Protein AF-A0A6I2SPC8-F1 (afdb_monomer_lite)

pLDDT: mean 88.49, std 12.13, range [42.03, 98.38]

Radius of gyration: 26.13 Å; chains: 1; bounding box: 76×54×76 Å

Sequence (383 aa):
MDTTYVNIMLVVFLVVAALAIDVGYMYVSDEDLKNASETAALAGAKAIKQRIQNQAATDPGKLPATLNDTVQSSARTAAIDMAMGSHAAVALVDVLSNNKNSLSEYNDVTVGFWNISTHTYIPGGTPVNAIQVRTKRTAESASVGLGPLGINLAKMTGAQTANYTPDTIAAMPPRASANIVICAEACDAACTYPSVCAIPERKMYSAALGATSDLPAANRYAYTSLLYPVASTSMLSDLVCGEMPAQEVCGKQIHSTGNAPQDLLRDIEAMMYNPNADKSNKEYDKASGNLIGWWVIAPVSSCTPARNGTIFEVSTVTKYAMVRISRVCASGPTGCSQNYTSFDAPPEVCADGDGLYIDRISCVNCGSRGMLQFPGLHPVIVK

Foldseek 3Di:
DDVVVVVVVVVVVVVVVLVVVLVVVVVVLQVLQVVLQFQLFQQLLLLLLLQLVVCLVPPLVCSQVSQLPFQSVRSLVRSQCSSCVVCVVPQFKGAAPPSAQDDDLRHFKFWEAQDPVVRDTDGSHGRTFKMKGKMFTLQVRPVNVVHAPQSVVCVVVVVGHDGDIDMWMKGFAAFFQAQKAAEPLLADPVFAPPHKDFDDKAFAAQLAPPPDPPDDSSRYMWGWLFPDDDPDLVVSLVCLLVGPPTHDQAQHKTWTASDHDLLVLLSNQQLQQPCVRLVSQWDADPPPRDTQWGWGKHFYFHDDRGPHDPGIDITHGFKIKTWIFRHAAGDDDHHRDDPNDGRHDDPVVQPVHGGTITGIMHMYGRPDPSSSVDGHSRIDISD

Structure (mmCIF, N/CA/C/O backbone):
data_AF-A0A6I2SPC8-F1
#
_entry.id   AF-A0A6I2SPC8-F1
#
loop_
_atom_site.group_PDB
_atom_site.id
_atom_site.type_symbol
_atom_site.label_atom_id
_atom_site.label_alt_id
_atom_site.label_comp_id
_atom_site.label_asym_id
_atom_site.label_entity_id
_atom_site.label_seq_id
_atom_site.pdbx_PDB_ins_code
_atom_site.Cartn_x
_atom_site.Cartn_y
_atom_site.Cartn_z
_atom_site.occupancy
_atom_site.B_iso_or_equiv
_atom_site.auth_seq_id
_atom_site.auth_comp_id
_atom_site.auth_asym_id
_atom_site.auth_atom_id
_atom_site.pdbx_PDB_model_num
ATOM 1 N N . MET A 1 1 ? 46.036 35.654 -41.220 1.00 62.56 1 MET A N 1
ATOM 2 C CA . MET A 1 1 ? 45.489 34.554 -40.400 1.00 62.56 1 MET A CA 1
ATOM 3 C C . MET A 1 1 ? 45.463 33.326 -41.281 1.00 62.56 1 MET A C 1
ATOM 5 O O . MET A 1 1 ? 44.924 33.406 -42.376 1.00 62.56 1 MET A O 1
ATOM 9 N N . ASP A 1 2 ? 46.133 32.262 -40.862 1.00 82.50 2 ASP A N 1
ATOM 10 C CA . ASP A 1 2 ? 46.263 31.038 -41.648 1.00 82.50 2 ASP A CA 1
ATOM 11 C C . ASP A 1 2 ? 44.919 30.289 -41.654 1.00 82.50 2 ASP A C 1
ATOM 13 O O . ASP A 1 2 ? 44.363 29.999 -40.591 1.00 82.50 2 ASP A O 1
ATOM 17 N N . THR A 1 3 ? 44.361 30.020 -42.836 1.00 90.75 3 THR A N 1
ATOM 18 C CA . THR A 1 3 ? 43.050 29.350 -42.990 1.00 90.75 3 THR A CA 1
ATOM 19 C C . THR A 1 3 ? 43.045 27.950 -42.371 1.00 90.75 3 THR A C 1
ATOM 21 O O . THR A 1 3 ? 42.009 27.466 -41.915 1.00 90.75 3 THR A O 1
ATOM 24 N N . THR A 1 4 ? 44.228 27.348 -42.240 1.00 90.88 4 THR A N 1
ATOM 25 C CA . THR A 1 4 ? 44.479 26.083 -41.548 1.00 90.88 4 THR A CA 1
ATOM 26 C C . THR A 1 4 ? 43.976 26.100 -40.099 1.00 90.88 4 THR A C 1
ATOM 28 O O . THR A 1 4 ? 43.327 25.154 -39.656 1.00 90.88 4 THR A O 1
ATOM 31 N N . TYR A 1 5 ? 44.211 27.190 -39.359 1.00 91.19 5 TYR A N 1
ATOM 32 C CA . TYR A 1 5 ? 43.809 27.289 -37.951 1.00 91.19 5 TYR A CA 1
ATOM 33 C C . TYR A 1 5 ? 42.286 27.360 -37.793 1.00 91.19 5 TYR A C 1
ATOM 35 O O . TYR A 1 5 ? 41.716 26.710 -36.916 1.00 91.19 5 TYR A O 1
ATOM 43 N N . VAL A 1 6 ? 41.620 28.107 -38.680 1.00 92.00 6 VAL A N 1
ATOM 44 C CA . VAL A 1 6 ? 40.155 28.237 -38.692 1.00 92.00 6 VAL A CA 1
ATOM 45 C C . VAL A 1 6 ? 39.501 26.880 -38.956 1.00 92.00 6 VAL A C 1
ATOM 47 O O . VAL A 1 6 ? 38.570 26.504 -38.247 1.00 92.00 6 VAL A O 1
ATOM 50 N N . ASN A 1 7 ? 40.030 26.113 -39.912 1.00 93.06 7 ASN A N 1
ATOM 51 C CA . ASN A 1 7 ? 39.502 24.791 -40.248 1.00 93.06 7 ASN A CA 1
ATOM 52 C C . ASN A 1 7 ? 39.636 23.796 -39.086 1.00 93.06 7 ASN A C 1
ATOM 54 O O . ASN A 1 7 ? 38.685 23.075 -38.788 1.00 93.06 7 ASN A O 1
ATOM 58 N N . ILE A 1 8 ? 40.779 23.780 -38.392 1.00 93.31 8 ILE A N 1
ATOM 59 C CA . ILE A 1 8 ? 40.990 22.902 -37.230 1.00 93.31 8 ILE A CA 1
ATOM 60 C C . ILE A 1 8 ? 40.029 23.274 -36.093 1.00 93.31 8 ILE A C 1
ATOM 62 O O . ILE A 1 8 ? 39.377 22.395 -35.531 1.00 93.31 8 ILE A O 1
ATOM 66 N N . MET A 1 9 ? 39.891 24.567 -35.780 1.00 94.56 9 MET A N 1
ATOM 67 C CA . MET A 1 9 ? 38.979 25.028 -34.7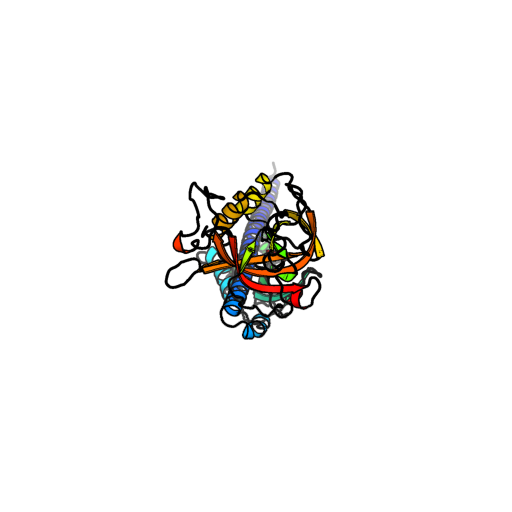27 1.00 94.56 9 MET A CA 1
ATOM 68 C C . MET A 1 9 ? 37.520 24.696 -35.041 1.00 94.56 9 MET A C 1
ATOM 70 O O . MET A 1 9 ? 36.795 24.253 -34.154 1.00 94.56 9 MET A O 1
ATOM 74 N N . LEU A 1 10 ? 37.094 24.842 -36.299 1.00 94.69 10 LEU A N 1
ATOM 75 C CA . LEU A 1 10 ? 35.741 24.480 -36.717 1.00 94.69 10 LEU A CA 1
ATOM 76 C C . LEU A 1 10 ? 35.449 22.991 -36.480 1.00 94.69 10 LEU A C 1
ATOM 78 O O . LEU A 1 10 ? 34.401 22.658 -35.932 1.00 94.69 10 LEU A O 1
ATOM 82 N N . VAL A 1 11 ? 36.379 22.099 -36.840 1.00 92.31 11 VAL A N 1
ATOM 83 C CA . VAL A 1 11 ? 36.226 20.653 -36.603 1.00 92.31 11 VAL A CA 1
ATOM 84 C C . VAL A 1 11 ? 36.115 20.354 -35.108 1.00 92.31 11 VAL A C 1
ATOM 86 O O . VAL A 1 11 ? 35.226 19.607 -34.704 1.00 92.31 11 VAL A O 1
ATOM 89 N N . VAL A 1 12 ? 36.957 20.974 -34.275 1.00 92.19 12 VAL A N 1
ATOM 90 C CA . VAL A 1 12 ? 36.890 20.809 -32.814 1.00 92.19 12 VAL A CA 1
ATOM 91 C C . VAL A 1 12 ? 35.536 21.271 -32.268 1.00 92.19 12 VAL A C 1
ATOM 93 O O . VAL A 1 12 ? 34.915 20.543 -31.496 1.00 92.19 12 VAL A O 1
ATOM 96 N N . PHE A 1 13 ? 35.031 22.431 -32.700 1.00 93.69 13 PHE A N 1
ATOM 97 C CA . PHE A 1 13 ? 33.717 22.916 -32.271 1.00 93.69 13 PHE A CA 1
ATOM 98 C C . PHE A 1 13 ? 32.575 21.996 -32.702 1.00 93.69 13 PHE A C 1
ATOM 100 O O . PHE A 1 13 ? 31.664 21.770 -31.911 1.00 93.69 13 PHE A O 1
ATOM 107 N N . LEU A 1 14 ? 32.627 21.428 -33.910 1.00 89.75 14 LEU A N 1
ATOM 108 C CA . LEU A 1 14 ? 31.623 20.465 -34.367 1.00 89.75 14 LEU A CA 1
ATOM 109 C C . LEU A 1 14 ? 31.648 19.172 -33.541 1.00 89.75 14 LEU A C 1
ATOM 111 O O . LEU A 1 14 ? 30.586 18.668 -33.188 1.00 89.75 14 LEU A O 1
ATOM 115 N N . VAL A 1 15 ? 32.832 18.664 -33.180 1.00 87.00 15 VAL A N 1
ATOM 116 C CA . VAL A 1 15 ? 32.966 17.481 -32.310 1.00 87.00 15 VAL A CA 1
ATOM 117 C C . VAL A 1 15 ? 32.410 17.761 -30.913 1.00 87.00 15 VAL A C 1
ATOM 119 O O . VAL A 1 15 ? 31.660 16.948 -30.377 1.00 87.00 15 VAL A O 1
ATOM 122 N N . VAL A 1 16 ? 32.724 18.922 -30.330 1.00 89.12 16 VAL A N 1
ATOM 123 C CA . VAL A 1 16 ? 32.202 19.319 -29.012 1.00 89.12 16 VAL A CA 1
ATOM 124 C C . VAL A 1 16 ? 30.688 19.540 -29.057 1.00 89.12 16 VAL A C 1
ATOM 126 O O . VAL A 1 16 ? 29.989 19.115 -28.141 1.00 89.12 16 VAL A O 1
ATOM 129 N N . ALA A 1 17 ? 30.160 20.151 -30.121 1.00 88.62 17 ALA A N 1
ATOM 130 C CA . ALA A 1 17 ? 28.722 20.339 -30.298 1.00 88.62 17 ALA A CA 1
ATOM 131 C C . ALA A 1 17 ? 27.984 19.000 -30.454 1.00 88.62 17 ALA A C 1
ATOM 133 O O . ALA A 1 17 ? 26.955 18.797 -29.815 1.00 88.62 17 ALA A O 1
ATOM 134 N N . ALA A 1 18 ? 28.527 18.066 -31.242 1.00 83.94 18 ALA A N 1
ATOM 135 C CA . ALA A 1 18 ? 27.982 16.715 -31.362 1.00 83.94 18 ALA A CA 1
ATOM 136 C C . ALA A 1 18 ? 27.983 15.986 -30.009 1.00 83.94 18 ALA A C 1
ATOM 138 O O . ALA A 1 18 ? 26.974 15.396 -29.636 1.00 83.94 18 ALA A O 1
ATOM 139 N N . LEU A 1 19 ? 29.068 16.106 -29.235 1.00 83.50 19 LEU A N 1
ATOM 140 C CA . LEU A 1 19 ? 29.154 15.532 -27.891 1.00 83.50 19 LEU A CA 1
ATOM 141 C C . LEU A 1 19 ? 28.121 16.146 -26.947 1.00 83.50 19 LEU A C 1
ATOM 143 O O . LEU A 1 19 ? 27.479 15.422 -26.195 1.00 83.50 19 LEU A O 1
ATOM 147 N N . ALA A 1 20 ? 27.932 17.464 -26.999 1.00 86.25 20 ALA A N 1
ATOM 148 C CA . ALA A 1 20 ? 26.937 18.148 -26.184 1.00 86.25 20 ALA A CA 1
ATOM 149 C C . ALA A 1 20 ? 25.506 17.691 -26.518 1.00 86.25 20 ALA A C 1
ATOM 151 O O . ALA A 1 20 ? 24.710 17.487 -25.603 1.00 86.25 20 ALA A O 1
ATOM 152 N N . ILE A 1 21 ? 25.190 17.484 -27.802 1.00 85.25 21 ILE A N 1
ATOM 153 C CA . ILE A 1 21 ? 23.891 16.949 -28.240 1.00 85.25 21 ILE A CA 1
ATOM 154 C C . ILE A 1 21 ? 23.710 15.507 -27.756 1.00 85.25 21 ILE A C 1
ATOM 156 O O . ILE A 1 21 ? 22.662 15.190 -27.197 1.00 85.25 21 ILE A O 1
ATOM 160 N N . ASP A 1 22 ? 24.722 14.653 -27.927 1.00 79.69 22 ASP A N 1
ATOM 161 C CA . ASP A 1 22 ? 24.668 13.250 -27.506 1.00 79.69 22 ASP A CA 1
ATOM 162 C C . ASP A 1 22 ? 24.469 13.140 -25.980 1.00 79.69 22 ASP A C 1
ATOM 164 O O . ASP A 1 22 ? 23.587 12.418 -25.517 1.00 79.69 22 ASP A O 1
ATOM 168 N N . VAL A 1 23 ? 25.226 13.916 -25.194 1.00 81.50 23 VAL A N 1
ATOM 169 C CA . VAL A 1 23 ? 25.098 13.973 -23.729 1.00 81.50 23 VAL A CA 1
ATOM 170 C C . VAL A 1 23 ? 23.724 14.506 -23.316 1.00 81.50 23 VAL A C 1
ATOM 172 O O . VAL A 1 23 ? 23.068 13.908 -22.466 1.00 81.50 23 VAL A O 1
ATOM 175 N N . GLY A 1 24 ? 23.257 15.595 -23.934 1.00 78.94 24 GLY A N 1
ATOM 176 C CA . GLY A 1 24 ? 21.935 16.159 -23.652 1.00 78.94 24 GLY A CA 1
ATOM 177 C C . GLY A 1 24 ? 20.809 15.167 -23.941 1.00 78.94 24 GLY A C 1
ATOM 178 O O . GLY A 1 24 ? 19.896 15.009 -23.133 1.00 78.94 24 GLY A O 1
ATOM 179 N N . TYR A 1 25 ? 20.908 14.438 -25.053 1.00 80.75 25 TYR A N 1
ATOM 180 C CA . TYR A 1 25 ? 19.954 13.391 -25.391 1.00 80.75 25 TYR A CA 1
ATOM 181 C C . TYR A 1 25 ? 19.995 12.240 -24.382 1.00 80.75 25 TYR A C 1
ATOM 183 O O . TYR A 1 25 ? 18.935 11.799 -23.945 1.00 80.75 25 TYR A O 1
ATOM 191 N N . MET A 1 26 ? 21.177 11.781 -23.954 1.00 79.44 26 MET A N 1
ATOM 192 C CA . MET A 1 26 ? 21.304 10.731 -22.934 1.00 79.44 26 MET A CA 1
ATOM 193 C C . MET A 1 26 ? 20.620 11.108 -21.613 1.00 79.44 26 MET A C 1
ATOM 195 O O . MET A 1 26 ? 19.933 10.264 -21.047 1.00 79.44 26 MET A O 1
ATOM 199 N N . TYR A 1 27 ? 20.736 12.360 -21.156 1.00 80.81 27 TYR A N 1
ATOM 200 C CA . TYR A 1 27 ? 20.088 12.805 -19.915 1.00 80.81 27 TYR A CA 1
ATOM 201 C C . TYR A 1 27 ? 18.558 12.787 -19.991 1.00 80.81 27 TYR A C 1
ATOM 203 O O . TYR A 1 27 ? 17.917 12.234 -19.103 1.00 80.81 27 TYR A O 1
ATOM 211 N N . VAL A 1 28 ? 17.971 13.325 -21.067 1.00 83.50 28 VAL A N 1
ATOM 212 C CA . VAL A 1 28 ? 16.506 13.281 -21.263 1.00 83.50 28 VAL A CA 1
ATOM 213 C C . VAL A 1 28 ? 16.020 11.831 -21.355 1.00 83.50 28 VAL A C 1
ATOM 215 O O . VAL A 1 28 ? 14.985 11.460 -20.816 1.00 83.50 28 VAL A O 1
ATOM 218 N N . SER A 1 29 ? 16.814 10.986 -22.009 1.00 83.69 29 SER A N 1
ATOM 219 C CA . SER A 1 29 ? 16.513 9.568 -22.191 1.00 83.69 29 SER A CA 1
ATOM 220 C C . SER A 1 29 ? 16.521 8.772 -20.890 1.00 83.69 29 SER A C 1
ATOM 222 O O . SER A 1 29 ? 15.693 7.881 -20.722 1.00 83.69 29 SER A O 1
ATOM 224 N N . ASP A 1 30 ? 17.470 9.069 -20.004 1.00 86.25 30 ASP A N 1
ATOM 225 C CA . ASP A 1 30 ? 17.582 8.447 -18.687 1.00 86.25 30 ASP A CA 1
ATOM 226 C C . ASP A 1 30 ? 16.359 8.775 -17.826 1.00 86.25 30 ASP A C 1
ATOM 228 O O . ASP A 1 30 ? 15.714 7.867 -17.303 1.00 86.25 30 ASP A O 1
ATOM 232 N N . GLU A 1 31 ? 15.980 10.053 -17.760 1.00 89.50 31 GLU A N 1
ATOM 233 C CA . GLU A 1 31 ? 14.818 10.495 -16.988 1.00 89.50 31 GLU A CA 1
ATOM 234 C C . GLU A 1 31 ? 13.516 9.846 -17.483 1.00 89.50 31 GLU A C 1
ATOM 236 O O . GLU A 1 31 ? 12.753 9.312 -16.674 1.00 89.50 31 GLU A O 1
ATOM 241 N N . ASP A 1 32 ? 13.304 9.792 -18.803 1.00 89.00 32 ASP A N 1
ATOM 242 C CA . ASP A 1 32 ? 12.134 9.141 -19.403 1.00 89.00 32 ASP A CA 1
ATOM 243 C C . ASP A 1 32 ? 12.076 7.639 -19.081 1.00 89.00 32 ASP A C 1
ATOM 245 O O . ASP A 1 32 ? 11.036 7.130 -18.656 1.00 89.00 32 ASP A O 1
ATOM 249 N N . LEU A 1 33 ? 13.188 6.914 -19.263 1.00 90.88 33 LEU A N 1
ATOM 250 C CA . LEU A 1 33 ? 13.248 5.476 -18.987 1.00 90.88 33 LEU A CA 1
ATOM 251 C C . LEU A 1 33 ? 13.049 5.193 -17.496 1.00 90.88 33 LEU A C 1
ATOM 253 O O . LEU A 1 33 ? 12.286 4.302 -17.129 1.00 90.88 33 LEU A O 1
ATOM 257 N N . LYS A 1 34 ? 13.690 5.973 -16.624 1.00 93.25 34 LYS A N 1
ATOM 258 C CA . LYS A 1 34 ? 13.557 5.818 -15.178 1.00 93.25 34 LYS A CA 1
ATOM 259 C C . LYS A 1 34 ? 12.125 6.083 -14.713 1.00 93.25 34 LYS A C 1
ATOM 261 O O . LYS A 1 34 ? 11.566 5.255 -13.997 1.00 93.25 34 LYS A O 1
ATOM 266 N N . ASN A 1 35 ? 11.502 7.170 -15.168 1.00 92.94 35 ASN A N 1
ATOM 267 C CA . ASN A 1 35 ? 10.109 7.480 -14.849 1.00 92.94 35 ASN A CA 1
ATOM 268 C C . ASN A 1 35 ? 9.146 6.399 -15.384 1.00 92.94 35 ASN A C 1
ATOM 270 O O . ASN A 1 35 ? 8.217 5.977 -14.687 1.00 92.94 35 ASN A O 1
ATOM 274 N N . ALA A 1 36 ? 9.386 5.879 -16.593 1.00 93.56 36 ALA A N 1
ATOM 275 C CA . ALA A 1 36 ? 8.615 4.764 -17.145 1.00 93.56 36 ALA A CA 1
ATOM 276 C C . ALA A 1 36 ? 8.772 3.484 -16.302 1.00 93.56 36 ALA A C 1
ATOM 278 O O . ALA A 1 36 ? 7.786 2.806 -16.014 1.00 93.56 36 ALA A O 1
ATOM 279 N N . SER A 1 37 ? 9.989 3.173 -15.853 1.00 95.38 37 SER A N 1
ATOM 280 C CA . SER A 1 37 ? 10.281 2.020 -14.997 1.00 95.38 37 SER A CA 1
ATOM 281 C C . SER A 1 37 ? 9.618 2.142 -13.618 1.00 95.38 37 SER A C 1
ATOM 283 O O . SER A 1 37 ? 8.990 1.193 -13.145 1.00 95.38 37 SER A O 1
ATOM 285 N N . GLU A 1 38 ? 9.669 3.325 -12.999 1.00 96.25 38 GLU A N 1
ATOM 286 C CA . GLU A 1 38 ? 9.021 3.622 -11.715 1.00 96.25 38 GLU A CA 1
ATOM 287 C C . GLU A 1 38 ? 7.499 3.506 -11.783 1.00 96.25 38 GLU A C 1
ATOM 289 O O . GLU A 1 38 ? 6.884 2.784 -10.989 1.00 96.25 38 GLU A O 1
ATOM 294 N N . THR A 1 39 ? 6.877 4.163 -12.758 1.00 95.44 39 THR A N 1
ATOM 295 C CA . THR A 1 39 ? 5.420 4.112 -12.936 1.00 95.44 39 THR A CA 1
ATOM 296 C C . THR A 1 39 ? 4.937 2.699 -13.271 1.00 95.44 39 THR A C 1
ATOM 298 O O . THR A 1 39 ? 3.940 2.243 -12.701 1.00 95.44 39 THR A O 1
ATOM 301 N N . ALA A 1 40 ? 5.669 1.960 -14.111 1.00 96.31 40 ALA A N 1
ATOM 302 C CA . ALA A 1 40 ? 5.380 0.566 -14.431 1.00 96.31 40 ALA A CA 1
ATOM 303 C C . ALA A 1 40 ? 5.516 -0.361 -13.217 1.00 96.31 40 ALA A C 1
ATOM 305 O O . ALA A 1 40 ? 4.631 -1.186 -12.964 1.00 96.31 40 ALA A O 1
ATOM 306 N N . ALA A 1 41 ? 6.580 -0.211 -12.424 1.00 97.75 41 ALA A N 1
ATOM 307 C CA . ALA A 1 41 ? 6.769 -0.993 -11.209 1.00 97.75 41 ALA A CA 1
ATOM 308 C C . ALA A 1 41 ? 5.642 -0.720 -10.196 1.00 97.75 41 ALA A C 1
ATOM 310 O O . ALA A 1 41 ? 5.054 -1.661 -9.657 1.00 97.75 41 ALA A O 1
ATOM 311 N N . LEU A 1 42 ? 5.258 0.546 -9.985 1.00 97.00 42 LEU A N 1
ATOM 312 C CA . LEU A 1 42 ? 4.132 0.903 -9.112 1.00 97.00 42 LEU A CA 1
ATOM 313 C C . LEU A 1 42 ? 2.802 0.330 -9.610 1.00 97.00 42 LEU A C 1
ATOM 315 O O . LEU A 1 42 ? 2.024 -0.189 -8.805 1.00 97.00 42 LEU A O 1
ATOM 319 N N . ALA A 1 43 ? 2.539 0.385 -10.919 1.00 96.69 43 ALA A N 1
ATOM 320 C CA . ALA A 1 43 ? 1.338 -0.192 -11.519 1.00 96.69 43 ALA A CA 1
ATOM 321 C C . ALA A 1 43 ? 1.276 -1.712 -11.308 1.00 96.69 43 ALA A C 1
ATOM 323 O O . ALA A 1 43 ? 0.250 -2.238 -10.864 1.00 96.69 43 ALA A O 1
ATOM 324 N N . GLY A 1 44 ? 2.391 -2.410 -11.535 1.00 97.38 44 GLY A N 1
ATO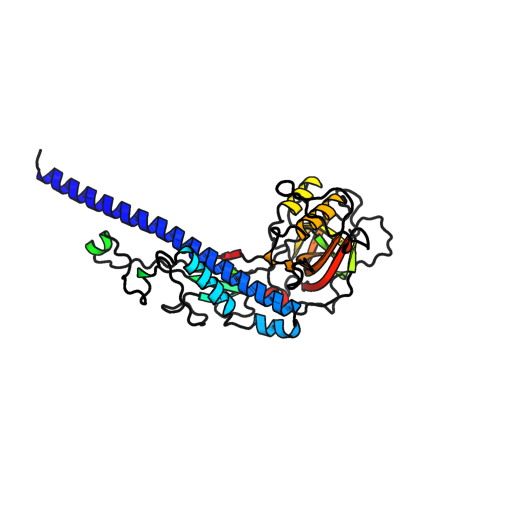M 325 C CA . GLY A 1 44 ? 2.500 -3.841 -11.279 1.00 97.38 44 GLY A CA 1
ATOM 326 C C . GLY A 1 44 ? 2.294 -4.190 -9.805 1.00 97.38 44 GLY A C 1
ATOM 327 O O . GLY A 1 44 ? 1.474 -5.049 -9.483 1.00 97.38 44 GLY A O 1
ATOM 328 N N . ALA A 1 45 ? 2.952 -3.481 -8.885 1.00 97.25 45 ALA A N 1
ATOM 329 C CA . ALA A 1 45 ? 2.785 -3.701 -7.449 1.00 97.25 45 ALA A CA 1
ATOM 330 C C . ALA A 1 45 ? 1.341 -3.429 -6.990 1.00 97.25 45 ALA A C 1
ATOM 332 O O . ALA A 1 45 ? 0.780 -4.198 -6.208 1.00 97.25 45 ALA A O 1
ATOM 333 N N . LYS A 1 46 ? 0.689 -2.394 -7.534 1.00 96.12 46 LYS A N 1
ATOM 334 C CA . LYS A 1 46 ? -0.731 -2.107 -7.288 1.00 96.12 46 LYS A CA 1
ATOM 335 C C . LYS A 1 46 ? -1.639 -3.244 -7.761 1.00 96.12 46 LYS A C 1
ATOM 337 O O . LYS A 1 46 ? -2.593 -3.576 -7.061 1.00 96.12 46 LYS A O 1
ATOM 342 N N . ALA A 1 47 ? -1.344 -3.867 -8.898 1.00 96.69 47 ALA A N 1
ATOM 343 C CA . ALA A 1 47 ? -2.094 -5.022 -9.384 1.00 96.69 47 ALA A CA 1
ATOM 344 C C . ALA A 1 47 ? -1.890 -6.272 -8.502 1.00 96.69 47 ALA A C 1
ATOM 346 O O . ALA A 1 47 ? -2.859 -6.992 -8.249 1.00 96.69 47 ALA A O 1
ATOM 347 N N . ILE A 1 48 ? -0.680 -6.502 -7.963 1.00 96.31 48 ILE A N 1
ATOM 348 C CA . ILE A 1 48 ? -0.446 -7.557 -6.952 1.00 96.31 48 ILE A CA 1
ATOM 349 C C . ILE A 1 48 ? -1.316 -7.283 -5.717 1.00 96.31 48 ILE A C 1
ATOM 351 O O . ILE A 1 48 ? -2.040 -8.174 -5.265 1.00 96.31 48 ILE A O 1
ATOM 355 N N . LYS A 1 49 ? -1.318 -6.039 -5.215 1.00 94.44 49 LYS A N 1
ATOM 356 C CA . LYS A 1 49 ? -2.154 -5.623 -4.079 1.00 94.44 49 LYS A CA 1
ATOM 357 C C . LYS A 1 49 ? -3.632 -5.922 -4.310 1.00 94.44 49 LYS A C 1
ATOM 359 O O . LYS A 1 49 ? -4.264 -6.579 -3.490 1.00 94.44 49 LYS A O 1
ATOM 364 N N . GLN A 1 50 ? -4.175 -5.443 -5.428 1.00 93.19 50 GLN A N 1
ATOM 365 C CA . GLN A 1 50 ? -5.591 -5.601 -5.761 1.00 93.19 50 GLN A CA 1
ATOM 366 C C . GLN A 1 50 ? -5.979 -7.074 -5.838 1.00 93.19 50 GLN A C 1
ATOM 368 O O . GLN A 1 50 ? -7.037 -7.462 -5.349 1.00 93.19 50 GLN A O 1
ATOM 373 N N . ARG A 1 51 ? -5.111 -7.919 -6.403 1.00 94.31 51 ARG A N 1
ATOM 374 C CA . ARG A 1 51 ? -5.331 -9.364 -6.433 1.00 94.31 51 ARG A CA 1
ATOM 375 C C . ARG A 1 51 ? -5.390 -9.960 -5.025 1.00 94.31 51 ARG A C 1
ATOM 377 O O . ARG A 1 51 ? -6.300 -10.735 -4.745 1.00 94.31 51 ARG A O 1
ATOM 384 N N . ILE A 1 52 ? -4.461 -9.582 -4.147 1.00 91.69 52 ILE A N 1
ATOM 385 C CA . ILE A 1 52 ? -4.435 -10.028 -2.747 1.00 91.69 52 ILE A CA 1
ATOM 386 C C . ILE A 1 52 ? -5.706 -9.587 -2.008 1.00 91.69 52 ILE A C 1
ATOM 388 O O . ILE A 1 52 ? -6.355 -10.418 -1.378 1.00 91.69 52 ILE A O 1
ATOM 392 N N . GLN A 1 53 ? -6.098 -8.317 -2.126 1.00 88.75 53 GLN A N 1
ATOM 393 C CA . GLN A 1 53 ? -7.301 -7.773 -1.487 1.00 88.75 53 GLN A CA 1
ATOM 394 C C . GLN A 1 53 ? -8.573 -8.458 -1.994 1.00 88.75 53 GLN A C 1
ATOM 396 O O . GLN A 1 53 ? -9.384 -8.917 -1.195 1.00 88.75 53 GLN A O 1
ATOM 401 N N . ASN A 1 54 ? -8.716 -8.618 -3.312 1.00 90.50 54 ASN A N 1
ATOM 402 C CA . ASN A 1 54 ? -9.853 -9.321 -3.905 1.00 90.50 54 ASN A CA 1
ATOM 403 C C . ASN A 1 54 ? -9.933 -10.774 -3.417 1.00 90.50 54 ASN A C 1
ATOM 405 O O . ASN A 1 54 ? -11.022 -11.272 -3.127 1.00 90.50 54 ASN A O 1
ATOM 409 N N . GLN A 1 55 ? -8.790 -11.456 -3.293 1.00 91.25 55 GLN A N 1
ATOM 410 C CA . GLN A 1 55 ? -8.745 -12.818 -2.769 1.00 91.25 55 GLN A CA 1
ATOM 411 C C . GLN A 1 55 ? -9.121 -12.866 -1.284 1.00 91.25 55 GLN A C 1
ATOM 413 O O . GLN A 1 55 ? -9.920 -13.711 -0.891 1.00 91.25 55 GLN A O 1
ATOM 418 N N . ALA A 1 56 ? -8.600 -11.943 -0.473 1.00 86.44 56 ALA A N 1
ATOM 419 C CA . ALA A 1 56 ? -8.933 -11.822 0.944 1.00 86.44 56 ALA A CA 1
ATOM 420 C C . ALA A 1 56 ? -10.418 -11.484 1.174 1.00 86.44 56 ALA A C 1
ATOM 422 O O . ALA A 1 56 ? -11.018 -11.945 2.143 1.00 86.44 56 ALA A O 1
ATOM 423 N N . ALA A 1 57 ? -11.036 -10.712 0.278 1.00 83.56 57 ALA A N 1
ATOM 424 C CA . ALA A 1 57 ? -12.453 -10.382 0.353 1.00 83.56 57 ALA A CA 1
ATOM 425 C C . ALA A 1 57 ? -13.351 -11.583 0.006 1.00 83.56 57 ALA A C 1
ATOM 427 O O . ALA A 1 57 ? -14.339 -11.826 0.707 1.00 83.56 57 ALA A O 1
ATOM 428 N N . THR A 1 58 ? -13.001 -12.327 -1.052 1.00 89.69 58 THR A N 1
ATOM 429 C CA . THR A 1 58 ? -13.849 -13.374 -1.655 1.00 89.69 58 THR A CA 1
ATOM 430 C C . THR A 1 58 ? -13.647 -14.768 -1.064 1.00 89.69 58 THR A C 1
ATOM 432 O O . THR A 1 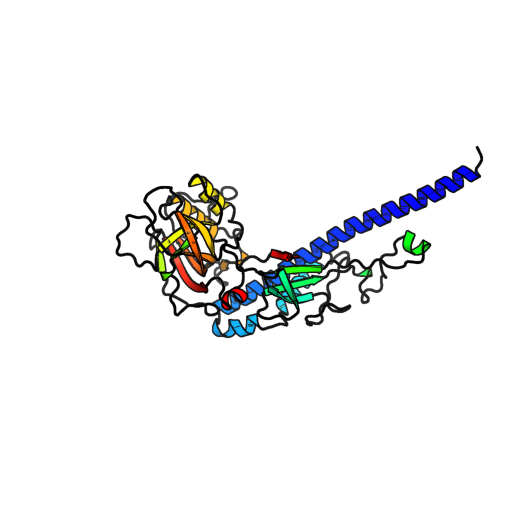58 ? -14.626 -15.461 -0.802 1.00 89.69 58 THR A O 1
ATOM 435 N N . ASP A 1 59 ? -12.401 -15.197 -0.863 1.00 89.25 59 ASP A N 1
ATOM 436 C CA . ASP A 1 59 ? -12.054 -16.522 -0.340 1.00 89.25 59 ASP A CA 1
ATOM 437 C C . ASP A 1 59 ? -10.677 -16.452 0.354 1.00 89.25 59 ASP A C 1
ATOM 439 O O . ASP A 1 59 ? -9.639 -16.706 -0.278 1.00 89.25 59 ASP A O 1
ATOM 443 N N . PRO A 1 60 ? -10.650 -16.091 1.654 1.00 83.88 60 PRO A N 1
ATOM 444 C CA . PRO A 1 60 ? -9.418 -15.985 2.436 1.00 83.88 60 PRO A CA 1
ATOM 445 C C . PRO A 1 60 ? -8.574 -17.267 2.435 1.00 83.88 60 PRO A C 1
ATOM 447 O O . PRO A 1 60 ? -7.350 -17.197 2.530 1.00 83.88 60 PRO A O 1
ATOM 450 N N . GLY A 1 61 ? -9.194 -18.445 2.280 1.00 87.00 61 GLY A N 1
ATOM 451 C CA . GLY A 1 61 ? -8.498 -19.735 2.291 1.00 87.00 61 GLY A CA 1
ATOM 452 C C . GLY A 1 61 ? -7.536 -19.925 1.114 1.00 87.00 61 GLY A C 1
ATOM 453 O O . GLY A 1 61 ? -6.559 -20.665 1.224 1.00 87.00 61 GLY A O 1
ATOM 454 N N . LYS A 1 62 ? -7.758 -19.215 -0.000 1.00 92.50 62 LYS A N 1
ATOM 455 C CA . LYS A 1 62 ? -6.881 -19.224 -1.186 1.00 92.50 62 LYS A CA 1
ATOM 456 C C . LYS A 1 62 ? -5.821 -18.122 -1.181 1.00 92.50 62 LYS A C 1
ATOM 458 O O . LYS A 1 62 ? -5.013 -18.045 -2.113 1.00 92.50 62 LYS A O 1
ATOM 463 N N . LEU A 1 63 ? -5.780 -17.277 -0.151 1.00 89.94 63 LEU A N 1
ATOM 464 C CA . LEU A 1 63 ? -4.780 -16.218 -0.055 1.00 89.94 63 LEU A CA 1
ATOM 465 C C . LEU A 1 63 ? -3.333 -16.757 -0.048 1.00 89.94 63 LEU A C 1
ATOM 467 O O . LEU A 1 63 ? -2.527 -16.232 -0.817 1.00 89.94 63 LEU A O 1
ATOM 471 N N . PRO A 1 64 ? -2.982 -17.841 0.679 1.00 91.19 64 PRO A N 1
ATOM 472 C CA . PRO A 1 64 ? -1.633 -18.410 0.611 1.00 91.19 64 PRO A CA 1
ATOM 473 C C . PRO A 1 64 ? -1.223 -18.840 -0.805 1.00 91.19 64 PRO A C 1
ATOM 475 O O . PRO A 1 64 ? -0.086 -18.617 -1.210 1.00 91.19 64 PRO A O 1
ATOM 478 N N . ALA A 1 65 ? -2.149 -19.402 -1.590 1.00 94.31 65 ALA A N 1
ATOM 479 C CA . ALA A 1 65 ? -1.882 -19.768 -2.982 1.00 94.31 65 ALA A CA 1
ATOM 480 C C . ALA A 1 65 ? -1.639 -18.531 -3.862 1.00 94.31 65 ALA A C 1
ATOM 482 O O . ALA A 1 65 ? -0.763 -18.546 -4.718 1.00 94.31 65 ALA A O 1
ATOM 483 N N . THR A 1 66 ? -2.369 -17.441 -3.611 1.00 94.38 66 THR A N 1
ATOM 484 C CA . THR A 1 66 ? -2.197 -16.167 -4.328 1.00 94.38 66 THR A CA 1
ATOM 485 C C . THR A 1 66 ? -0.873 -15.483 -3.992 1.00 94.38 66 THR A C 1
ATOM 487 O O . THR A 1 66 ? -0.217 -14.961 -4.890 1.00 94.38 66 THR A O 1
ATOM 490 N N . LEU A 1 67 ? -0.455 -15.516 -2.724 1.00 93.31 67 LEU A N 1
ATOM 491 C CA . LEU A 1 67 ? 0.837 -14.982 -2.278 1.00 93.31 67 LEU A CA 1
ATOM 492 C C . LEU A 1 67 ? 2.018 -15.803 -2.808 1.00 93.31 67 LEU A C 1
ATOM 494 O O . LEU A 1 67 ? 3.095 -15.254 -3.013 1.00 93.31 67 LEU A O 1
ATOM 498 N N . ASN A 1 68 ? 1.830 -17.103 -3.036 1.00 95.75 68 ASN A N 1
ATOM 499 C CA . ASN A 1 68 ? 2.874 -17.991 -3.548 1.00 95.75 68 ASN A CA 1
ATOM 500 C C . ASN A 1 68 ? 2.872 -18.120 -5.082 1.00 95.75 68 ASN A C 1
ATOM 502 O O . ASN A 1 68 ? 3.734 -18.802 -5.633 1.00 95.75 68 ASN A O 1
ATOM 506 N N . ASP A 1 69 ? 1.931 -17.480 -5.783 1.00 96.19 69 ASP A N 1
ATOM 507 C CA . ASP A 1 69 ? 1.925 -17.440 -7.244 1.00 96.19 69 ASP A CA 1
ATOM 508 C C . ASP A 1 69 ? 3.037 -16.510 -7.739 1.00 96.19 69 ASP A C 1
ATOM 510 O O . ASP A 1 69 ? 2.946 -15.291 -7.621 1.00 96.19 69 ASP A O 1
ATOM 514 N N . THR A 1 70 ? 4.089 -17.091 -8.310 1.00 95.81 70 THR A N 1
ATOM 515 C CA . THR A 1 70 ? 5.255 -16.369 -8.835 1.00 95.81 70 THR A CA 1
ATOM 516 C C . THR A 1 70 ? 5.103 -15.941 -10.297 1.00 95.81 70 THR A C 1
ATOM 518 O O . THR A 1 70 ? 6.015 -15.322 -10.849 1.00 95.81 70 THR A O 1
ATOM 521 N N . VAL A 1 71 ? 3.972 -16.245 -10.945 1.00 94.31 71 VAL A N 1
ATOM 522 C CA . VAL A 1 71 ? 3.674 -15.789 -12.308 1.00 94.31 71 VAL A CA 1
ATOM 523 C C . VAL A 1 71 ? 3.106 -14.377 -12.268 1.00 94.31 71 VAL A C 1
ATOM 525 O O . VAL A 1 71 ? 3.615 -13.515 -12.977 1.00 94.31 71 VAL A O 1
ATOM 528 N N . GLN A 1 72 ? 2.083 -14.129 -11.437 1.00 94.69 72 GLN A N 1
ATOM 529 C CA . GLN A 1 72 ? 1.396 -12.828 -11.318 1.00 94.69 72 GLN A CA 1
ATOM 530 C C . GLN A 1 72 ? 1.119 -12.157 -12.679 1.00 94.69 72 GLN A C 1
ATOM 532 O O . GLN A 1 72 ? 1.483 -11.000 -12.903 1.00 94.69 72 GLN A O 1
ATOM 537 N N . SER A 1 73 ? 0.485 -12.880 -13.607 1.00 95.25 73 SER A N 1
ATOM 538 C CA . SER A 1 73 ? 0.278 -12.413 -14.988 1.00 95.25 73 SER A CA 1
ATOM 539 C C . SER A 1 73 ? -0.391 -11.037 -15.063 1.00 95.25 73 SER A C 1
ATOM 541 O O . SER A 1 73 ? 0.086 -10.173 -15.791 1.00 95.25 73 SER A O 1
ATOM 543 N N . SER A 1 74 ? -1.416 -10.783 -14.242 1.00 95.44 74 SER A N 1
ATOM 544 C CA . SER A 1 74 ? -2.099 -9.483 -14.185 1.00 95.44 74 SER A CA 1
ATOM 545 C C . SER A 1 74 ? -1.179 -8.330 -13.776 1.00 95.44 74 SER A C 1
ATOM 547 O O . SER A 1 74 ? -1.329 -7.222 -14.280 1.00 95.44 74 SER A O 1
ATOM 549 N N . ALA A 1 75 ? -0.218 -8.577 -12.882 1.00 97.00 75 ALA A N 1
ATOM 550 C CA . ALA A 1 75 ? 0.740 -7.562 -12.453 1.00 97.00 75 ALA A CA 1
ATOM 551 C C . ALA A 1 75 ? 1.766 -7.242 -13.538 1.00 97.00 75 ALA A C 1
ATOM 553 O O . ALA A 1 75 ? 2.111 -6.081 -13.739 1.00 97.00 75 ALA A O 1
ATOM 554 N N . ARG A 1 76 ? 2.216 -8.267 -14.268 1.00 97.38 76 ARG A N 1
ATOM 555 C CA . ARG A 1 76 ? 3.114 -8.099 -15.414 1.00 97.38 76 ARG A CA 1
ATOM 556 C C . ARG A 1 76 ? 2.438 -7.311 -16.525 1.00 97.38 76 ARG A C 1
ATOM 558 O O . ARG A 1 76 ? 3.022 -6.351 -17.006 1.00 97.38 76 ARG A O 1
ATOM 565 N N . THR A 1 77 ? 1.204 -7.670 -16.877 1.00 96.50 77 THR A N 1
ATOM 566 C CA . THR A 1 77 ? 0.411 -6.937 -17.871 1.00 96.50 77 THR A CA 1
ATOM 567 C C . THR A 1 77 ? 0.211 -5.484 -17.453 1.00 96.50 77 THR A C 1
ATOM 569 O O . THR A 1 77 ? 0.515 -4.600 -18.238 1.00 96.50 77 THR A O 1
ATOM 572 N N . ALA A 1 78 ? -0.171 -5.214 -16.199 1.00 96.50 78 ALA A N 1
ATOM 573 C CA . ALA A 1 78 ? -0.333 -3.840 -15.717 1.00 96.50 78 ALA A CA 1
ATOM 574 C C . ALA A 1 78 ? 0.966 -3.013 -15.786 1.00 96.50 78 ALA A C 1
ATOM 576 O O . ALA A 1 78 ? 0.920 -1.828 -16.107 1.00 96.50 78 ALA A O 1
ATOM 577 N N . ALA A 1 79 ? 2.120 -3.625 -15.497 1.00 96.44 79 ALA A N 1
ATOM 578 C CA . ALA A 1 79 ? 3.417 -2.966 -15.635 1.00 96.44 79 ALA A CA 1
ATOM 579 C C . ALA A 1 79 ? 3.759 -2.666 -17.106 1.00 96.44 79 ALA A C 1
ATOM 581 O O . ALA A 1 79 ? 4.176 -1.554 -17.421 1.00 96.44 79 ALA A O 1
ATOM 582 N N . ILE A 1 80 ? 3.545 -3.633 -18.004 1.00 94.88 80 ILE A N 1
ATOM 583 C CA . ILE A 1 80 ? 3.787 -3.482 -19.448 1.00 94.88 80 ILE A CA 1
ATOM 584 C C . ILE A 1 80 ? 2.871 -2.405 -20.039 1.00 94.88 80 ILE A C 1
ATOM 586 O O . ILE A 1 80 ? 3.356 -1.486 -20.693 1.00 94.88 80 ILE A O 1
ATOM 590 N N . ASP A 1 81 ? 1.569 -2.469 -19.756 1.00 93.75 81 ASP A N 1
ATOM 591 C CA . ASP A 1 81 ? 0.578 -1.512 -20.256 1.00 93.75 81 ASP A CA 1
ATOM 592 C C . ASP A 1 81 ? 0.896 -0.083 -19.796 1.00 93.75 81 ASP A C 1
ATOM 594 O O . ASP A 1 81 ? 0.747 0.861 -20.570 1.00 93.75 81 ASP A O 1
ATOM 598 N N . MET A 1 82 ? 1.377 0.089 -18.557 1.00 93.69 82 MET A N 1
ATOM 599 C CA . MET A 1 82 ? 1.793 1.396 -18.038 1.00 93.69 82 MET A CA 1
ATOM 600 C C . MET A 1 82 ? 3.053 1.921 -18.738 1.00 93.69 82 MET A C 1
ATOM 602 O O . MET A 1 82 ? 3.085 3.084 -19.135 1.00 93.69 82 MET A O 1
ATOM 606 N N . ALA A 1 83 ? 4.067 1.072 -18.936 1.00 91.38 83 ALA A N 1
ATOM 607 C CA . ALA A 1 83 ? 5.291 1.460 -19.639 1.00 91.38 83 ALA A CA 1
ATOM 608 C C . ALA A 1 83 ? 5.021 1.824 -21.109 1.00 91.38 83 ALA A C 1
ATOM 610 O O . ALA A 1 83 ? 5.580 2.788 -21.632 1.00 91.38 83 ALA A O 1
ATOM 611 N N . MET A 1 84 ? 4.143 1.071 -21.777 1.00 86.88 84 MET A N 1
ATOM 612 C CA . MET A 1 84 ? 3.792 1.302 -23.177 1.00 86.88 84 MET A CA 1
ATOM 613 C C . MET A 1 84 ? 2.818 2.469 -23.350 1.00 86.88 84 MET A C 1
ATOM 615 O O . MET A 1 84 ? 2.947 3.220 -24.311 1.00 86.88 84 MET A O 1
ATOM 619 N N . GLY A 1 85 ? 1.850 2.651 -22.448 1.00 80.62 85 GLY A N 1
ATOM 620 C CA . GLY A 1 85 ? 0.748 3.604 -22.606 1.00 80.62 85 GLY A CA 1
ATOM 621 C C . GLY A 1 85 ? 1.198 5.051 -22.822 1.00 80.62 85 GLY A C 1
ATOM 622 O O . GLY A 1 85 ? 0.705 5.712 -23.736 1.00 80.62 85 GLY A O 1
ATOM 623 N N . SER A 1 86 ? 2.186 5.523 -22.057 1.00 64.62 86 SER A N 1
ATOM 624 C CA . SER A 1 86 ? 2.733 6.886 -22.189 1.00 64.62 86 SER A CA 1
ATOM 625 C C . SER A 1 86 ? 3.581 7.092 -23.452 1.00 64.62 86 SER A C 1
ATOM 627 O O . SER A 1 86 ? 3.839 8.228 -23.844 1.00 64.62 86 SER A O 1
ATOM 629 N N . HIS A 1 87 ? 3.998 6.008 -24.116 1.00 68.81 87 HIS A N 1
ATOM 630 C CA . HIS A 1 87 ? 4.948 6.045 -25.232 1.00 68.81 87 HIS A CA 1
ATOM 631 C C . HIS A 1 87 ? 4.458 5.325 -26.497 1.00 68.81 87 HIS A C 1
ATOM 633 O O . HIS A 1 87 ? 5.197 5.261 -27.480 1.00 68.81 87 HIS A O 1
ATOM 639 N N . ALA A 1 88 ? 3.215 4.831 -26.525 1.00 60.91 88 ALA A N 1
ATOM 640 C CA . ALA A 1 88 ? 2.674 4.014 -27.613 1.00 60.91 88 ALA A CA 1
ATOM 641 C C . ALA A 1 88 ? 2.682 4.740 -28.968 1.00 60.91 88 ALA A C 1
ATOM 643 O O . ALA A 1 88 ? 2.881 4.111 -30.004 1.00 60.91 88 ALA A O 1
ATOM 644 N N . ALA A 1 89 ? 2.519 6.067 -28.966 1.00 58.38 89 ALA A N 1
ATOM 645 C CA . ALA A 1 89 ? 2.500 6.874 -30.185 1.00 58.38 89 ALA A CA 1
ATOM 646 C C . ALA A 1 89 ? 3.884 7.044 -30.839 1.00 58.38 89 ALA A C 1
ATOM 648 O O . ALA A 1 89 ? 3.960 7.310 -32.035 1.00 58.38 89 ALA A O 1
ATOM 649 N N . VAL A 1 90 ? 4.969 6.902 -30.069 1.00 59.94 90 VAL A N 1
ATOM 650 C CA . VAL A 1 90 ? 6.345 7.150 -30.545 1.00 59.94 90 VAL A CA 1
ATOM 651 C C . VAL A 1 90 ? 7.220 5.896 -30.426 1.00 59.94 90 VAL A C 1
ATOM 653 O O . VAL A 1 90 ? 8.366 5.909 -30.860 1.00 59.94 90 VAL A O 1
ATOM 656 N N . ALA A 1 91 ? 6.673 4.807 -29.866 1.00 62.06 91 ALA A N 1
ATOM 657 C CA . ALA A 1 91 ? 7.354 3.543 -29.623 1.00 62.06 91 ALA A CA 1
ATOM 658 C C . ALA A 1 91 ? 8.764 3.784 -29.070 1.00 62.06 91 ALA A C 1
ATOM 660 O O . ALA A 1 91 ? 9.721 3.340 -29.678 1.00 62.06 91 ALA A O 1
ATOM 661 N N . LEU A 1 92 ? 8.924 4.559 -27.991 1.00 77.62 92 LEU A N 1
ATOM 662 C CA . LEU A 1 92 ? 10.256 4.912 -27.466 1.00 77.62 92 LEU A CA 1
ATOM 663 C C . LEU A 1 92 ? 10.744 3.950 -26.386 1.00 77.62 92 LEU A C 1
ATOM 665 O O . LEU A 1 92 ? 11.951 3.765 -26.247 1.00 77.62 92 LEU A O 1
ATOM 669 N N . VAL A 1 93 ? 9.821 3.337 -25.645 1.00 85.69 93 VAL A N 1
ATOM 670 C CA . VAL A 1 93 ? 10.101 2.478 -24.490 1.00 85.69 93 VAL A CA 1
ATOM 671 C C . VAL A 1 93 ? 9.413 1.130 -24.689 1.00 85.69 93 VAL A C 1
ATOM 673 O O . VAL A 1 93 ? 8.267 1.078 -25.133 1.00 85.69 93 VAL A O 1
ATOM 676 N N . ASP A 1 94 ? 10.128 0.052 -24.384 1.00 86.94 94 ASP A N 1
ATOM 677 C CA . ASP A 1 94 ? 9.658 -1.329 -24.453 1.00 86.94 94 ASP A CA 1
ATOM 678 C C . ASP A 1 94 ? 9.888 -2.033 -23.111 1.00 86.94 94 ASP A C 1
ATOM 680 O O . ASP A 1 94 ? 10.871 -1.772 -22.408 1.00 86.94 94 ASP A O 1
ATOM 684 N N . VAL A 1 95 ? 8.979 -2.946 -22.778 1.00 90.75 95 VAL A N 1
ATOM 685 C CA . VAL A 1 95 ? 9.058 -3.834 -21.618 1.00 90.75 95 VAL A CA 1
ATOM 686 C C . VAL A 1 95 ? 8.539 -5.197 -22.057 1.00 90.75 95 VAL A C 1
ATOM 688 O O . VAL A 1 95 ? 7.344 -5.382 -22.280 1.00 90.75 95 VAL A O 1
ATOM 691 N N . LEU A 1 96 ? 9.432 -6.180 -22.160 1.00 93.06 96 LEU A N 1
ATOM 692 C CA . LEU A 1 96 ? 9.057 -7.541 -22.534 1.00 93.06 96 LEU A CA 1
ATOM 693 C C . LEU A 1 96 ? 8.808 -8.403 -21.296 1.00 93.06 96 LEU A C 1
ATOM 695 O O . LEU A 1 96 ? 9.453 -8.245 -20.260 1.00 93.06 96 LEU A O 1
ATOM 699 N N . SER A 1 97 ? 7.931 -9.401 -21.403 1.00 94.94 97 SER A N 1
ATOM 700 C CA . SER A 1 97 ? 7.875 -10.458 -20.395 1.00 94.94 97 SER A CA 1
ATOM 701 C C . SER A 1 97 ? 7.639 -11.834 -20.996 1.00 94.94 97 SER A C 1
ATOM 703 O O . SER A 1 97 ? 6.747 -12.032 -21.814 1.00 94.94 97 SER A O 1
ATOM 705 N N . ASN A 1 98 ? 8.416 -12.810 -20.524 1.00 94.81 98 ASN A N 1
ATOM 706 C CA . ASN A 1 98 ? 8.235 -14.233 -20.819 1.00 94.81 98 ASN A CA 1
ATOM 707 C C . ASN A 1 98 ? 7.714 -15.016 -19.598 1.00 94.81 98 ASN A C 1
ATOM 709 O O . ASN A 1 98 ? 7.856 -16.238 -19.537 1.00 94.81 98 ASN A O 1
ATOM 713 N N . ASN A 1 99 ? 7.152 -14.307 -18.610 1.00 94.38 99 ASN A N 1
ATOM 714 C CA . ASN A 1 99 ? 6.648 -14.840 -17.341 1.00 94.38 99 ASN A CA 1
ATOM 715 C C . ASN A 1 99 ? 7.689 -15.555 -16.457 1.00 94.38 99 ASN A C 1
ATOM 717 O O . ASN A 1 99 ? 7.315 -16.221 -15.493 1.00 94.38 99 ASN A O 1
ATOM 721 N N . LYS A 1 100 ? 8.993 -15.408 -16.731 1.00 96.50 100 LYS A N 1
ATOM 722 C CA . LYS A 1 100 ? 10.054 -15.889 -15.835 1.00 96.50 100 LYS A CA 1
ATOM 723 C C . LYS A 1 100 ? 10.421 -14.828 -14.795 1.00 96.50 100 LYS A C 1
ATOM 725 O O . LYS A 1 100 ? 10.150 -13.636 -14.942 1.00 96.50 100 LYS A O 1
ATOM 730 N N . ASN A 1 101 ? 11.069 -15.269 -13.721 1.00 96.88 101 ASN A N 1
ATOM 731 C CA . ASN A 1 101 ? 11.578 -14.406 -12.651 1.00 96.88 101 ASN A CA 1
ATOM 732 C C . ASN A 1 101 ? 13.089 -14.185 -12.767 1.00 96.88 101 ASN A C 1
ATOM 734 O O . ASN A 1 101 ? 13.816 -14.206 -11.784 1.00 96.88 101 ASN A O 1
ATOM 738 N N . SER A 1 102 ? 13.562 -13.993 -13.995 1.00 96.75 102 SER A N 1
ATOM 739 C CA . SER A 1 102 ? 14.957 -13.687 -14.307 1.00 96.75 102 SER A CA 1
ATOM 740 C C . SER A 1 102 ? 14.994 -12.604 -15.376 1.00 96.75 102 SER A C 1
ATOM 742 O O . SER A 1 102 ? 14.374 -12.775 -16.430 1.00 96.75 102 SER A O 1
ATOM 744 N N . LEU A 1 103 ? 15.711 -11.509 -15.130 1.00 95.62 103 LEU A N 1
ATOM 745 C CA . LEU A 1 103 ? 15.935 -10.498 -16.160 1.00 95.62 103 LEU A CA 1
ATOM 746 C C . LEU A 1 103 ? 16.770 -11.100 -17.299 1.00 95.62 103 LEU A C 1
ATOM 748 O O . LEU A 1 103 ? 17.773 -11.768 -17.063 1.00 95.62 103 LEU A O 1
ATOM 752 N N . SER A 1 104 ? 16.334 -10.900 -18.539 1.00 94.00 104 SER A N 1
ATOM 753 C CA . SER A 1 104 ? 16.980 -11.425 -19.753 1.00 94.00 104 SER A CA 1
ATOM 754 C C . SER A 1 104 ? 16.623 -10.551 -20.951 1.00 94.00 104 SER A C 1
ATOM 756 O O . SER A 1 104 ? 15.748 -9.706 -20.827 1.00 94.00 104 SER A O 1
ATOM 758 N N . GLU A 1 105 ? 17.226 -10.754 -22.116 1.00 88.56 105 GLU A N 1
ATOM 759 C CA . GLU A 1 105 ? 16.891 -9.988 -23.332 1.00 88.56 105 GLU A CA 1
ATOM 760 C C . GLU A 1 105 ? 15.383 -9.992 -23.671 1.00 88.56 105 GLU A C 1
ATOM 762 O O . GLU A 1 105 ? 14.836 -8.992 -24.137 1.00 88.56 105 GLU A O 1
ATOM 767 N N . TYR A 1 106 ? 14.694 -11.091 -23.342 1.00 92.12 106 TYR A N 1
ATOM 768 C CA . TYR A 1 106 ? 13.264 -11.305 -23.595 1.00 92.12 106 TYR A CA 1
ATOM 769 C C . TYR A 1 106 ? 12.393 -11.205 -22.333 1.00 92.12 106 TYR A C 1
ATOM 771 O O . TYR A 1 106 ? 11.248 -11.661 -22.330 1.00 92.12 106 TYR A O 1
ATOM 779 N N . ASN A 1 107 ? 12.939 -10.700 -21.224 1.00 95.56 107 ASN A N 1
ATOM 780 C CA . ASN A 1 107 ? 12.187 -10.536 -19.986 1.00 95.56 107 ASN A CA 1
ATOM 781 C C . ASN A 1 107 ? 12.735 -9.386 -19.157 1.00 95.56 107 ASN A C 1
ATOM 783 O O . ASN A 1 107 ? 13.800 -9.485 -18.552 1.00 95.56 107 ASN A O 1
ATOM 787 N N . ASP A 1 108 ? 11.944 -8.335 -19.103 1.00 96.44 108 ASP A N 1
ATOM 788 C CA . ASP A 1 108 ? 12.220 -7.082 -18.432 1.00 96.44 108 ASP A CA 1
ATOM 789 C C . ASP A 1 108 ? 11.400 -6.921 -17.145 1.00 96.44 108 ASP A C 1
ATOM 791 O O . ASP A 1 108 ? 11.611 -5.986 -16.384 1.00 96.44 108 ASP A O 1
ATOM 795 N N . VAL A 1 109 ? 10.498 -7.862 -16.855 1.00 97.75 109 VAL A N 1
ATOM 796 C CA . VAL A 1 109 ? 9.686 -7.865 -15.635 1.00 97.75 109 VAL A CA 1
ATOM 797 C C . VAL A 1 109 ? 9.993 -9.107 -14.812 1.00 97.75 109 VAL A C 1
ATOM 799 O O . VAL A 1 109 ? 9.970 -10.232 -15.318 1.00 97.75 109 VAL A O 1
ATOM 802 N N . THR A 1 110 ? 10.223 -8.946 -13.516 1.00 98.25 110 THR A N 1
ATOM 803 C CA . THR A 1 110 ? 10.233 -10.061 -12.562 1.00 98.25 110 THR A CA 1
ATOM 804 C C . THR A 1 110 ? 9.332 -9.729 -11.386 1.00 98.25 110 THR A C 1
ATOM 806 O O . THR A 1 110 ? 9.199 -8.567 -11.023 1.00 98.25 110 THR A O 1
ATOM 809 N N . VAL A 1 111 ? 8.710 -10.740 -10.787 1.00 98.12 111 VAL A N 1
ATOM 810 C CA . VAL A 1 111 ? 7.999 -10.590 -9.513 1.00 98.12 111 VAL A CA 1
ATOM 811 C C . VAL A 1 111 ? 8.722 -11.393 -8.448 1.00 98.12 111 VAL A C 1
ATOM 813 O O . VAL A 1 111 ? 9.414 -12.364 -8.759 1.00 98.12 111 VAL A O 1
ATOM 816 N N . GLY A 1 112 ? 8.585 -11.007 -7.188 1.00 97.38 112 GLY A N 1
ATOM 817 C CA . GLY A 1 112 ? 9.292 -11.691 -6.121 1.00 97.38 112 GLY A CA 1
ATOM 818 C C . GLY A 1 112 ? 9.040 -11.102 -4.749 1.00 97.38 112 GLY A C 1
ATOM 819 O O . GLY A 1 112 ? 8.026 -10.441 -4.502 1.00 97.38 112 GLY A O 1
ATOM 820 N N . PHE A 1 113 ? 9.995 -11.353 -3.862 1.00 96.62 113 PHE A N 1
ATOM 821 C CA . PHE A 1 113 ? 9.930 -10.938 -2.472 1.00 96.62 113 PHE A CA 1
ATOM 822 C C . PHE A 1 113 ? 10.951 -9.836 -2.187 1.00 96.62 113 PHE A C 1
ATOM 824 O O . PHE A 1 113 ? 12.153 -10.027 -2.358 1.00 96.62 113 PHE A O 1
ATOM 831 N N . TRP A 1 114 ? 10.471 -8.689 -1.726 1.00 96.25 114 TRP A N 1
ATOM 832 C CA . TRP A 1 114 ? 11.259 -7.646 -1.094 1.00 96.25 114 TRP A CA 1
ATOM 833 C C . TRP A 1 114 ? 11.327 -7.883 0.410 1.00 96.25 114 TRP A C 1
ATOM 835 O O . TRP A 1 114 ? 10.315 -7.814 1.118 1.00 96.25 114 TRP A O 1
ATOM 845 N N . ASN A 1 115 ? 12.539 -8.117 0.902 1.00 92.94 115 ASN A N 1
ATOM 846 C CA . ASN A 1 115 ? 12.819 -8.200 2.322 1.00 92.94 115 ASN A CA 1
ATOM 847 C C . ASN A 1 115 ? 13.148 -6.803 2.859 1.00 92.94 115 ASN A C 1
ATOM 849 O O . ASN A 1 115 ? 14.209 -6.251 2.572 1.00 92.94 115 ASN A O 1
ATOM 853 N N . ILE A 1 116 ? 12.242 -6.251 3.667 1.00 88.00 116 ILE A N 1
ATOM 854 C CA . ILE A 1 116 ? 12.400 -4.918 4.258 1.00 88.00 116 ILE A CA 1
ATOM 855 C C . ILE A 1 116 ? 13.595 -4.827 5.213 1.00 88.00 116 ILE A C 1
ATOM 857 O O . ILE A 1 116 ? 14.254 -3.799 5.250 1.00 88.00 116 ILE A O 1
ATOM 861 N N . SER A 1 117 ? 13.917 -5.899 5.942 1.00 87.31 117 SER A N 1
ATOM 862 C CA . SER A 1 117 ? 14.997 -5.886 6.935 1.00 87.31 117 SER A CA 1
ATOM 863 C C . SER A 1 117 ? 16.381 -5.895 6.292 1.00 87.31 117 SER A C 1
ATOM 865 O O . SER A 1 117 ? 17.308 -5.297 6.828 1.00 87.31 117 SER A O 1
ATOM 867 N N . THR A 1 118 ? 16.537 -6.582 5.158 1.00 91.69 118 THR A N 1
ATOM 868 C CA . THR A 1 118 ? 17.812 -6.646 4.426 1.00 91.69 118 THR A CA 1
ATOM 869 C C . THR A 1 118 ? 17.883 -5.659 3.267 1.00 91.69 118 THR A C 1
ATOM 871 O O . THR A 1 118 ? 18.946 -5.524 2.671 1.00 91.69 118 THR A O 1
ATOM 874 N N . HIS A 1 119 ? 16.776 -4.986 2.935 1.00 93.19 119 HIS A N 1
ATOM 875 C CA . HIS A 1 119 ? 16.630 -4.160 1.735 1.00 93.19 119 HIS A CA 1
ATOM 876 C C . HIS A 1 119 ? 17.061 -4.900 0.458 1.00 93.19 119 HIS A C 1
ATOM 878 O O . HIS A 1 119 ? 17.755 -4.353 -0.399 1.00 93.19 119 HIS A O 1
ATOM 884 N N . THR A 1 120 ? 16.675 -6.175 0.341 1.00 96.31 120 THR A N 1
ATOM 885 C CA . THR A 1 120 ? 17.012 -7.007 -0.819 1.00 96.31 120 THR A CA 1
ATOM 886 C C . THR A 1 120 ? 15.771 -7.533 -1.519 1.00 96.31 120 THR A C 1
ATOM 888 O O . THR A 1 120 ? 14.806 -7.976 -0.894 1.00 96.31 120 THR A O 1
ATOM 891 N N . TYR A 1 121 ? 15.826 -7.519 -2.848 1.00 97.56 121 TYR A N 1
ATOM 892 C CA . TYR A 1 121 ? 14.838 -8.141 -3.713 1.00 97.56 121 TYR A CA 1
ATOM 893 C C . TYR A 1 121 ? 15.291 -9.544 -4.111 1.00 97.56 121 TYR A C 1
ATOM 895 O O . TYR A 1 121 ? 16.432 -9.741 -4.527 1.00 97.56 121 TYR A O 1
ATOM 903 N N . ILE A 1 122 ? 14.386 -10.512 -3.998 1.00 97.81 122 ILE A N 1
ATOM 904 C CA . ILE A 1 122 ? 14.598 -11.908 -4.371 1.00 97.81 122 ILE A CA 1
ATOM 905 C C . ILE A 1 122 ? 13.627 -12.232 -5.515 1.00 97.81 122 ILE A C 1
ATOM 907 O O . ILE A 1 122 ? 12.441 -12.466 -5.250 1.00 97.81 122 ILE A O 1
ATOM 911 N N . PRO A 1 123 ? 14.092 -12.251 -6.780 1.00 98.06 123 PRO A N 1
ATOM 912 C CA . PRO A 1 123 ? 13.263 -12.625 -7.922 1.00 98.06 123 PRO A CA 1
ATOM 913 C C . PRO A 1 123 ? 12.668 -14.026 -7.738 1.00 98.06 123 PRO A C 1
ATOM 915 O O . PRO A 1 123 ? 13.372 -14.974 -7.396 1.00 98.06 123 PRO A O 1
ATOM 918 N N . GLY A 1 124 ? 11.357 -14.162 -7.937 1.00 97.56 124 GLY A N 1
ATOM 919 C CA . GLY A 1 124 ? 10.618 -15.410 -7.725 1.00 97.56 124 GLY A CA 1
ATOM 920 C C . GLY A 1 124 ? 10.471 -15.813 -6.256 1.00 97.56 124 GLY A C 1
ATOM 921 O O . GLY A 1 124 ? 9.958 -16.895 -5.978 1.00 97.56 124 GLY A O 1
ATOM 922 N N . GLY A 1 125 ? 10.912 -14.968 -5.320 1.00 96.75 125 GLY A N 1
ATOM 923 C CA . GLY A 1 125 ? 10.722 -15.180 -3.893 1.00 96.75 125 GLY A CA 1
ATOM 924 C C . GLY A 1 125 ? 9.245 -15.149 -3.503 1.00 96.75 125 GLY A C 1
ATOM 925 O O . GLY A 1 125 ? 8.453 -14.395 -4.069 1.00 96.75 125 GLY A O 1
ATOM 926 N N . THR A 1 126 ? 8.894 -15.963 -2.510 1.00 94.94 126 THR A N 1
ATOM 927 C CA . THR A 1 126 ? 7.552 -16.029 -1.922 1.00 94.94 126 THR A CA 1
ATOM 928 C C . THR A 1 126 ? 7.598 -15.615 -0.452 1.00 94.94 126 THR A C 1
ATOM 930 O O . THR A 1 126 ? 8.546 -15.999 0.242 1.00 94.94 126 THR A O 1
ATOM 933 N N . PRO A 1 127 ? 6.579 -14.918 0.070 1.00 95.00 127 PRO A N 1
ATOM 934 C CA . PRO A 1 127 ? 5.382 -14.423 -0.621 1.00 95.00 127 PRO A CA 1
ATOM 935 C C . PRO A 1 127 ? 5.731 -13.330 -1.641 1.00 95.00 127 PRO A C 1
ATOM 937 O O . PRO A 1 127 ? 6.679 -12.577 -1.448 1.00 95.00 127 PRO A O 1
ATOM 940 N N . VAL A 1 128 ? 4.971 -13.223 -2.725 1.00 96.25 128 VAL A N 1
ATOM 941 C CA . VAL A 1 128 ? 5.178 -12.168 -3.714 1.00 96.25 128 VAL A CA 1
ATOM 942 C C . VAL A 1 128 ? 4.622 -10.854 -3.168 1.00 96.25 128 VAL A C 1
ATOM 944 O O . VAL A 1 128 ? 3.414 -10.709 -2.984 1.00 96.25 128 VAL A O 1
ATOM 947 N N . ASN A 1 129 ? 5.506 -9.893 -2.907 1.00 96.12 129 ASN A N 1
ATOM 948 C CA . ASN A 1 129 ? 5.157 -8.554 -2.413 1.00 96.12 129 ASN A CA 1
ATOM 949 C C . ASN A 1 129 ? 5.849 -7.422 -3.195 1.00 96.12 129 ASN A C 1
ATOM 951 O O . ASN A 1 129 ? 5.722 -6.255 -2.818 1.00 96.12 129 ASN A O 1
ATOM 955 N N . ALA A 1 130 ? 6.598 -7.761 -4.245 1.00 97.56 130 ALA A N 1
ATOM 956 C CA . ALA A 1 130 ? 7.360 -6.813 -5.035 1.00 97.56 130 ALA A CA 1
ATOM 957 C C . ALA A 1 130 ? 7.429 -7.212 -6.509 1.00 97.56 130 ALA A C 1
ATOM 959 O O . ALA A 1 130 ? 7.296 -8.383 -6.877 1.00 97.56 130 ALA A O 1
ATOM 960 N N . ILE A 1 131 ? 7.664 -6.208 -7.344 1.00 98.25 131 ILE A N 1
ATOM 961 C CA . ILE A 1 131 ? 7.901 -6.340 -8.775 1.00 98.25 131 ILE A CA 1
ATOM 962 C C . ILE A 1 131 ? 9.108 -5.483 -9.145 1.00 98.25 131 ILE A C 1
ATOM 964 O O . ILE A 1 131 ? 9.251 -4.355 -8.674 1.00 98.25 131 ILE A O 1
ATOM 968 N N . GLN A 1 132 ? 9.976 -6.036 -9.981 1.00 98.38 132 GLN A N 1
ATOM 969 C CA . GLN A 1 132 ? 11.059 -5.311 -10.622 1.00 98.38 132 GLN A CA 1
ATOM 970 C C . GLN A 1 132 ? 10.722 -5.165 -12.098 1.00 98.38 132 GLN A C 1
ATOM 972 O O . GLN A 1 132 ? 10.420 -6.155 -12.771 1.00 98.38 132 GLN A O 1
ATOM 977 N N . VAL A 1 133 ? 10.800 -3.937 -12.588 1.00 97.69 133 VAL A N 1
ATOM 978 C CA . VAL A 1 133 ? 10.645 -3.611 -14.001 1.00 97.69 133 VAL A CA 1
ATOM 979 C C . VAL A 1 133 ? 11.956 -3.017 -14.475 1.00 97.69 133 VAL A C 1
ATOM 981 O O . VAL A 1 133 ? 12.576 -2.227 -13.774 1.00 97.69 133 VAL A O 1
ATOM 984 N N . ARG A 1 134 ? 12.401 -3.442 -15.647 1.00 95.94 134 ARG A N 1
ATOM 985 C CA . ARG A 1 134 ? 13.486 -2.828 -16.390 1.00 95.94 134 ARG A CA 1
ATOM 986 C C . ARG A 1 134 ? 12.881 -2.223 -17.640 1.00 95.94 134 ARG A C 1
ATOM 988 O O . ARG A 1 134 ? 12.125 -2.883 -18.338 1.00 95.94 134 ARG A O 1
ATOM 995 N N . THR A 1 135 ? 13.203 -0.986 -17.947 1.00 93.19 135 THR A N 1
ATOM 996 C CA . THR A 1 135 ? 12.801 -0.393 -19.225 1.00 93.19 135 THR A CA 1
ATOM 997 C C . THR A 1 135 ? 13.985 -0.353 -20.163 1.00 93.19 135 THR A C 1
ATOM 999 O O . THR A 1 135 ? 15.128 -0.184 -19.737 1.00 93.19 135 THR A O 1
ATOM 1002 N N . LYS A 1 136 ? 13.707 -0.479 -21.453 1.00 88.06 136 LYS A N 1
ATOM 1003 C CA . LYS A 1 136 ? 14.689 -0.298 -22.519 1.00 88.06 136 LYS A CA 1
ATOM 1004 C C . LYS A 1 136 ? 14.068 0.515 -23.634 1.00 88.06 136 LYS A C 1
ATOM 1006 O O . LYS A 1 136 ? 12.843 0.585 -23.748 1.00 88.06 136 LYS A O 1
ATOM 1011 N N . ARG A 1 137 ? 14.898 1.095 -24.492 1.00 80.12 137 ARG A N 1
ATOM 1012 C CA . ARG A 1 137 ? 14.378 1.701 -25.714 1.00 80.12 137 ARG A CA 1
ATOM 1013 C C . ARG A 1 137 ? 14.000 0.632 -26.719 1.00 80.12 137 ARG A C 1
ATOM 1015 O O . ARG A 1 137 ? 14.699 -0.364 -26.860 1.00 80.12 137 ARG A O 1
ATOM 1022 N N . THR A 1 138 ? 12.928 0.855 -27.466 1.00 71.06 138 THR A N 1
ATOM 1023 C CA . THR A 1 138 ? 12.541 -0.008 -28.601 1.00 71.06 138 THR A CA 1
ATOM 1024 C C . THR A 1 138 ? 13.664 -0.155 -29.623 1.00 71.06 138 THR A C 1
ATOM 1026 O O . THR A 1 138 ? 13.852 -1.238 -30.163 1.00 71.06 138 THR A O 1
ATOM 1029 N N . ALA A 1 139 ? 14.453 0.901 -29.849 1.00 59.97 139 ALA A N 1
ATOM 1030 C CA . ALA A 1 139 ? 15.603 0.855 -30.745 1.00 59.97 139 ALA A CA 1
ATOM 1031 C C . ALA A 1 139 ? 16.698 -0.108 -30.257 1.00 59.97 139 ALA A C 1
ATOM 1033 O O . ALA A 1 139 ? 17.364 -0.766 -31.053 1.00 59.97 139 ALA A O 1
ATOM 1034 N N . GLU A 1 140 ? 16.804 -0.274 -28.942 1.00 55.19 140 GLU A N 1
ATOM 1035 C CA . GLU A 1 140 ? 17.694 -1.229 -28.278 1.00 55.19 140 GLU A CA 1
ATOM 1036 C C . GLU A 1 140 ? 17.032 -2.598 -28.055 1.00 55.19 140 GLU A C 1
ATOM 1038 O O . GLU A 1 140 ? 17.688 -3.551 -27.635 1.00 55.19 140 GLU A O 1
ATOM 1043 N N . SER A 1 141 ? 15.735 -2.726 -28.343 1.00 53.38 141 SER A N 1
ATOM 1044 C CA . SER A 1 141 ? 15.027 -3.997 -28.293 1.00 53.38 141 SER A CA 1
ATOM 1045 C C . SER A 1 141 ? 15.272 -4.743 -29.605 1.00 53.38 141 SER A C 1
ATOM 1047 O O . SER A 1 141 ? 14.928 -4.273 -30.693 1.00 53.38 141 SER A O 1
ATOM 1049 N N . ALA A 1 142 ? 15.873 -5.933 -29.514 1.00 54.28 142 ALA A N 1
ATOM 1050 C CA . ALA A 1 142 ? 16.206 -6.770 -30.671 1.00 54.28 142 ALA A CA 1
ATOM 1051 C C . ALA A 1 142 ? 14.991 -7.102 -31.564 1.00 54.28 142 ALA A C 1
ATOM 1053 O O . ALA A 1 142 ? 15.157 -7.479 -32.722 1.00 54.28 142 ALA A O 1
ATOM 1054 N N . SER A 1 143 ? 13.769 -6.939 -31.045 1.00 50.91 143 SER A N 1
ATOM 1055 C CA . SER A 1 143 ? 12.512 -7.161 -31.760 1.00 50.91 143 SER A CA 1
ATOM 1056 C C . SER A 1 143 ? 12.139 -6.051 -32.752 1.00 50.91 143 SER A C 1
ATOM 1058 O O . SER A 1 143 ? 11.396 -6.335 -33.689 1.00 50.91 143 SER A O 1
ATOM 1060 N N . VAL A 1 144 ? 12.627 -4.813 -32.582 1.00 50.41 144 VAL A N 1
ATOM 1061 C CA . VAL A 1 144 ? 12.149 -3.640 -33.351 1.00 50.41 144 VAL A CA 1
ATOM 1062 C C . VAL A 1 144 ? 13.157 -3.152 -34.398 1.00 50.41 144 VAL A C 1
ATOM 1064 O O . VAL A 1 144 ? 12.825 -2.310 -35.226 1.00 50.41 144 VAL A O 1
ATOM 1067 N N . GLY A 1 145 ? 14.375 -3.706 -34.424 1.00 42.03 145 GLY A N 1
ATOM 1068 C CA . GLY A 1 145 ? 15.309 -3.592 -35.556 1.00 42.03 145 GLY A CA 1
ATOM 1069 C C . GLY A 1 145 ? 15.850 -2.189 -35.870 1.00 42.03 145 GLY A C 1
ATOM 1070 O O . GLY A 1 145 ? 16.522 -2.026 -36.886 1.00 42.03 145 GLY A O 1
ATOM 1071 N N . LEU A 1 146 ? 15.589 -1.181 -35.030 1.00 45.97 146 LEU A N 1
ATOM 1072 C CA . LEU A 1 146 ? 16.062 0.195 -35.254 1.00 45.97 146 LEU A CA 1
ATOM 1073 C C . LEU A 1 146 ? 17.525 0.414 -34.822 1.00 45.97 146 LEU A C 1
ATOM 1075 O O . LEU A 1 146 ? 18.127 1.415 -35.205 1.00 45.97 146 LEU A O 1
ATOM 1079 N N . GLY A 1 147 ? 18.117 -0.551 -34.114 1.00 49.22 147 GLY A N 1
ATOM 1080 C CA . GLY A 1 147 ? 19.518 -0.541 -33.707 1.00 49.22 147 GLY A CA 1
ATOM 1081 C C . GLY A 1 147 ? 19.787 0.341 -32.478 1.00 49.22 147 GLY A C 1
ATOM 1082 O O . GLY A 1 147 ? 19.058 1.298 -32.219 1.00 49.22 147 GLY A O 1
ATOM 1083 N N . PRO A 1 148 ? 20.838 0.025 -31.702 1.00 54.72 148 PRO A N 1
ATOM 1084 C CA . PRO A 1 148 ? 21.211 0.786 -30.512 1.00 54.72 148 PRO A CA 1
ATOM 1085 C C . PRO A 1 148 ? 21.450 2.255 -30.862 1.00 54.72 148 PRO A C 1
ATOM 1087 O O . PRO A 1 148 ? 21.856 2.567 -31.986 1.00 54.72 148 PRO A O 1
ATOM 1090 N N . LEU A 1 149 ? 21.206 3.156 -29.904 1.00 54.12 149 LEU A N 1
ATOM 1091 C CA . LEU A 1 149 ? 21.437 4.586 -30.092 1.00 54.12 149 LEU A CA 1
ATOM 1092 C C . LEU A 1 149 ? 22.843 4.810 -30.643 1.00 54.12 149 LEU A C 1
ATOM 1094 O O . LEU A 1 149 ? 23.850 4.616 -29.961 1.00 54.12 149 LEU A O 1
ATOM 1098 N N . GLY A 1 150 ? 22.901 5.219 -31.907 1.00 51.72 150 GLY A N 1
ATOM 1099 C CA . GLY A 1 150 ? 24.139 5.631 -32.528 1.00 51.72 150 GLY A CA 1
ATOM 1100 C C . GLY A 1 150 ? 24.543 6.958 -31.917 1.00 51.72 150 GLY A C 1
ATOM 1101 O O . GLY A 1 150 ? 24.178 7.995 -32.457 1.00 51.72 150 GLY A O 1
ATOM 1102 N N . ILE A 1 151 ? 25.285 6.921 -30.810 1.00 56.38 151 ILE A N 1
ATOM 1103 C CA . ILE A 1 151 ? 26.014 8.082 -30.295 1.00 56.38 151 ILE A CA 1
ATOM 1104 C C . ILE A 1 151 ? 26.801 8.616 -31.506 1.00 56.38 151 ILE A C 1
ATOM 1106 O O . ILE A 1 151 ? 27.521 7.859 -32.169 1.00 56.38 151 ILE A O 1
ATOM 1110 N N . ASN A 1 152 ? 26.602 9.868 -31.909 1.00 61.88 152 ASN A N 1
ATOM 1111 C CA . ASN A 1 152 ? 27.230 10.368 -33.134 1.00 61.88 152 ASN A CA 1
ATOM 1112 C C . ASN A 1 152 ? 28.760 10.291 -33.017 1.00 61.88 152 ASN A C 1
ATOM 1114 O O . ASN A 1 152 ? 29.441 9.961 -33.991 1.00 61.88 152 ASN A O 1
ATOM 1118 N N . LEU A 1 153 ? 29.289 10.448 -31.795 1.00 58.03 153 LEU A N 1
ATOM 1119 C CA . LEU A 1 153 ? 30.686 10.138 -31.482 1.00 58.03 153 LEU A CA 1
ATOM 1120 C C . LEU A 1 153 ? 31.021 8.640 -31.429 1.00 58.03 153 LEU A C 1
ATOM 1122 O O . LEU A 1 153 ? 32.127 8.279 -31.824 1.00 58.03 153 LEU A O 1
ATOM 1126 N N . ALA A 1 154 ? 30.110 7.758 -31.005 1.00 59.34 154 ALA A N 1
ATOM 1127 C CA . ALA A 1 154 ? 30.317 6.300 -31.030 1.00 59.34 154 ALA A CA 1
ATOM 1128 C C . ALA A 1 154 ? 30.630 5.785 -32.435 1.00 59.34 154 ALA A C 1
ATOM 1130 O O . ALA A 1 154 ? 31.491 4.922 -32.616 1.00 59.34 154 ALA A O 1
ATOM 1131 N N . LYS A 1 155 ? 29.956 6.346 -33.447 1.00 63.16 155 LYS A N 1
ATOM 1132 C CA . LYS A 1 155 ? 30.232 6.029 -34.853 1.00 63.16 155 LYS A CA 1
ATOM 1133 C C . LYS A 1 155 ? 31.645 6.445 -35.270 1.00 63.16 155 LYS A C 1
ATOM 1135 O O . LYS A 1 155 ? 32.240 5.769 -36.103 1.00 63.16 155 LYS A O 1
ATOM 1140 N N . MET A 1 156 ? 32.191 7.515 -34.686 1.00 60.31 156 MET A N 1
ATOM 1141 C CA . MET A 1 156 ? 33.552 7.987 -34.966 1.00 60.31 156 MET A CA 1
ATOM 1142 C C . MET A 1 156 ? 34.631 7.229 -34.177 1.00 60.31 156 MET A C 1
ATOM 1144 O O . MET A 1 156 ? 35.738 7.065 -34.680 1.00 60.31 156 MET A O 1
ATOM 1148 N N . THR A 1 157 ? 34.333 6.749 -32.966 1.00 63.25 157 THR A N 1
ATOM 1149 C CA . THR A 1 157 ? 35.294 6.039 -32.096 1.00 63.25 157 THR A CA 1
ATOM 1150 C C . THR A 1 157 ? 35.214 4.513 -32.193 1.00 63.25 157 THR A C 1
ATOM 1152 O O . THR A 1 157 ? 36.018 3.817 -31.577 1.00 63.25 157 THR A O 1
ATOM 1155 N N . GLY A 1 158 ? 34.256 3.973 -32.953 1.00 60.72 158 GLY A N 1
ATOM 1156 C CA . GLY A 1 158 ? 34.029 2.531 -33.094 1.00 60.72 158 GLY A CA 1
ATOM 1157 C C . GLY A 1 158 ? 33.351 1.873 -31.884 1.00 60.72 158 GLY A C 1
ATOM 1158 O O . GLY A 1 158 ? 33.116 0.666 -31.905 1.00 60.72 158 GLY A O 1
ATOM 1159 N N . ALA A 1 159 ? 33.007 2.637 -30.844 1.00 58.00 159 ALA A N 1
ATOM 1160 C CA . ALA A 1 159 ? 32.325 2.143 -29.650 1.00 58.00 159 ALA A CA 1
ATOM 1161 C C . ALA A 1 159 ? 30.805 2.177 -29.856 1.00 58.00 159 ALA A C 1
ATOM 1163 O O . ALA A 1 159 ? 30.169 3.160 -29.522 1.00 58.00 159 ALA A O 1
ATOM 1164 N N . GLN A 1 160 ? 30.212 1.133 -30.436 1.00 55.25 160 GLN A N 1
ATOM 1165 C CA . GLN A 1 160 ? 28.885 1.242 -31.064 1.00 55.25 160 GLN A CA 1
ATOM 1166 C C . GLN A 1 160 ? 27.669 1.357 -30.125 1.00 55.25 160 GLN A C 1
ATOM 1168 O O . GLN A 1 160 ? 26.591 1.666 -30.625 1.00 55.25 160 GLN A O 1
ATOM 1173 N N . THR A 1 161 ? 27.782 1.122 -28.811 1.00 58.50 161 THR A N 1
ATOM 1174 C CA . THR A 1 161 ? 26.591 0.992 -27.946 1.00 58.50 161 THR A CA 1
ATOM 1175 C C . THR A 1 161 ? 26.829 1.420 -26.501 1.00 58.50 161 THR A C 1
ATOM 1177 O O . THR A 1 161 ? 27.746 0.913 -25.852 1.00 58.50 161 THR A O 1
ATOM 1180 N N . ALA A 1 162 ? 25.942 2.253 -25.960 1.00 62.12 162 ALA A N 1
ATOM 1181 C CA . ALA A 1 162 ? 25.751 2.411 -24.521 1.00 62.12 162 ALA A CA 1
ATOM 1182 C C . ALA A 1 162 ? 24.349 1.889 -24.176 1.00 62.12 162 ALA A C 1
ATOM 1184 O O . ALA A 1 162 ? 23.375 2.617 -24.308 1.00 62.12 162 ALA A O 1
ATOM 1185 N N . ASN A 1 163 ? 24.246 0.613 -23.788 1.00 69.50 163 ASN A N 1
ATOM 1186 C CA . ASN A 1 163 ? 22.968 0.019 -23.393 1.00 69.50 163 ASN A CA 1
ATOM 1187 C C . ASN A 1 163 ? 22.628 0.491 -21.980 1.00 69.50 163 ASN A C 1
ATOM 1189 O O . ASN A 1 163 ? 23.186 -0.021 -21.005 1.00 69.50 163 ASN A O 1
ATOM 1193 N N . TYR A 1 164 ? 21.740 1.475 -21.873 1.00 80.75 164 TYR A N 1
ATOM 1194 C CA . TYR A 1 164 ? 21.251 1.955 -20.590 1.00 80.75 164 TYR A CA 1
ATOM 1195 C C . TYR A 1 164 ? 19.829 1.454 -20.351 1.00 80.75 164 TYR A C 1
ATOM 1197 O O . TYR A 1 164 ? 18.889 1.832 -21.045 1.00 80.75 164 TYR A O 1
ATOM 1205 N N . THR A 1 165 ? 19.675 0.588 -19.353 1.00 88.50 165 THR A N 1
ATOM 1206 C CA . THR A 1 165 ? 18.393 -0.036 -19.016 1.00 88.50 165 THR A CA 1
ATOM 1207 C C . THR A 1 165 ? 18.145 0.108 -17.516 1.00 88.50 165 THR A C 1
ATOM 1209 O O . THR A 1 165 ? 18.595 -0.763 -16.758 1.00 88.50 165 THR A O 1
ATOM 1212 N N . PRO A 1 166 ? 17.506 1.199 -17.057 1.00 92.81 166 PRO A N 1
ATOM 1213 C CA . PRO A 1 166 ? 17.252 1.373 -15.637 1.00 92.81 166 PRO A CA 1
ATOM 1214 C C . PRO A 1 166 ? 16.308 0.271 -15.155 1.00 92.81 166 PRO A C 1
ATOM 1216 O O . PRO A 1 166 ? 15.361 -0.108 -15.852 1.00 92.81 166 PRO A O 1
ATOM 1219 N N . ASP A 1 167 ? 16.608 -0.271 -13.977 1.00 95.50 167 ASP A N 1
ATOM 1220 C CA . ASP A 1 167 ? 15.752 -1.205 -13.261 1.00 95.50 167 ASP A CA 1
ATOM 1221 C C . ASP A 1 167 ? 15.181 -0.526 -12.019 1.00 95.50 167 ASP A C 1
ATOM 1223 O O . ASP A 1 167 ? 15.913 0.082 -11.244 1.00 95.50 167 ASP A O 1
ATOM 1227 N N . THR A 1 168 ? 13.877 -0.663 -11.813 1.00 97.75 168 THR A N 1
ATOM 1228 C CA . THR A 1 168 ? 13.187 -0.131 -10.641 1.00 97.75 168 THR A CA 1
ATOM 1229 C C . THR A 1 168 ? 12.444 -1.237 -9.927 1.00 97.75 168 THR A C 1
ATOM 1231 O O . THR A 1 168 ? 11.854 -2.121 -10.553 1.00 97.75 168 THR A O 1
ATOM 1234 N N . ILE A 1 169 ? 12.446 -1.175 -8.598 1.00 98.25 169 ILE A N 1
ATOM 1235 C CA . ILE A 1 169 ? 11.730 -2.123 -7.752 1.00 98.25 169 ILE A CA 1
ATOM 1236 C C . ILE A 1 169 ? 10.637 -1.383 -6.997 1.00 98.25 169 ILE A C 1
ATOM 1238 O O . ILE A 1 169 ? 10.909 -0.453 -6.237 1.00 98.25 169 ILE A O 1
ATOM 1242 N N . ALA A 1 170 ? 9.400 -1.844 -7.158 1.00 98.00 170 ALA A N 1
ATOM 1243 C CA . ALA A 1 170 ? 8.283 -1.436 -6.323 1.00 98.00 170 ALA A CA 1
ATOM 1244 C C . ALA A 1 170 ? 7.901 -2.580 -5.385 1.00 98.00 170 ALA A C 1
ATOM 1246 O O . ALA A 1 170 ? 7.777 -3.733 -5.804 1.00 98.00 170 ALA A O 1
ATOM 1247 N N . ALA A 1 171 ? 7.686 -2.258 -4.115 1.00 97.06 171 ALA A N 1
ATOM 1248 C CA . ALA A 1 171 ? 7.301 -3.218 -3.090 1.00 97.06 171 ALA A CA 1
ATOM 1249 C C . ALA A 1 171 ? 6.112 -2.710 -2.273 1.00 97.06 171 ALA A C 1
ATOM 1251 O O . ALA A 1 171 ? 5.812 -1.517 -2.255 1.00 97.06 171 ALA A O 1
ATOM 1252 N N . MET A 1 172 ? 5.456 -3.621 -1.558 1.00 95.81 172 MET A N 1
ATOM 1253 C CA . MET A 1 172 ? 4.359 -3.320 -0.635 1.00 95.81 172 MET A CA 1
ATOM 1254 C C . MET A 1 172 ? 4.782 -3.624 0.807 1.00 95.81 172 MET A C 1
ATOM 1256 O O . MET A 1 172 ? 4.322 -4.612 1.388 1.00 95.81 172 MET A O 1
ATOM 1260 N N . PRO A 1 173 ? 5.695 -2.830 1.394 1.00 94.00 173 PRO A N 1
ATOM 1261 C CA . PRO A 1 173 ? 6.127 -3.049 2.763 1.00 94.00 173 PRO A CA 1
ATOM 1262 C C . PRO A 1 173 ? 4.955 -2.852 3.736 1.00 94.00 173 PRO A C 1
ATOM 1264 O O . PRO A 1 173 ? 4.152 -1.933 3.551 1.00 94.00 173 PRO A O 1
ATOM 1267 N N . PRO A 1 174 ? 4.868 -3.656 4.805 1.00 93.25 174 PRO A N 1
ATOM 1268 C CA . PRO A 1 174 ? 3.842 -3.495 5.823 1.00 93.25 174 PRO A CA 1
ATOM 1269 C C . PRO A 1 174 ? 4.058 -2.176 6.580 1.00 93.25 174 PRO A C 1
ATOM 1271 O O . PRO A 1 174 ? 4.979 -2.039 7.388 1.00 93.25 174 PRO A O 1
ATOM 1274 N N . ARG A 1 175 ? 3.217 -1.179 6.301 1.00 94.75 175 ARG A N 1
ATOM 1275 C CA . ARG A 1 175 ? 3.278 0.158 6.901 1.00 94.75 175 ARG A CA 1
ATOM 1276 C C . ARG A 1 175 ? 1.895 0.573 7.379 1.00 94.75 175 ARG A C 1
ATOM 1278 O O . ARG A 1 175 ? 0.908 0.316 6.694 1.00 94.75 175 ARG A O 1
ATOM 1285 N N . ALA A 1 176 ? 1.846 1.209 8.541 1.00 95.25 176 ALA A N 1
ATOM 1286 C CA . ALA A 1 176 ? 0.628 1.811 9.053 1.00 95.25 176 ALA A CA 1
ATOM 1287 C C . ALA A 1 176 ? 0.419 3.185 8.414 1.00 95.25 176 ALA A C 1
ATOM 1289 O O . ALA A 1 176 ? 1.350 3.987 8.364 1.00 95.25 176 ALA A O 1
ATOM 1290 N N . SER A 1 177 ? -0.798 3.447 7.954 1.00 93.88 177 SER A N 1
ATOM 1291 C CA . SER A 1 177 ? -1.240 4.757 7.453 1.00 93.88 177 SER A CA 1
ATOM 1292 C C . SER A 1 177 ? -2.514 5.243 8.143 1.00 93.88 177 SER A C 1
ATOM 1294 O O . SER A 1 177 ? -2.933 6.371 7.923 1.00 93.88 177 SER A O 1
ATOM 1296 N N . ALA A 1 178 ? -3.137 4.420 8.992 1.00 94.94 178 ALA A N 1
ATOM 1297 C CA . ALA A 1 178 ? -4.344 4.823 9.693 1.00 94.94 178 ALA A CA 1
ATOM 1298 C C . ALA A 1 178 ? -4.021 5.801 10.834 1.00 94.94 178 ALA A C 1
ATOM 1300 O O . ALA A 1 178 ? -3.167 5.517 11.676 1.00 94.94 178 ALA A O 1
ATOM 1301 N N . ASN A 1 179 ? -4.789 6.887 10.938 1.00 95.25 179 ASN A N 1
ATOM 1302 C CA . ASN A 1 179 ? -4.754 7.830 12.065 1.00 95.25 179 ASN A CA 1
ATOM 1303 C C . ASN A 1 179 ? -5.408 7.271 13.346 1.00 95.25 179 ASN A C 1
ATOM 1305 O O . ASN A 1 179 ? -5.729 8.025 14.265 1.00 95.25 179 ASN A O 1
ATOM 1309 N N . ILE A 1 180 ? -5.624 5.955 13.417 1.00 96.12 180 ILE A N 1
ATOM 1310 C CA . ILE A 1 180 ? -6.184 5.249 14.569 1.00 96.12 180 ILE A CA 1
ATOM 1311 C C . ILE A 1 180 ? -5.244 4.125 14.996 1.00 96.12 180 ILE A C 1
ATOM 1313 O O . ILE A 1 180 ? -4.682 3.424 14.162 1.00 96.12 180 ILE A O 1
ATOM 1317 N N . VAL A 1 181 ? -5.102 3.927 16.299 1.00 96.12 181 VAL A N 1
ATOM 1318 C CA . VAL A 1 181 ? -4.494 2.748 16.913 1.00 96.12 181 VAL A CA 1
ATOM 1319 C C . VAL A 1 181 ? -5.604 1.925 17.552 1.00 96.12 181 VAL A C 1
ATOM 1321 O O . VAL A 1 181 ? -6.472 2.472 18.233 1.00 96.12 181 VAL A O 1
ATOM 1324 N N . ILE A 1 182 ? -5.600 0.614 17.329 1.00 96.00 182 ILE A N 1
ATOM 1325 C CA . ILE A 1 182 ? -6.579 -0.289 17.942 1.00 96.00 182 ILE A CA 1
ATOM 1326 C C . ILE A 1 182 ? -5.962 -1.029 19.127 1.00 96.00 182 ILE A C 1
ATOM 1328 O O . ILE A 1 182 ? -4.754 -1.277 19.172 1.00 96.00 182 ILE A O 1
ATOM 1332 N N . CYS A 1 183 ? -6.802 -1.414 20.081 1.00 95.31 183 CYS A N 1
ATOM 1333 C CA . CYS A 1 183 ? -6.349 -2.177 21.235 1.00 95.31 183 CYS A CA 1
ATOM 1334 C C . CYS A 1 183 ? -5.925 -3.593 20.854 1.00 95.31 183 CYS A C 1
ATOM 1336 O O . CYS A 1 183 ? -6.527 -4.228 19.986 1.00 95.31 183 CYS A O 1
ATOM 1338 N N . ALA A 1 184 ? -4.921 -4.124 21.549 1.00 95.62 184 ALA A N 1
ATOM 1339 C CA . ALA A 1 184 ? -4.457 -5.497 21.376 1.00 95.62 184 ALA A CA 1
ATOM 1340 C C . ALA A 1 184 ? -5.575 -6.540 21.534 1.00 95.62 184 ALA A C 1
ATOM 1342 O O . ALA A 1 184 ? -5.532 -7.572 20.869 1.00 95.62 184 ALA A O 1
ATOM 1343 N N . GLU A 1 185 ? -6.583 -6.253 22.356 1.00 94.62 185 GLU A N 1
ATOM 1344 C CA . GLU A 1 185 ? -7.763 -7.083 22.596 1.00 94.62 185 GLU A CA 1
ATOM 1345 C C . GLU A 1 185 ? -8.737 -7.100 21.410 1.00 94.62 185 GLU A C 1
ATOM 1347 O O . GLU A 1 185 ? -9.555 -8.011 21.308 1.00 94.62 185 GLU A O 1
ATOM 1352 N N . ALA A 1 186 ? -8.661 -6.125 20.495 1.00 94.94 186 ALA A N 1
ATOM 1353 C CA . ALA A 1 186 ? -9.432 -6.164 19.253 1.00 94.94 186 ALA A CA 1
ATOM 1354 C C . ALA A 1 186 ? -8.936 -7.296 18.336 1.00 94.94 186 ALA A C 1
ATOM 1356 O O . ALA A 1 186 ? -9.726 -7.888 17.599 1.00 94.94 186 ALA A O 1
ATOM 1357 N N . CYS A 1 187 ? -7.645 -7.628 18.434 1.00 95.25 187 CYS A N 1
ATOM 1358 C CA . CYS A 1 187 ? -7.025 -8.766 17.775 1.00 95.25 187 CYS A CA 1
ATOM 1359 C C . CYS A 1 187 ? -7.293 -10.057 18.556 1.00 95.25 187 CYS A C 1
ATOM 1361 O O . CYS A 1 187 ? -6.464 -10.475 19.370 1.00 95.25 187 CYS A O 1
ATOM 1363 N N . ASP A 1 188 ? -8.429 -10.697 18.280 1.00 81.50 188 ASP A N 1
ATOM 1364 C CA . ASP A 1 188 ? -8.712 -12.050 18.765 1.00 81.50 188 ASP A CA 1
ATOM 1365 C C . ASP A 1 188 ? -7.548 -12.996 18.405 1.00 81.50 188 ASP A C 1
ATOM 1367 O O . ASP A 1 188 ? -7.012 -12.950 17.294 1.00 81.50 188 ASP A O 1
ATOM 1371 N N . ALA A 1 189 ? -7.148 -13.860 19.340 1.00 79.44 189 ALA A N 1
ATOM 1372 C CA . ALA A 1 189 ? -6.076 -14.831 19.139 1.00 79.44 189 ALA A CA 1
ATOM 1373 C C . ALA A 1 189 ? -6.362 -15.782 17.964 1.00 79.44 189 ALA A C 1
ATOM 1375 O O . ALA A 1 189 ? -5.425 -16.273 17.334 1.00 79.44 189 ALA A O 1
ATOM 1376 N N . ALA A 1 190 ? -7.640 -16.009 17.643 1.00 84.38 190 ALA A N 1
ATOM 1377 C CA . ALA A 1 190 ? -8.044 -16.815 16.497 1.00 84.38 190 ALA A CA 1
ATOM 1378 C C . ALA A 1 190 ? -7.785 -16.124 15.144 1.00 84.38 190 ALA A C 1
ATOM 1380 O O . ALA A 1 190 ? -7.655 -16.807 14.127 1.00 84.38 190 ALA A O 1
ATOM 1381 N N . CYS A 1 191 ? -7.681 -14.790 15.115 1.00 90.56 191 CYS A N 1
ATOM 1382 C CA . CYS A 1 191 ? -7.598 -14.031 13.875 1.00 90.56 191 CYS A CA 1
ATOM 1383 C C . CYS A 1 191 ? -6.192 -13.508 13.572 1.00 90.56 191 CYS A C 1
ATOM 1385 O O . CYS A 1 191 ? -5.847 -12.347 13.820 1.00 90.56 191 CYS A O 1
ATOM 1387 N N . THR A 1 192 ? -5.373 -14.392 13.008 1.00 93.12 192 THR A N 1
ATOM 1388 C CA . THR A 1 192 ? -3.997 -14.079 12.620 1.00 93.12 192 THR A CA 1
ATOM 1389 C C . THR A 1 192 ? -3.817 -14.133 11.110 1.00 93.12 192 THR A C 1
ATOM 1391 O O . THR A 1 192 ? -4.301 -15.047 10.442 1.00 93.12 192 THR A O 1
ATOM 1394 N N . TYR A 1 193 ? -3.088 -13.155 10.573 1.00 91.19 193 TYR A N 1
ATOM 1395 C CA . TYR A 1 193 ? -2.717 -13.134 9.162 1.00 91.19 193 TYR A CA 1
ATOM 1396 C C . TYR A 1 193 ? -1.950 -14.425 8.801 1.00 91.19 193 TYR A C 1
ATOM 1398 O O . TYR A 1 193 ? -1.047 -14.808 9.556 1.00 91.19 193 TYR A O 1
ATOM 1406 N N . PRO A 1 194 ? -2.258 -15.106 7.677 1.00 89.69 194 PRO A N 1
ATOM 1407 C CA . PRO A 1 194 ? -2.993 -14.625 6.497 1.00 89.69 194 PRO A CA 1
ATOM 1408 C C . PRO A 1 194 ? -4.525 -14.693 6.566 1.00 89.69 194 PRO A C 1
ATOM 1410 O O . PRO A 1 194 ? -5.190 -14.264 5.629 1.00 89.69 194 PRO A O 1
ATOM 1413 N N . SER A 1 195 ? -5.119 -15.215 7.635 1.00 89.81 195 SER A N 1
ATOM 1414 C CA . SER A 1 195 ? -6.575 -15.331 7.717 1.00 89.81 195 SER A CA 1
ATOM 1415 C C . SER A 1 195 ? -7.223 -13.988 8.047 1.00 89.81 195 SER A C 1
ATOM 1417 O O . SER A 1 195 ? -6.936 -13.388 9.080 1.00 89.81 195 SER A O 1
ATOM 1419 N N . VAL A 1 196 ? -8.145 -13.544 7.190 1.00 90.69 196 VAL A N 1
ATOM 1420 C CA . VAL A 1 196 ? -8.993 -12.372 7.437 1.00 90.69 196 VAL A CA 1
ATOM 1421 C C . VAL A 1 196 ? -10.345 -12.832 7.951 1.00 90.69 196 VAL A C 1
ATOM 1423 O O . VAL A 1 196 ? -11.096 -13.487 7.228 1.00 90.69 196 VAL A O 1
ATOM 1426 N N . CYS A 1 197 ? -10.657 -12.502 9.202 1.00 92.75 197 CYS A N 1
ATOM 1427 C CA . CYS A 1 197 ? -11.885 -12.958 9.839 1.00 92.75 197 CYS A CA 1
ATOM 1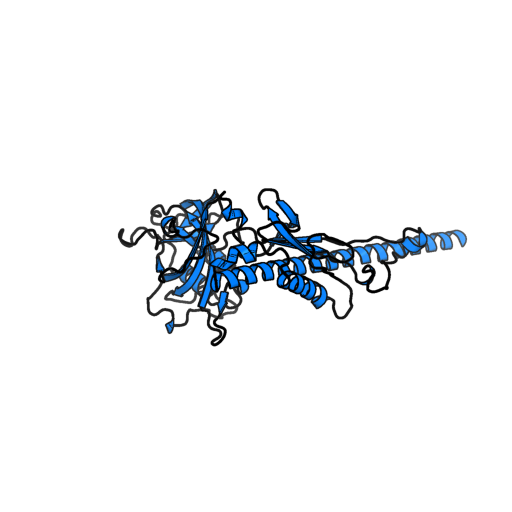428 C C . CYS A 1 197 ? -12.994 -11.939 9.632 1.00 92.75 197 CYS A C 1
ATOM 1430 O O . CYS A 1 197 ? -12.806 -10.747 9.881 1.00 92.75 197 CYS A O 1
ATOM 1432 N N . ALA A 1 198 ? -14.161 -12.431 9.224 1.00 93.50 198 ALA A N 1
ATOM 1433 C CA . ALA A 1 198 ? -15.400 -11.688 9.363 1.00 93.50 198 ALA A CA 1
ATOM 1434 C C . ALA A 1 198 ? -15.800 -11.693 10.841 1.00 93.50 198 ALA A C 1
ATOM 1436 O O . ALA A 1 198 ? -15.866 -12.753 11.467 1.00 93.50 198 ALA A O 1
ATOM 1437 N N . ILE A 1 199 ? -16.049 -10.513 11.391 1.00 94.56 199 ILE A N 1
ATOM 1438 C CA . ILE A 1 199 ? -16.585 -10.339 12.738 1.00 94.56 199 ILE A CA 1
ATOM 1439 C C . ILE A 1 199 ? -17.979 -9.716 12.625 1.00 94.56 199 ILE A C 1
ATOM 1441 O O . ILE A 1 199 ? -18.244 -9.009 11.650 1.00 94.56 199 ILE A O 1
ATOM 1445 N N . PRO A 1 200 ? -18.887 -9.951 13.591 1.00 94.94 200 PRO A N 1
ATOM 1446 C CA . PRO A 1 200 ? -20.086 -9.130 13.699 1.00 94.94 200 PRO A CA 1
ATOM 1447 C C . PRO A 1 200 ? -19.671 -7.662 13.710 1.00 94.94 200 PRO A C 1
ATOM 1449 O O . PRO A 1 200 ? -18.705 -7.323 14.404 1.00 94.94 200 PRO A O 1
ATOM 1452 N N . GLU A 1 201 ? -20.365 -6.827 12.932 1.00 95.94 201 GLU A N 1
ATOM 1453 C CA . GLU A 1 201 ? -20.000 -5.419 12.820 1.00 95.94 201 GLU A CA 1
ATOM 1454 C C . GLU A 1 201 ? -19.890 -4.805 14.215 1.00 95.94 201 GLU A C 1
ATOM 1456 O O . GLU A 1 201 ? -20.805 -4.868 15.040 1.00 95.94 201 GLU A O 1
ATOM 1461 N N . ARG A 1 202 ? -18.712 -4.257 14.488 1.00 95.25 202 ARG A N 1
ATOM 1462 C CA . ARG A 1 202 ? -18.319 -3.799 15.805 1.00 95.25 202 ARG A CA 1
ATOM 1463 C C . ARG A 1 202 ? -18.155 -2.296 15.771 1.00 95.25 202 ARG A C 1
ATOM 1465 O O . ARG A 1 202 ? -17.263 -1.779 15.101 1.00 95.25 202 ARG A O 1
ATOM 1472 N N . LYS A 1 203 ? -18.975 -1.616 16.568 1.00 95.75 203 LYS A N 1
ATOM 1473 C CA . LYS A 1 203 ? -18.792 -0.203 16.884 1.00 95.75 203 LYS A CA 1
ATOM 1474 C C . LYS A 1 203 ? -17.554 -0.033 17.763 1.00 95.75 203 LYS A C 1
ATOM 1476 O O . LYS A 1 203 ? -17.481 -0.577 18.866 1.00 95.75 203 LYS A O 1
ATOM 1481 N N . MET A 1 204 ? -16.587 0.710 17.251 1.00 94.88 204 MET A N 1
ATOM 1482 C CA . MET A 1 204 ? -15.359 1.093 17.927 1.00 94.88 204 MET A CA 1
ATOM 1483 C C . MET A 1 204 ? -15.565 2.454 18.596 1.00 94.88 204 MET A C 1
ATOM 1485 O O . MET A 1 204 ? -16.085 3.394 17.990 1.00 94.88 204 MET A O 1
ATOM 1489 N N . TYR A 1 205 ? -15.136 2.562 19.849 1.00 89.88 205 TYR A N 1
ATOM 1490 C CA . TYR A 1 205 ? -15.237 3.757 20.680 1.00 89.88 205 TYR A CA 1
ATOM 1491 C C . TYR A 1 205 ? -13.851 4.343 20.925 1.00 89.88 205 TYR A C 1
ATOM 1493 O O . TYR A 1 205 ? -12.890 3.599 21.146 1.00 89.88 205 TYR A O 1
ATOM 1501 N N . SER A 1 206 ? -13.738 5.671 20.914 1.00 88.06 206 SER A N 1
ATOM 1502 C CA . SER A 1 206 ? -12.495 6.316 21.324 1.00 88.06 206 SER A CA 1
ATOM 1503 C C . SER A 1 206 ? -12.237 6.021 22.806 1.00 88.06 206 SER A C 1
ATOM 1505 O O . SER A 1 206 ? -13.153 6.029 23.629 1.00 88.06 206 SER A O 1
ATOM 1507 N N . ALA A 1 207 ? -10.992 5.717 23.163 1.00 71.12 207 ALA A N 1
ATOM 1508 C CA . ALA A 1 207 ? -10.598 5.286 24.503 1.00 71.12 207 ALA A CA 1
ATOM 1509 C C . ALA A 1 207 ? -10.583 6.424 25.555 1.00 71.12 207 ALA A C 1
ATOM 1511 O O . ALA A 1 207 ? -9.760 6.399 26.471 1.00 71.12 207 ALA A O 1
ATOM 1512 N N . ALA A 1 208 ? -11.458 7.429 25.436 1.00 65.56 208 ALA A N 1
ATOM 1513 C CA . ALA A 1 208 ? -11.536 8.553 26.365 1.00 65.56 208 ALA A CA 1
ATOM 1514 C C . ALA A 1 208 ? -11.915 8.075 27.781 1.00 65.56 208 ALA A C 1
ATOM 1516 O O . ALA A 1 208 ? -12.903 7.361 27.981 1.00 65.56 208 ALA A O 1
ATOM 1517 N N . LEU A 1 209 ? -11.116 8.475 28.775 1.00 48.25 209 LEU A N 1
ATOM 1518 C CA . LEU A 1 209 ? -11.234 8.082 30.183 1.00 48.25 209 LEU A CA 1
ATOM 1519 C C . LEU A 1 209 ? -12.471 8.737 30.831 1.00 48.25 209 LEU A C 1
ATOM 1521 O O . LEU A 1 209 ? -12.405 9.786 31.467 1.00 48.25 209 LEU A O 1
ATOM 1525 N N . GLY A 1 210 ? -13.636 8.113 30.675 1.00 54.31 210 GLY A N 1
ATOM 1526 C CA . GLY A 1 210 ? -14.869 8.587 31.316 1.00 54.31 210 GLY A CA 1
ATOM 1527 C C . GLY A 1 210 ? -16.150 7.940 30.805 1.00 54.31 210 GLY A C 1
ATOM 1528 O O . GLY A 1 210 ? -17.131 7.874 31.542 1.00 54.31 210 GLY A O 1
ATOM 1529 N N . ALA A 1 211 ? -16.138 7.395 29.587 1.00 53.31 211 ALA A N 1
ATOM 1530 C CA . ALA A 1 211 ? -17.187 6.491 29.141 1.00 53.31 211 ALA A CA 1
ATOM 1531 C C . ALA A 1 211 ? -16.982 5.151 29.860 1.00 53.31 211 ALA A C 1
ATOM 1533 O O . ALA A 1 211 ? -16.005 4.461 29.589 1.00 53.31 211 ALA A O 1
ATOM 1534 N N . THR A 1 212 ? -17.841 4.876 30.847 1.00 54.53 212 THR A N 1
ATOM 1535 C CA . THR A 1 212 ? -18.085 3.598 31.545 1.00 54.53 212 THR A CA 1
ATOM 1536 C C . THR A 1 212 ? -17.031 2.505 31.320 1.00 54.53 212 THR A C 1
ATOM 1538 O O . THR A 1 212 ? -16.896 1.980 30.212 1.00 54.53 212 THR A O 1
ATOM 1541 N N . SER A 1 213 ? -16.368 2.079 32.403 1.00 61.09 213 SER A N 1
ATOM 1542 C CA . SER A 1 213 ? -15.458 0.917 32.496 1.00 61.09 213 SER A CA 1
ATOM 1543 C C . SER A 1 213 ? -15.928 -0.360 31.789 1.00 61.09 213 SER A C 1
ATOM 1545 O O . SER A 1 213 ? -15.126 -1.263 31.563 1.00 61.09 213 SER A O 1
ATOM 1547 N N . ASP A 1 214 ? -17.205 -0.420 31.434 1.00 80.81 214 ASP A N 1
ATOM 1548 C CA . ASP A 1 214 ? -17.936 -1.595 30.998 1.00 80.81 214 ASP A CA 1
ATOM 1549 C C . ASP A 1 214 ? -17.799 -1.872 29.493 1.00 80.81 214 ASP A C 1
ATOM 1551 O O . ASP A 1 214 ? -18.119 -2.973 29.045 1.00 80.81 214 ASP A O 1
ATOM 1555 N N . LEU A 1 215 ? -17.291 -0.923 28.690 1.00 85.88 215 LEU A N 1
ATOM 1556 C CA . LEU A 1 215 ? -17.043 -1.189 27.269 1.00 85.88 215 LEU A CA 1
ATOM 1557 C C . LEU A 1 215 ? -15.854 -2.151 27.100 1.00 85.88 215 LEU A C 1
ATOM 1559 O O . LEU A 1 215 ? -14.762 -1.840 27.591 1.00 85.88 215 LEU A O 1
ATOM 1563 N N . PRO A 1 216 ? -15.997 -3.269 26.363 1.00 90.88 216 PRO A N 1
ATOM 1564 C CA . PRO A 1 216 ? -14.902 -4.205 26.127 1.00 90.88 216 PRO A CA 1
ATOM 1565 C C . PRO A 1 216 ? -13.685 -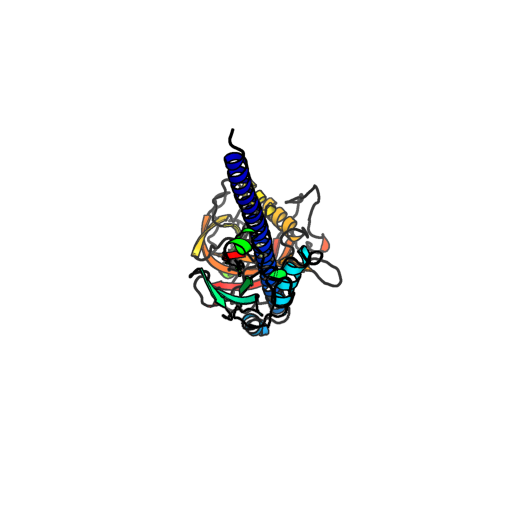3.517 25.499 1.00 90.88 216 PRO A C 1
ATOM 1567 O O . PRO A 1 216 ? -13.829 -2.732 24.563 1.00 90.88 216 PRO A O 1
ATOM 1570 N N . ALA A 1 217 ? -12.473 -3.845 25.959 1.00 90.62 217 ALA A N 1
ATOM 1571 C CA . ALA A 1 217 ? -11.230 -3.321 25.375 1.00 90.62 217 ALA A CA 1
ATOM 1572 C C . ALA A 1 217 ? -11.109 -3.628 23.870 1.00 90.62 217 ALA A C 1
ATOM 1574 O O . ALA A 1 217 ? -10.563 -2.837 23.109 1.00 90.62 217 ALA A O 1
ATOM 1575 N N . ALA A 1 218 ? -11.714 -4.731 23.422 1.00 93.38 218 ALA A N 1
ATOM 1576 C CA . ALA A 1 218 ? -11.785 -5.128 22.020 1.00 93.38 218 ALA A CA 1
ATOM 1577 C C . ALA A 1 218 ? -12.572 -4.157 21.113 1.00 93.38 218 ALA A C 1
ATOM 1579 O O . ALA A 1 218 ? -12.470 -4.257 19.888 1.00 93.38 218 ALA A O 1
ATOM 1580 N N . ASN A 1 219 ? -13.342 -3.237 21.702 1.00 93.75 219 ASN A N 1
ATOM 1581 C CA . ASN A 1 219 ? -14.160 -2.240 21.008 1.00 93.75 219 ASN A CA 1
ATOM 1582 C C . ASN A 1 219 ? -13.571 -0.830 21.150 1.00 93.75 219 ASN A C 1
ATOM 1584 O O . ASN A 1 219 ? -14.288 0.153 20.989 1.00 93.75 219 ASN A O 1
ATOM 1588 N N . ARG A 1 220 ? -12.295 -0.702 21.521 1.00 92.62 220 ARG A N 1
ATOM 1589 C CA . ARG A 1 220 ? -11.659 0.593 21.767 1.00 92.62 220 ARG A CA 1
ATOM 1590 C C . ARG A 1 220 ? -10.600 0.897 20.707 1.00 92.62 220 ARG A C 1
ATOM 1592 O O . ARG A 1 220 ? -9.911 0.003 20.212 1.00 92.62 220 ARG A O 1
ATOM 1599 N N . TYR A 1 221 ? -10.475 2.174 20.375 1.00 94.69 221 TYR A N 1
ATOM 1600 C CA . TYR A 1 221 ? -9.392 2.723 19.566 1.00 94.69 221 TYR A CA 1
ATOM 1601 C C . TYR A 1 221 ? -8.935 4.061 20.153 1.00 94.69 221 TYR A C 1
ATOM 1603 O O . TYR A 1 221 ? -9.636 4.680 20.952 1.00 94.69 221 TYR A O 1
ATOM 1611 N N . ALA A 1 222 ? -7.757 4.524 19.769 1.00 93.38 222 ALA A N 1
ATOM 1612 C CA . ALA A 1 222 ? -7.300 5.882 20.034 1.00 93.38 222 ALA A CA 1
ATOM 1613 C C . ALA A 1 222 ? -6.826 6.512 18.727 1.00 93.38 222 ALA A C 1
ATOM 1615 O O . ALA A 1 222 ? -6.508 5.805 17.773 1.00 93.38 222 ALA A O 1
ATOM 1616 N N . TYR A 1 223 ? -6.778 7.835 18.663 1.00 93.94 223 TYR A N 1
ATOM 1617 C CA . TYR A 1 223 ? -6.219 8.521 17.505 1.00 93.94 223 TYR A CA 1
ATOM 1618 C C . TYR A 1 223 ? -4.701 8.541 17.612 1.00 93.94 223 TYR A C 1
ATOM 1620 O O . TYR A 1 223 ? -4.170 8.612 18.719 1.00 93.94 223 TYR A O 1
ATOM 1628 N N . THR A 1 224 ? -3.988 8.484 16.493 1.00 93.75 224 THR A N 1
ATOM 1629 C CA . THR A 1 224 ? -2.523 8.501 16.484 1.00 93.75 224 THR A CA 1
ATOM 1630 C C . THR A 1 224 ? -1.970 9.358 15.356 1.00 93.75 224 THR A C 1
ATOM 1632 O O . THR A 1 224 ? -2.501 9.375 14.251 1.00 93.75 224 THR A O 1
ATOM 1635 N N . SER A 1 225 ? -0.872 10.049 15.651 1.00 93.31 225 SER A N 1
ATOM 1636 C CA . SER A 1 225 ? -0.005 10.735 14.687 1.00 93.31 225 SER A CA 1
ATOM 1637 C C . SER A 1 225 ? 1.216 9.886 14.298 1.00 93.31 225 SER A C 1
ATOM 1639 O O . SER A 1 225 ? 2.187 10.391 13.728 1.00 93.31 225 SER A O 1
ATOM 1641 N N . LEU A 1 226 ? 1.185 8.589 14.631 1.00 94.62 226 LEU A N 1
ATOM 1642 C CA . LEU A 1 226 ? 2.281 7.640 14.471 1.00 94.62 226 LEU A CA 1
ATOM 1643 C C . LEU A 1 226 ? 3.554 8.149 15.163 1.00 94.62 226 LEU A C 1
ATOM 1645 O O . LEU A 1 226 ? 3.586 8.240 16.387 1.00 94.62 226 LEU A O 1
ATOM 1649 N N . LEU A 1 227 ? 4.604 8.465 14.403 1.00 91.31 227 LEU A N 1
ATOM 1650 C CA . LEU A 1 227 ? 5.930 8.800 14.934 1.00 91.31 227 LEU A CA 1
ATOM 1651 C C . LEU A 1 227 ? 6.078 10.258 15.389 1.00 91.31 227 LEU A C 1
ATOM 1653 O O . LEU A 1 227 ? 7.087 10.592 16.005 1.00 91.31 227 LEU A O 1
ATOM 1657 N N . TYR A 1 228 ? 5.117 11.130 15.081 1.00 87.81 228 TYR A N 1
ATOM 1658 C CA . TYR A 1 228 ? 5.257 12.563 15.335 1.00 87.81 228 TYR A CA 1
ATOM 1659 C C . TYR A 1 228 ? 4.472 12.975 16.578 1.00 87.81 228 TYR A C 1
ATOM 1661 O O . TYR A 1 228 ? 3.271 12.719 16.631 1.00 87.81 228 TYR A O 1
ATOM 1669 N N . PRO A 1 229 ? 5.079 13.642 17.571 1.00 85.62 229 PRO A N 1
ATOM 1670 C CA . PRO A 1 229 ? 4.301 14.308 18.601 1.00 85.62 229 PRO A CA 1
ATOM 1671 C C . PRO A 1 229 ? 3.576 15.490 17.954 1.00 85.62 229 PRO A C 1
ATOM 1673 O O . PRO A 1 229 ? 4.213 16.358 17.359 1.00 85.62 229 PRO A O 1
ATOM 1676 N N . VAL A 1 230 ? 2.251 15.538 18.055 1.00 80.81 230 VAL A N 1
ATOM 1677 C CA . VAL A 1 230 ? 1.491 16.715 17.618 1.00 80.81 230 VAL A CA 1
ATOM 1678 C C . VAL A 1 230 ? 1.204 17.601 18.824 1.00 80.81 230 VAL A C 1
ATOM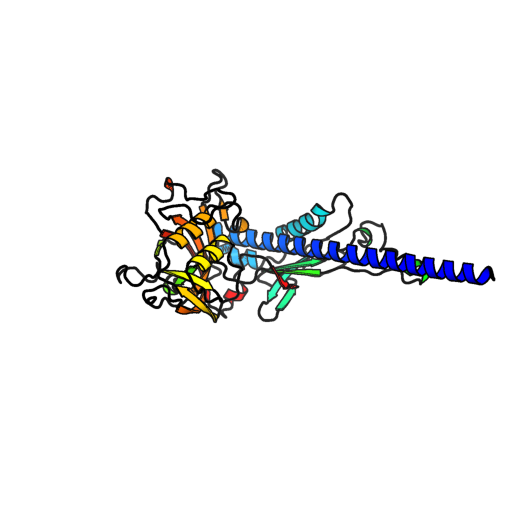 1680 O O . VAL A 1 230 ? 0.825 17.126 19.895 1.00 80.81 230 VAL A O 1
ATOM 1683 N N . ALA A 1 231 ? 1.453 18.900 18.667 1.00 75.12 231 ALA A N 1
ATOM 1684 C CA . ALA A 1 231 ? 1.331 19.871 19.754 1.00 75.12 231 ALA A CA 1
ATOM 1685 C C . ALA A 1 231 ? -0.130 20.270 20.028 1.00 75.12 231 ALA A C 1
ATOM 1687 O O . ALA A 1 231 ? -0.447 20.754 21.113 1.00 75.12 231 ALA A O 1
ATOM 1688 N N . SER A 1 232 ? -1.018 20.076 19.049 1.00 72.75 232 SER A N 1
ATOM 1689 C CA . SER A 1 232 ? -2.438 20.416 19.126 1.00 72.75 232 SER A CA 1
ATOM 1690 C C . SER A 1 232 ? -3.296 19.448 18.307 1.00 72.75 232 SER A C 1
ATOM 1692 O O . SER A 1 232 ? -2.807 18.715 17.448 1.00 72.75 232 SER A O 1
ATOM 1694 N N . THR A 1 233 ? -4.604 19.469 18.556 1.00 64.88 233 THR A N 1
ATOM 1695 C CA . THR A 1 233 ? -5.603 18.668 17.831 1.00 64.88 233 THR A CA 1
ATOM 1696 C C . THR A 1 233 ? -5.807 19.129 16.387 1.00 64.88 233 THR A C 1
ATOM 1698 O O . THR A 1 233 ? -6.080 18.294 15.531 1.00 64.88 233 THR A O 1
ATOM 1701 N N . SER A 1 234 ? -5.615 20.421 16.092 1.00 69.06 234 SER A N 1
ATOM 1702 C CA . SER A 1 234 ? -5.693 20.960 14.725 1.00 69.06 234 SER A CA 1
ATOM 1703 C C . SER A 1 234 ? -4.660 20.318 13.795 1.00 69.06 234 SER A C 1
ATOM 1705 O O . SER A 1 234 ? -4.991 19.945 12.680 1.00 69.06 234 SER A O 1
ATOM 1707 N N . MET A 1 235 ? -3.445 20.062 14.296 1.00 79.62 235 MET A N 1
ATOM 1708 C CA . MET A 1 235 ? -2.408 19.362 13.530 1.00 79.62 235 MET A CA 1
ATOM 1709 C C . MET A 1 235 ? -2.796 17.917 13.198 1.00 79.62 235 MET A C 1
ATOM 1711 O O . MET A 1 235 ? -2.329 17.371 12.206 1.00 79.62 235 MET A O 1
ATOM 1715 N N . LEU A 1 236 ? -3.625 17.274 14.026 1.00 87.94 236 LEU A N 1
ATOM 1716 C CA . LEU A 1 236 ? -4.063 15.907 13.761 1.00 87.94 236 LEU A CA 1
ATOM 1717 C C . LEU A 1 236 ? -5.176 15.863 12.709 1.00 87.94 236 LEU A C 1
ATOM 1719 O O . LEU A 1 236 ? -5.165 14.958 11.885 1.00 87.94 236 LEU A O 1
ATOM 1723 N N . SER A 1 237 ? -6.069 16.857 12.702 1.00 91.38 237 SER A N 1
ATOM 1724 C CA . SER A 1 237 ? -7.059 17.060 11.635 1.00 91.38 237 SER A CA 1
ATOM 1725 C C . SER A 1 237 ? -6.363 17.259 10.285 1.00 91.38 237 SER A C 1
ATOM 1727 O O . SER A 1 237 ? -6.618 16.509 9.345 1.00 91.38 237 SER A O 1
ATOM 1729 N N . ASP A 1 238 ? -5.360 18.144 10.230 1.00 91.62 238 ASP A N 1
ATOM 1730 C CA . ASP A 1 238 ? -4.550 18.368 9.024 1.00 91.62 238 ASP A CA 1
ATOM 1731 C C . ASP A 1 238 ? -3.869 17.076 8.535 1.00 91.62 238 ASP A C 1
ATOM 1733 O O . ASP A 1 238 ? -3.821 16.805 7.336 1.00 91.62 238 ASP A O 1
ATOM 1737 N N . LEU A 1 239 ? -3.379 16.237 9.458 1.00 91.50 239 LEU A N 1
ATOM 1738 C CA . LEU A 1 239 ? -2.784 14.936 9.131 1.00 91.50 239 LEU A CA 1
ATOM 1739 C C . LEU A 1 239 ? -3.803 13.892 8.653 1.00 91.50 239 LEU A C 1
ATOM 1741 O O . LEU A 1 239 ? -3.425 12.989 7.909 1.00 91.50 239 LEU A O 1
ATOM 1745 N N . VAL A 1 240 ? -5.061 13.956 9.099 1.00 93.75 240 VAL A N 1
ATOM 1746 C CA . VAL A 1 240 ? -6.137 13.097 8.580 1.00 93.75 240 VAL A CA 1
ATOM 1747 C C . VAL A 1 240 ? -6.509 13.559 7.171 1.00 93.75 240 VAL A C 1
ATOM 1749 O O . VAL A 1 240 ? -6.502 12.753 6.243 1.00 93.75 240 VAL A O 1
ATOM 1752 N N . CYS A 1 241 ? -6.752 14.859 6.987 1.00 94.44 241 CYS A N 1
ATOM 1753 C CA . CYS A 1 241 ? -7.171 15.431 5.707 1.00 94.44 241 CYS A CA 1
ATOM 1754 C C . CYS A 1 241 ? -6.079 15.406 4.629 1.00 94.44 241 CYS A C 1
ATOM 1756 O O . CYS A 1 241 ? -6.389 15.352 3.439 1.00 94.44 241 CYS A O 1
ATOM 1758 N N . GLY A 1 242 ? -4.808 15.455 5.034 1.00 92.81 242 GLY A N 1
ATOM 1759 C CA . GLY A 1 242 ? -3.645 15.411 4.146 1.00 92.81 242 GLY A CA 1
ATOM 1760 C C . GLY A 1 242 ? -3.168 14.008 3.766 1.00 92.81 242 GLY A C 1
ATOM 1761 O O . GLY A 1 242 ? -2.156 13.915 3.080 1.00 92.81 242 GLY A O 1
ATOM 1762 N N . GLU A 1 243 ? -3.870 12.954 4.200 1.00 90.00 243 GLU A N 1
ATOM 1763 C CA . GLU A 1 243 ? -3.434 11.551 4.160 1.00 90.00 243 GLU A CA 1
ATOM 1764 C C . GLU A 1 243 ? -2.113 11.314 4.910 1.00 90.00 243 GLU A C 1
ATOM 1766 O O . GLU A 1 243 ? -1.024 11.726 4.506 1.00 90.00 243 GLU A O 1
ATOM 1771 N N . MET A 1 244 ? -2.183 10.578 6.018 1.00 89.81 244 MET A N 1
ATOM 1772 C CA . MET A 1 244 ? -0.988 10.263 6.786 1.00 89.81 244 MET A CA 1
ATOM 1773 C C . MET A 1 244 ? -0.020 9.397 5.961 1.00 89.81 244 MET A C 1
ATOM 1775 O O . MET A 1 244 ? -0.398 8.312 5.502 1.00 89.81 244 MET A O 1
ATOM 1779 N N . PRO A 1 245 ? 1.253 9.812 5.796 1.00 90.81 245 PRO A N 1
ATOM 1780 C CA . PRO A 1 245 ? 2.212 9.025 5.039 1.00 90.81 245 PRO A CA 1
ATOM 1781 C C . PRO A 1 245 ? 2.423 7.680 5.729 1.00 90.81 245 PRO A C 1
ATOM 1783 O O . PRO A 1 245 ? 2.612 7.622 6.943 1.00 90.81 245 PRO A O 1
ATOM 1786 N N . ALA A 1 246 ? 2.432 6.597 4.955 1.00 92.88 246 ALA A N 1
ATOM 1787 C CA . ALA A 1 246 ? 2.597 5.258 5.499 1.00 92.88 246 ALA A CA 1
ATOM 1788 C C . ALA A 1 246 ? 3.957 5.112 6.213 1.00 92.88 246 ALA A C 1
ATOM 1790 O O . ALA A 1 246 ? 5.012 5.262 5.590 1.00 92.88 246 ALA A O 1
ATOM 1791 N N . GLN A 1 247 ? 3.941 4.772 7.505 1.00 94.94 247 GLN A N 1
ATOM 1792 C CA . GLN A 1 247 ? 5.130 4.627 8.349 1.00 94.94 247 GLN A CA 1
ATOM 1793 C C . GLN A 1 247 ? 5.352 3.175 8.785 1.00 94.94 247 GLN A C 1
ATOM 1795 O O . GLN A 1 247 ? 4.421 2.427 9.089 1.00 94.94 247 GLN A O 1
ATOM 1800 N N . GLU A 1 248 ? 6.619 2.779 8.887 1.00 94.31 248 GLU A N 1
ATOM 1801 C CA . GLU A 1 248 ? 7.005 1.532 9.546 1.00 94.31 248 GLU A CA 1
ATOM 1802 C C . GLU A 1 248 ? 7.148 1.779 11.053 1.00 94.31 248 GLU A C 1
ATOM 1804 O O . GLU A 1 248 ? 8.196 2.230 11.519 1.00 94.31 248 GLU A O 1
ATOM 1809 N N . VAL A 1 249 ? 6.086 1.505 11.810 1.00 96.06 249 VAL A N 1
ATOM 1810 C CA . VAL A 1 249 ? 6.010 1.729 13.262 1.00 96.06 249 VAL A CA 1
ATOM 1811 C C . VAL A 1 249 ? 6.042 0.449 14.096 1.00 96.06 249 VAL A C 1
ATOM 1813 O O . VAL A 1 249 ? 6.017 0.533 15.317 1.00 96.06 249 VAL A O 1
ATOM 1816 N N . CYS A 1 250 ? 6.116 -0.737 13.484 1.00 96.19 250 CYS A N 1
ATOM 1817 C CA . CYS A 1 250 ? 6.168 -2.004 14.223 1.00 96.19 250 CYS A CA 1
ATOM 1818 C C . CYS A 1 250 ? 7.353 -2.036 15.201 1.00 96.19 250 CYS A C 1
ATOM 1820 O O . CYS A 1 250 ? 8.493 -1.809 14.799 1.00 96.19 250 CYS A O 1
ATOM 1822 N N . GLY A 1 251 ? 7.097 -2.315 16.482 1.00 96.06 251 GLY A N 1
ATOM 1823 C CA . GLY A 1 251 ? 8.116 -2.295 17.536 1.00 96.06 251 GLY A CA 1
ATOM 1824 C C . GLY A 1 251 ? 8.618 -0.896 17.914 1.00 96.06 251 GLY A C 1
ATOM 1825 O O . GLY A 1 251 ? 9.475 -0.782 18.788 1.00 96.06 251 GLY A O 1
ATOM 1826 N N . LYS A 1 252 ? 8.098 0.166 17.287 1.00 96.69 252 LYS A N 1
ATOM 1827 C CA . LYS A 1 252 ? 8.420 1.559 17.606 1.00 96.69 252 LYS A CA 1
ATOM 1828 C C . LYS A 1 252 ? 7.357 2.156 18.522 1.00 96.69 252 LYS A C 1
ATOM 1830 O O . LYS A 1 252 ? 6.246 1.640 18.662 1.00 96.69 252 LYS A O 1
ATOM 1835 N N . GLN A 1 253 ? 7.736 3.255 19.156 1.00 96.56 253 GLN A N 1
ATOM 1836 C CA . GLN A 1 253 ? 6.838 4.090 19.935 1.00 96.56 253 GLN A CA 1
ATOM 1837 C C . GLN A 1 253 ? 6.014 4.983 19.003 1.00 96.56 253 GLN A C 1
ATOM 1839 O O . GLN A 1 253 ? 6.553 5.539 18.048 1.00 96.56 253 GLN A O 1
ATOM 1844 N N . ILE A 1 254 ? 4.722 5.108 19.290 1.00 95.69 254 ILE A N 1
ATOM 1845 C CA . ILE A 1 254 ? 3.801 6.019 18.612 1.00 95.69 254 ILE A CA 1
ATOM 1846 C C . ILE A 1 254 ? 3.126 6.946 19.615 1.00 95.69 254 ILE A C 1
ATOM 1848 O O . ILE A 1 254 ? 2.964 6.599 20.785 1.00 95.69 254 ILE A O 1
ATOM 1852 N N . HIS A 1 255 ? 2.706 8.109 19.134 1.00 93.31 255 HIS A N 1
ATOM 1853 C CA . HIS A 1 255 ? 1.945 9.085 19.899 1.00 93.31 255 HIS A CA 1
ATOM 1854 C C . HIS A 1 255 ? 0.454 8.891 19.636 1.00 93.31 255 HIS A C 1
ATOM 1856 O O . HIS A 1 255 ? 0.004 8.953 18.489 1.00 93.31 255 HIS A O 1
ATOM 1862 N N . SER A 1 256 ? -0.319 8.651 20.691 1.00 92.38 256 SER A N 1
ATOM 1863 C CA . SER A 1 256 ? -1.763 8.443 20.601 1.00 92.38 256 SER A CA 1
ATOM 1864 C C . SER A 1 256 ? -2.540 9.238 21.642 1.00 92.38 256 SER A C 1
ATOM 1866 O O . SER A 1 256 ? -2.046 9.474 22.739 1.00 92.38 256 SER A O 1
ATOM 1868 N N . THR A 1 257 ? -3.774 9.619 21.324 1.00 89.94 257 THR A N 1
ATOM 1869 C CA . THR A 1 257 ? -4.703 10.264 22.257 1.00 89.94 257 THR A CA 1
ATOM 1870 C C . THR A 1 257 ? -6.064 9.573 22.221 1.00 89.94 257 THR A C 1
ATOM 1872 O O . THR A 1 257 ? -6.636 9.330 21.157 1.00 89.94 257 THR A O 1
ATOM 1875 N N . GLY A 1 258 ? -6.580 9.214 23.399 1.00 83.94 258 GLY A N 1
ATOM 1876 C CA . GLY A 1 258 ? -7.909 8.614 23.538 1.00 83.94 258 GLY A CA 1
ATOM 1877 C C . GLY A 1 258 ? -9.041 9.643 23.553 1.00 83.94 258 GLY A C 1
ATOM 1878 O O . GLY A 1 258 ? -10.184 9.283 23.296 1.00 83.94 258 GLY A O 1
ATOM 1879 N N . ASN A 1 259 ? -8.733 10.915 23.825 1.00 79.25 259 ASN A N 1
ATOM 1880 C CA . ASN A 1 259 ? -9.715 11.981 24.022 1.00 79.25 259 ASN A CA 1
ATOM 1881 C C . ASN A 1 259 ? -9.589 13.063 22.945 1.00 79.25 259 ASN A C 1
ATOM 1883 O O . ASN A 1 259 ? -9.267 14.218 23.233 1.00 79.25 259 ASN A O 1
ATOM 1887 N N . ALA A 1 260 ? -9.792 12.674 21.689 1.00 77.06 260 ALA A N 1
ATOM 1888 C CA . ALA A 1 260 ? -9.834 13.652 20.619 1.00 77.06 260 ALA A CA 1
ATOM 1889 C C . ALA A 1 260 ? -11.221 14.304 20.491 1.00 77.06 260 ALA A C 1
ATOM 1891 O O . ALA A 1 260 ? -12.230 13.653 20.783 1.00 77.06 260 ALA A O 1
ATOM 1892 N N . PRO A 1 261 ? -11.282 15.558 20.008 1.00 81.31 261 PRO A N 1
ATOM 1893 C CA . PRO A 1 261 ? -12.533 16.187 19.607 1.00 81.31 261 PRO A CA 1
ATOM 1894 C C . PRO A 1 261 ? -13.282 15.322 18.586 1.00 81.31 261 PRO A C 1
ATOM 1896 O O . PRO A 1 261 ? -12.657 14.626 17.783 1.00 81.31 261 PRO A O 1
ATOM 1899 N N . GLN A 1 262 ? -14.615 15.426 18.568 1.00 84.31 262 GLN A N 1
ATOM 1900 C CA . GLN A 1 262 ? -15.453 14.783 17.544 1.00 84.31 262 GLN A CA 1
ATOM 1901 C C . GLN A 1 262 ? -15.040 15.170 16.115 1.00 84.31 262 GLN A C 1
ATOM 1903 O O . GLN A 1 262 ? -15.284 14.410 15.186 1.00 84.31 262 GLN A O 1
ATOM 1908 N N . ASP A 1 263 ? -14.366 16.310 15.956 1.00 89.94 263 ASP A N 1
ATOM 1909 C CA . ASP A 1 263 ? -13.828 16.815 14.695 1.00 89.94 263 ASP A CA 1
ATOM 1910 C C . ASP A 1 263 ? -12.972 15.769 13.963 1.00 89.94 263 ASP A C 1
ATOM 1912 O O . ASP A 1 263 ? -13.161 15.575 12.769 1.00 89.94 263 ASP A O 1
ATOM 1916 N N . LEU A 1 264 ? -12.136 14.995 14.671 1.00 93.06 264 LEU A N 1
ATOM 1917 C CA . LEU A 1 264 ? -11.319 13.964 14.016 1.00 93.06 264 LEU A CA 1
ATOM 1918 C C . LEU A 1 264 ? -12.145 12.802 13.468 1.00 93.06 264 LEU A C 1
ATOM 1920 O O . LEU A 1 264 ? -11.772 12.214 12.457 1.00 93.06 264 LEU A O 1
ATOM 1924 N N . LEU A 1 265 ? -13.252 12.443 14.123 1.00 95.12 265 LEU A N 1
ATOM 1925 C CA . LEU A 1 265 ? -14.132 11.401 13.598 1.00 95.12 265 LEU A CA 1
ATOM 1926 C C . LEU A 1 265 ? -14.809 11.880 12.310 1.00 95.12 265 LEU A C 1
ATOM 1928 O O . LEU A 1 265 ? -14.899 11.103 11.364 1.00 95.12 265 LEU A O 1
ATOM 1932 N N . ARG A 1 266 ? -15.201 13.162 12.260 1.00 95.88 266 ARG A N 1
ATOM 1933 C CA . ARG A 1 266 ? -15.749 13.818 11.059 1.00 95.88 266 ARG A CA 1
ATOM 1934 C C . ARG A 1 266 ? -14.714 13.916 9.940 1.00 95.88 266 ARG A C 1
ATOM 1936 O O . ARG A 1 266 ? -15.053 13.753 8.774 1.00 95.88 266 ARG A O 1
ATOM 1943 N N . ASP A 1 267 ? -13.445 14.132 10.276 1.00 96.25 267 ASP A N 1
ATOM 1944 C CA . ASP A 1 267 ? -12.353 14.120 9.300 1.00 96.25 267 ASP A CA 1
ATOM 1945 C C . ASP A 1 267 ? -12.125 12.721 8.719 1.00 96.25 267 ASP A C 1
ATOM 1947 O O . ASP A 1 267 ? -11.997 12.565 7.506 1.00 96.25 267 ASP A O 1
ATOM 1951 N N . ILE A 1 268 ? -12.132 11.682 9.560 1.00 96.81 268 ILE A N 1
ATOM 1952 C CA . ILE A 1 268 ? -12.013 10.289 9.102 1.00 96.81 268 ILE A CA 1
ATOM 1953 C C . ILE A 1 268 ? -13.236 9.884 8.266 1.00 96.81 268 ILE A C 1
ATOM 1955 O O . ILE A 1 268 ? -13.074 9.198 7.258 1.00 96.81 268 ILE A O 1
ATOM 1959 N N . GLU A 1 269 ? -14.441 10.313 8.649 1.00 97.56 269 GLU A N 1
ATOM 1960 C CA . GLU A 1 269 ? -15.661 10.138 7.855 1.00 97.56 269 GLU A CA 1
ATOM 1961 C C . GLU A 1 269 ? -15.504 10.765 6.469 1.00 97.56 269 GLU A C 1
ATOM 1963 O O . GLU A 1 269 ? -15.641 10.070 5.460 1.00 97.56 269 GLU A O 1
ATOM 1968 N N . ALA A 1 270 ? -15.107 12.037 6.414 1.00 97.19 270 ALA A N 1
ATOM 1969 C CA . ALA A 1 270 ? -14.875 12.737 5.161 1.00 97.19 270 ALA A CA 1
ATOM 1970 C C . ALA A 1 270 ? -13.839 12.026 4.280 1.00 97.19 270 ALA A C 1
ATOM 1972 O O . ALA A 1 270 ? -14.043 11.847 3.076 1.00 97.19 270 ALA A O 1
ATOM 1973 N N . MET A 1 271 ? -12.749 11.542 4.879 1.00 97.25 271 MET A N 1
ATOM 1974 C CA . MET A 1 271 ? -11.742 10.759 4.166 1.00 97.25 271 MET A CA 1
ATOM 1975 C C . MET A 1 271 ? -12.274 9.409 3.691 1.00 97.25 271 MET A C 1
ATOM 1977 O O . MET A 1 271 ? -11.905 8.982 2.599 1.00 97.25 271 MET A O 1
ATOM 1981 N N . MET A 1 272 ? -13.167 8.752 4.433 1.00 97.31 272 MET A N 1
ATOM 1982 C CA . MET A 1 272 ? -13.802 7.502 4.015 1.00 97.31 272 MET A CA 1
ATOM 1983 C C . MET A 1 272 ? -14.710 7.707 2.796 1.00 97.31 272 MET A C 1
ATOM 1985 O O . MET A 1 272 ? -14.594 6.951 1.829 1.00 97.31 272 MET A O 1
ATOM 1989 N N . TYR A 1 273 ? -15.560 8.733 2.780 1.00 97.56 273 TYR A N 1
ATOM 1990 C CA . TYR A 1 273 ? -16.521 8.931 1.686 1.00 97.56 273 TYR A CA 1
ATOM 1991 C C . TYR A 1 273 ? -15.981 9.759 0.514 1.00 97.56 273 TYR A C 1
ATOM 1993 O O . TYR A 1 273 ? -16.568 9.728 -0.567 1.00 97.56 273 TYR A O 1
ATOM 2001 N N . ASN A 1 274 ? -14.824 10.415 0.649 1.00 96.94 274 ASN A N 1
ATOM 2002 C CA . ASN A 1 274 ? -14.168 11.082 -0.475 1.00 96.94 274 ASN A CA 1
ATOM 2003 C C . ASN A 1 274 ? -13.667 10.059 -1.520 1.00 96.94 274 ASN A C 1
ATOM 2005 O O . ASN A 1 274 ? -12.717 9.325 -1.247 1.00 96.94 274 ASN A O 1
ATOM 2009 N N . PRO A 1 275 ? -14.214 10.008 -2.748 1.00 96.19 275 PRO A N 1
ATOM 2010 C CA . PRO A 1 275 ? -13.855 8.988 -3.740 1.00 96.19 275 PRO A CA 1
ATOM 2011 C C . PRO A 1 275 ? -12.418 9.101 -4.274 1.00 96.19 275 PRO A C 1
ATOM 2013 O O . PRO A 1 275 ? -11.933 8.173 -4.925 1.00 96.19 275 PRO A O 1
ATOM 2016 N N . ASN A 1 276 ? -11.747 10.230 -4.033 1.00 95.31 276 ASN A N 1
ATOM 2017 C CA . ASN A 1 276 ? -10.366 10.463 -4.448 1.00 95.31 276 ASN A CA 1
ATOM 2018 C C . ASN A 1 276 ? -9.367 10.075 -3.357 1.00 95.31 276 ASN A C 1
ATOM 2020 O O . ASN A 1 276 ? -8.274 9.614 -3.685 1.00 95.31 276 ASN A O 1
ATOM 2024 N N . ALA A 1 277 ? -9.760 10.213 -2.088 1.00 94.94 277 ALA A N 1
ATOM 2025 C CA . ALA A 1 277 ? -8.941 9.827 -0.950 1.00 94.94 277 ALA A CA 1
ATOM 2026 C C . ALA A 1 277 ? -8.805 8.306 -0.889 1.00 94.94 277 ALA A C 1
ATOM 2028 O O . ALA A 1 277 ? -9.809 7.590 -0.917 1.00 94.94 277 ALA A O 1
ATOM 2029 N N . ASP A 1 278 ? -7.569 7.819 -0.841 1.00 93.75 278 ASP A N 1
ATOM 2030 C CA . ASP A 1 278 ? -7.218 6.399 -0.761 1.00 93.75 278 ASP A CA 1
ATOM 2031 C C . ASP A 1 278 ? -8.090 5.443 -1.615 1.00 93.75 278 ASP A C 1
ATOM 2033 O O . ASP A 1 278 ? -8.450 4.326 -1.225 1.00 93.75 278 ASP A O 1
ATOM 2037 N N . LYS A 1 279 ? -8.442 5.879 -2.833 1.00 94.56 279 LYS A N 1
ATOM 2038 C CA . LYS A 1 279 ? -9.378 5.178 -3.734 1.00 94.56 279 LYS A CA 1
ATOM 2039 C C . LYS A 1 279 ? -9.044 3.697 -3.928 1.00 94.56 279 LYS A C 1
ATOM 2041 O O . LYS A 1 279 ? -9.918 2.870 -4.161 1.00 94.56 279 LYS A O 1
ATOM 2046 N N . SER A 1 280 ? -7.757 3.356 -3.877 1.00 91.56 280 SER A N 1
ATOM 2047 C CA . SER A 1 280 ? -7.270 2.003 -4.146 1.00 91.56 280 SER A CA 1
ATOM 2048 C C . SER A 1 280 ? -7.490 0.996 -3.015 1.00 91.56 280 SER A C 1
ATOM 2050 O O . SER A 1 280 ? -7.284 -0.190 -3.256 1.00 91.56 280 SER A O 1
ATOM 2052 N N . ASN A 1 281 ? -7.866 1.449 -1.817 1.00 94.81 281 ASN A N 1
ATOM 2053 C CA . ASN A 1 281 ? -8.176 0.593 -0.667 1.00 94.81 281 ASN A CA 1
ATOM 2054 C C . ASN A 1 281 ? -9.667 0.613 -0.304 1.00 94.81 281 ASN A C 1
ATOM 2056 O O . ASN A 1 281 ? -10.070 0.023 0.699 1.00 94.81 281 ASN A O 1
ATOM 2060 N N . LYS A 1 282 ? -10.488 1.287 -1.112 1.00 95.75 282 LYS A N 1
ATOM 2061 C CA . LYS A 1 282 ? -11.937 1.355 -0.946 1.00 95.75 282 LYS A CA 1
ATOM 2062 C C . LYS A 1 282 ? -12.626 0.280 -1.765 1.00 95.75 282 LYS A C 1
ATOM 2064 O O . LYS A 1 282 ? -12.266 0.018 -2.913 1.00 95.75 282 LYS A O 1
ATOM 2069 N N . GLU A 1 283 ? -13.631 -0.331 -1.162 1.00 94.75 283 GLU A N 1
ATOM 2070 C CA . GLU A 1 283 ? -14.493 -1.302 -1.810 1.00 94.75 283 GLU A CA 1
ATOM 2071 C C . GLU A 1 283 ? -15.809 -0.642 -2.182 1.00 94.75 283 GLU A C 1
ATOM 2073 O O . GLU A 1 283 ? -16.495 -0.076 -1.331 1.00 94.75 283 GLU A O 1
ATOM 2078 N N . TYR A 1 284 ? -16.173 -0.763 -3.452 1.00 95.25 284 TYR A N 1
ATOM 2079 C CA . TYR A 1 284 ? -17.442 -0.280 -3.968 1.00 95.25 284 TYR A CA 1
ATOM 2080 C C . TYR A 1 284 ? -18.288 -1.464 -4.414 1.00 95.25 284 TYR A C 1
ATOM 2082 O O . TYR A 1 284 ? -17.783 -2.397 -5.050 1.00 95.25 284 TYR A O 1
ATOM 2090 N N . ASP A 1 285 ? -19.577 -1.418 -4.103 1.00 95.12 285 ASP A N 1
ATOM 2091 C CA . ASP A 1 285 ? -20.533 -2.335 -4.698 1.00 95.12 285 ASP A CA 1
ATOM 2092 C C . ASP A 1 285 ? -20.609 -2.080 -6.210 1.00 95.12 285 ASP A C 1
ATOM 2094 O O . ASP A 1 285 ? -20.790 -0.952 -6.666 1.00 95.12 285 ASP A O 1
ATOM 2098 N N . LYS A 1 286 ? -20.466 -3.142 -7.005 1.00 93.19 286 LYS A N 1
ATOM 2099 C CA . LYS A 1 286 ? -20.421 -3.036 -8.470 1.00 93.19 286 LYS A CA 1
ATOM 2100 C C . LYS A 1 286 ? -21.763 -2.622 -9.069 1.00 93.19 286 LYS A C 1
ATOM 2102 O O . LYS A 1 286 ? -21.769 -2.079 -10.169 1.00 93.19 286 LYS A O 1
ATOM 2107 N N . ALA A 1 287 ? -22.873 -2.924 -8.391 1.00 96.31 287 ALA A N 1
ATOM 2108 C CA . ALA A 1 287 ? -24.212 -2.638 -8.894 1.00 96.31 287 ALA A CA 1
ATOM 2109 C C . ALA A 1 287 ? -24.638 -1.194 -8.599 1.00 96.31 287 ALA A C 1
ATOM 2111 O O . ALA A 1 287 ? -25.096 -0.496 -9.499 1.00 96.31 287 ALA A O 1
ATOM 2112 N N . SER A 1 288 ? -24.475 -0.749 -7.352 1.00 95.38 288 SER A N 1
ATOM 2113 C CA . SER A 1 288 ? -24.882 0.592 -6.915 1.00 95.38 288 SER A CA 1
ATOM 2114 C C . SER A 1 288 ? -23.794 1.656 -7.064 1.00 95.38 288 SER A C 1
ATOM 2116 O O . SER A 1 288 ? -24.110 2.840 -7.122 1.00 95.38 288 SER A O 1
ATOM 2118 N N . GLY A 1 289 ? -22.518 1.262 -7.110 1.00 95.25 289 GLY A N 1
ATOM 2119 C CA . GLY A 1 289 ? -21.392 2.191 -7.000 1.00 95.25 289 GLY A CA 1
ATOM 2120 C C . GLY A 1 289 ? -21.192 2.744 -5.584 1.00 95.25 289 GLY A C 1
ATOM 2121 O O . GLY A 1 289 ? -20.332 3.602 -5.392 1.00 95.25 289 GLY A O 1
ATOM 2122 N N . ASN A 1 290 ? -21.952 2.263 -4.595 1.00 96.00 290 ASN A N 1
ATOM 2123 C CA . ASN A 1 290 ? -21.854 2.718 -3.213 1.00 96.00 290 ASN A CA 1
ATOM 2124 C C . ASN A 1 290 ? -20.595 2.171 -2.541 1.00 96.00 290 ASN A C 1
ATOM 2126 O O . ASN A 1 290 ? -20.192 1.030 -2.776 1.00 96.00 290 ASN A O 1
ATOM 2130 N N . LEU A 1 291 ? -19.993 2.978 -1.669 1.00 96.94 291 LEU A N 1
ATOM 2131 C CA . LEU A 1 291 ? -18.894 2.544 -0.815 1.00 96.94 291 LEU A CA 1
ATOM 2132 C C . LEU A 1 291 ? -19.417 1.533 0.217 1.00 96.94 291 LEU A C 1
ATOM 2134 O O . LEU A 1 291 ? -20.342 1.841 0.961 1.00 96.94 291 LEU A O 1
ATOM 2138 N N . ILE A 1 292 ? -18.812 0.347 0.270 1.00 96.50 292 ILE A N 1
ATOM 2139 C CA . ILE A 1 292 ? -19.183 -0.728 1.209 1.00 96.50 292 ILE A CA 1
ATOM 2140 C C . ILE A 1 292 ? -18.094 -1.031 2.242 1.00 96.50 292 ILE A C 1
ATOM 2142 O O . ILE A 1 292 ? -18.312 -1.843 3.141 1.00 96.50 292 ILE A O 1
ATOM 2146 N N . GLY A 1 293 ? -16.906 -0.444 2.093 1.00 96.38 293 GLY A N 1
ATOM 2147 C CA . GLY A 1 293 ? -15.846 -0.563 3.081 1.00 96.38 293 GLY A CA 1
ATOM 2148 C C . GLY A 1 293 ? -14.543 0.110 2.670 1.00 96.38 293 GLY A C 1
ATOM 2149 O O . GLY A 1 293 ? -14.312 0.412 1.498 1.00 96.38 293 GLY A O 1
ATOM 2150 N N . TRP A 1 294 ? -13.674 0.323 3.650 1.00 97.31 294 TRP A N 1
ATOM 2151 C CA . TRP A 1 294 ? -12.353 0.917 3.478 1.00 97.31 294 TRP A CA 1
ATOM 2152 C C . TRP A 1 294 ? -11.307 0.117 4.255 1.00 97.31 294 TRP A C 1
ATOM 2154 O O . TRP A 1 294 ? -11.425 -0.075 5.466 1.00 97.31 294 TRP A O 1
ATOM 2164 N N . TRP A 1 295 ? -10.293 -0.388 3.553 1.00 96.12 295 TRP A N 1
ATOM 2165 C CA . TRP A 1 295 ? -9.188 -1.121 4.161 1.00 96.12 295 TRP A CA 1
ATOM 2166 C C . TRP A 1 295 ? -8.116 -0.176 4.675 1.00 96.12 295 TRP A C 1
ATOM 2168 O O . TRP A 1 295 ? -7.581 0.625 3.914 1.00 96.12 295 TRP A O 1
ATOM 2178 N N . VAL A 1 296 ? -7.728 -0.345 5.937 1.00 96.81 296 VAL A N 1
ATOM 2179 C CA . VAL A 1 296 ? -6.598 0.377 6.527 1.00 96.81 296 VAL A CA 1
ATOM 2180 C C . VAL A 1 296 ? -5.691 -0.572 7.311 1.00 96.81 296 VAL A C 1
ATOM 2182 O O . VAL A 1 296 ? -6.125 -1.614 7.808 1.00 96.81 296 VAL A O 1
ATOM 2185 N N . ILE A 1 297 ? -4.408 -0.216 7.421 1.00 97.06 297 ILE A N 1
ATOM 2186 C CA . ILE A 1 297 ? -3.474 -0.865 8.348 1.00 97.06 297 ILE A CA 1
ATOM 2187 C C . ILE A 1 297 ? -3.338 0.039 9.566 1.00 97.06 297 ILE A C 1
ATOM 2189 O O . ILE A 1 297 ? -2.710 1.100 9.498 1.00 97.06 297 ILE A O 1
ATOM 2193 N N . ALA A 1 298 ? -3.920 -0.404 10.676 1.00 97.31 298 ALA A N 1
ATOM 2194 C CA . ALA A 1 298 ? -3.816 0.261 11.962 1.00 97.31 298 ALA A CA 1
ATOM 2195 C C . ALA A 1 298 ? -2.679 -0.356 12.797 1.00 97.31 298 ALA A C 1
ATOM 2197 O O . ALA A 1 298 ? -2.530 -1.587 12.832 1.00 97.31 298 ALA A O 1
ATOM 2198 N N . PRO A 1 299 ? -1.866 0.457 13.495 1.00 97.69 299 PRO A N 1
ATOM 2199 C CA . PRO A 1 299 ? -1.035 -0.047 14.571 1.00 97.69 299 PRO A CA 1
ATOM 2200 C C . PRO A 1 299 ? -1.906 -0.628 15.685 1.00 97.69 299 PRO A C 1
ATOM 2202 O O . PRO A 1 299 ? -3.030 -0.186 15.933 1.00 97.69 299 PRO A O 1
ATOM 2205 N N . VAL A 1 300 ? -1.352 -1.616 16.376 1.00 97.31 300 VAL A N 1
ATOM 2206 C CA . VAL A 1 300 ? -1.968 -2.239 17.542 1.00 97.31 300 VAL A CA 1
ATOM 2207 C C . VAL A 1 300 ? -1.055 -2.038 18.738 1.00 97.31 300 VAL A C 1
ATOM 2209 O O . VAL A 1 300 ? 0.114 -2.445 18.713 1.00 97.31 300 VAL A O 1
ATOM 2212 N N . SER A 1 301 ? -1.585 -1.454 19.803 1.00 95.88 301 SER A N 1
ATOM 2213 C CA . SER A 1 301 ? -0.874 -1.276 21.068 1.00 95.88 301 SER A CA 1
ATOM 2214 C C . SER A 1 301 ? -1.723 -1.762 22.243 1.00 95.88 301 SER A C 1
ATOM 2216 O O . SER A 1 301 ? -2.907 -2.079 22.104 1.00 95.88 301 SER A O 1
ATOM 2218 N N . SER A 1 302 ? -1.103 -1.896 23.415 1.00 92.19 302 SER A N 1
ATOM 2219 C CA . SER A 1 302 ? -1.852 -2.110 24.650 1.00 92.19 302 SER A CA 1
ATOM 2220 C C . SER A 1 302 ? -2.639 -0.842 24.961 1.00 92.19 302 SER A C 1
ATOM 2222 O O . SER A 1 302 ? -2.038 0.220 25.130 1.00 92.19 302 SER A O 1
ATOM 2224 N N . CYS A 1 303 ? -3.958 -0.946 25.072 1.00 82.69 303 CYS A N 1
ATOM 2225 C CA . CYS A 1 303 ? -4.780 0.187 25.468 1.00 82.69 303 CYS A CA 1
ATOM 2226 C C . CYS A 1 303 ? -4.674 0.420 26.968 1.00 82.69 303 CYS A C 1
ATOM 2228 O O . CYS A 1 303 ? -5.483 -0.069 27.757 1.00 82.69 303 CYS A O 1
ATOM 2230 N N . THR A 1 304 ? -3.663 1.183 27.372 1.00 76.62 304 THR A N 1
ATOM 2231 C CA . THR A 1 304 ? -3.689 1.825 28.681 1.00 76.62 304 THR A CA 1
ATOM 2232 C C . THR A 1 304 ? -4.817 2.857 28.692 1.00 76.62 304 THR A C 1
ATOM 2234 O O . THR A 1 304 ? -5.047 3.510 27.672 1.00 76.62 304 THR A O 1
ATOM 2237 N N . PRO A 1 305 ? -5.566 3.003 29.799 1.00 69.81 305 PRO A N 1
ATOM 2238 C CA . PRO A 1 305 ? -6.547 4.072 29.922 1.00 69.81 305 PRO A CA 1
ATOM 2239 C C . PRO A 1 305 ? -5.857 5.415 29.656 1.00 69.81 305 PRO A C 1
ATOM 2241 O O . PRO A 1 305 ? -4.970 5.800 30.419 1.00 69.81 305 PRO A O 1
ATOM 2244 N N . ALA A 1 306 ? -6.248 6.098 28.577 1.00 63.56 306 ALA A N 1
ATOM 2245 C CA . ALA A 1 306 ? -5.597 7.329 28.145 1.00 63.56 306 ALA A CA 1
ATOM 2246 C C . ALA A 1 306 ? -5.909 8.466 29.117 1.00 63.56 306 ALA A C 1
ATOM 2248 O O . ALA A 1 306 ? -7.076 8.809 29.279 1.00 63.56 306 ALA A O 1
ATOM 2249 N N . ARG A 1 307 ? -4.906 9.057 29.772 1.00 66.88 307 ARG A N 1
ATOM 2250 C CA . ARG A 1 307 ? -5.094 10.157 30.730 1.00 66.88 307 ARG A CA 1
ATOM 2251 C C . ARG A 1 307 ? -5.968 11.254 30.120 1.00 66.88 307 ARG A C 1
ATOM 2253 O O . ARG A 1 307 ? -5.751 11.680 28.989 1.00 66.88 307 ARG A O 1
ATOM 2260 N N . ASN A 1 308 ? -6.943 11.730 30.893 1.00 65.00 308 ASN A N 1
ATOM 2261 C CA . ASN A 1 308 ? -7.841 12.793 30.452 1.00 65.00 308 ASN A CA 1
ATOM 2262 C C . ASN A 1 308 ? -7.061 14.047 30.041 1.00 65.00 308 ASN A C 1
ATOM 2264 O O . ASN A 1 308 ? -6.319 14.614 30.842 1.00 65.00 308 ASN A O 1
ATOM 2268 N N . GLY A 1 309 ? -7.257 14.477 28.794 1.00 67.06 309 GLY A N 1
ATOM 2269 C CA . GLY A 1 309 ? -6.692 15.705 28.240 1.00 67.06 309 GLY A CA 1
ATOM 2270 C C . GLY A 1 309 ? -6.224 15.544 26.795 1.00 67.06 309 GLY A C 1
ATOM 2271 O O . GLY A 1 309 ? -6.300 14.467 26.213 1.00 67.06 309 GLY A O 1
ATOM 2272 N N . THR A 1 310 ? -5.701 16.627 26.227 1.00 71.00 310 THR A N 1
ATOM 2273 C CA . THR A 1 310 ? -5.053 16.673 24.902 1.00 71.00 310 THR A CA 1
ATOM 2274 C C . THR A 1 310 ? -3.625 16.111 24.921 1.00 71.00 310 THR A C 1
ATOM 2276 O O . THR A 1 310 ? -2.827 16.386 24.027 1.00 71.00 310 THR A O 1
ATOM 2279 N N . ILE A 1 311 ? -3.270 15.351 25.960 1.00 82.75 311 ILE A N 1
ATOM 2280 C CA . ILE A 1 311 ? -1.922 14.826 26.149 1.00 82.75 311 ILE A CA 1
ATOM 2281 C C . ILE A 1 311 ? -1.773 13.579 25.282 1.00 82.75 311 ILE A C 1
ATOM 2283 O O . ILE A 1 311 ? -2.567 12.642 25.377 1.00 82.75 311 ILE A O 1
ATOM 2287 N N . PHE A 1 312 ? -0.741 13.572 24.446 1.00 86.50 312 PHE A N 1
ATOM 2288 C CA . PHE A 1 312 ? -0.358 12.395 23.682 1.00 86.50 312 PHE A CA 1
ATOM 2289 C C . PHE A 1 312 ? 0.386 11.418 24.581 1.00 86.50 312 PHE A C 1
ATOM 2291 O O . PHE A 1 312 ? 1.395 11.757 25.200 1.00 86.50 312 PHE A O 1
ATOM 2298 N N . GLU A 1 313 ? -0.108 10.191 24.625 1.00 89.88 313 GLU A N 1
ATOM 2299 C CA . GLU A 1 313 ? 0.554 9.079 25.279 1.00 89.88 313 GLU A CA 1
ATOM 2300 C C . GLU A 1 313 ? 1.457 8.357 24.296 1.00 89.88 313 GLU A C 1
ATOM 2302 O O . GLU A 1 313 ? 1.141 8.209 23.114 1.00 89.88 313 GLU A O 1
ATOM 2307 N N . VAL A 1 314 ? 2.589 7.895 24.810 1.00 92.75 314 VAL A N 1
ATOM 2308 C CA . VAL A 1 314 ? 3.523 7.089 24.044 1.00 92.75 314 VAL A CA 1
ATOM 2309 C C . VAL A 1 314 ? 3.177 5.625 24.270 1.00 92.75 314 VAL A C 1
ATOM 2311 O O . VAL A 1 314 ? 3.241 5.143 25.400 1.00 92.75 314 VAL A O 1
ATOM 2314 N N . SER A 1 315 ? 2.828 4.912 23.202 1.00 93.81 315 SER A N 1
ATOM 2315 C CA . SER A 1 315 ? 2.577 3.471 23.249 1.00 93.81 315 SER A CA 1
ATOM 2316 C C . SER A 1 315 ? 3.459 2.733 22.247 1.00 93.81 315 SER A C 1
ATOM 2318 O O . SER A 1 315 ? 3.779 3.250 21.179 1.00 93.81 315 SER A O 1
ATOM 2320 N N . THR A 1 316 ? 3.899 1.525 22.596 1.00 96.75 316 THR A N 1
ATOM 2321 C CA . THR A 1 316 ? 4.697 0.692 21.688 1.00 96.75 316 THR A CA 1
ATOM 2322 C C . THR A 1 316 ? 3.775 -0.142 20.812 1.00 96.75 316 THR A C 1
ATOM 2324 O O . THR A 1 316 ? 2.881 -0.831 21.312 1.00 96.75 316 THR A O 1
ATOM 2327 N N . VAL A 1 317 ? 4.015 -0.125 19.503 1.00 97.19 317 VAL A N 1
ATOM 2328 C CA . VAL A 1 317 ? 3.268 -0.951 18.552 1.00 97.19 317 VAL A CA 1
ATOM 2329 C C . VAL A 1 317 ? 3.742 -2.395 18.650 1.00 97.19 317 VAL A C 1
ATOM 2331 O O . VAL A 1 317 ? 4.909 -2.703 18.409 1.00 97.19 317 VAL A O 1
ATOM 2334 N N . THR A 1 318 ? 2.820 -3.291 18.984 1.00 97.25 318 THR A N 1
ATOM 2335 C CA . THR A 1 318 ? 3.093 -4.726 19.169 1.00 97.25 318 THR A CA 1
ATOM 2336 C C . THR A 1 318 ? 2.639 -5.569 17.982 1.00 97.25 318 THR A C 1
ATOM 2338 O O . THR A 1 318 ? 3.201 -6.639 17.731 1.00 97.25 318 THR A O 1
ATOM 2341 N N . LYS A 1 319 ? 1.635 -5.094 17.235 1.00 97.25 319 LYS A N 1
ATOM 2342 C CA . LYS A 1 319 ? 1.083 -5.764 16.053 1.00 97.25 319 LYS A CA 1
ATOM 2343 C C . LYS A 1 319 ? 0.675 -4.730 15.003 1.00 97.25 319 LYS A C 1
ATOM 2345 O O . LYS A 1 319 ? 0.507 -3.550 15.315 1.00 97.25 319 LYS A O 1
ATOM 2350 N N . TYR A 1 320 ? 0.448 -5.193 13.783 1.00 97.62 320 TYR A N 1
ATOM 2351 C CA . TYR A 1 320 ? -0.413 -4.501 12.829 1.00 97.62 320 TYR A CA 1
ATOM 2352 C C . TYR A 1 320 ? -1.744 -5.215 12.708 1.00 97.62 320 TYR A C 1
ATOM 2354 O O . TYR A 1 320 ? -1.814 -6.436 12.857 1.00 97.62 320 TYR A O 1
ATOM 2362 N N . ALA A 1 321 ? -2.782 -4.446 12.408 1.00 97.19 321 ALA A N 1
ATOM 2363 C CA . ALA A 1 321 ? -4.091 -4.958 12.072 1.00 97.19 321 ALA A CA 1
ATOM 2364 C C . ALA A 1 321 ? -4.517 -4.418 10.714 1.00 97.19 321 ALA A C 1
ATOM 2366 O O . ALA A 1 321 ? -4.608 -3.209 10.513 1.00 97.19 321 ALA A O 1
ATOM 2367 N N . MET A 1 322 ? -4.783 -5.332 9.788 1.00 96.25 322 MET A N 1
ATOM 2368 C CA . MET A 1 322 ? -5.503 -5.029 8.561 1.00 96.25 322 MET A CA 1
ATOM 2369 C C . MET A 1 322 ? -6.983 -5.060 8.910 1.00 96.25 322 MET A C 1
ATOM 2371 O O . MET A 1 322 ? -7.514 -6.124 9.232 1.00 96.25 322 MET A O 1
ATOM 2375 N N . VAL A 1 323 ? -7.620 -3.896 8.912 1.00 96.38 323 VAL A N 1
ATOM 2376 C CA . VAL A 1 323 ? -9.029 -3.748 9.276 1.00 96.38 323 VAL A CA 1
ATOM 2377 C C . VAL A 1 323 ? -9.814 -3.225 8.089 1.00 96.38 323 VAL A C 1
ATOM 2379 O O . VAL A 1 323 ? -9.325 -2.387 7.330 1.00 96.38 323 VAL A O 1
ATOM 2382 N N . ARG A 1 324 ? -11.038 -3.726 7.941 1.00 96.56 324 ARG A N 1
ATOM 2383 C CA . ARG A 1 324 ? -12.032 -3.158 7.035 1.00 96.56 324 ARG A CA 1
ATOM 2384 C C . ARG A 1 324 ? -13.000 -2.337 7.864 1.00 96.56 324 ARG A C 1
ATOM 2386 O O . ARG A 1 324 ? -13.716 -2.878 8.706 1.00 96.56 324 ARG A O 1
ATOM 2393 N N . ILE A 1 325 ? -12.978 -1.034 7.633 1.00 97.94 325 ILE A N 1
ATOM 2394 C CA . ILE A 1 325 ? -13.939 -0.090 8.187 1.00 97.94 325 ILE A CA 1
ATOM 2395 C C . ILE A 1 325 ? -15.185 -0.173 7.304 1.00 97.94 325 ILE A C 1
ATOM 2397 O O . ILE A 1 325 ? -15.103 0.148 6.119 1.00 97.94 325 ILE A O 1
ATOM 2401 N N . SER A 1 326 ? -16.306 -0.656 7.843 1.00 97.62 326 SER A N 1
ATOM 2402 C CA . SER A 1 326 ? -17.558 -0.805 7.085 1.00 97.62 326 SER A CA 1
ATOM 2403 C C . SER A 1 326 ? -18.260 0.537 6.898 1.00 97.62 326 SER A C 1
ATOM 2405 O O . SER A 1 326 ? -18.771 0.821 5.817 1.00 97.62 326 SER A O 1
ATOM 2407 N N . ARG A 1 327 ? -18.222 1.387 7.929 1.00 97.56 327 ARG A N 1
ATOM 2408 C CA . ARG A 1 327 ? -18.737 2.761 7.924 1.00 97.56 327 ARG A CA 1
ATOM 2409 C C . ARG A 1 327 ? -18.084 3.595 9.024 1.00 97.56 327 ARG A C 1
ATOM 2411 O O . ARG A 1 327 ? -17.662 3.073 10.059 1.00 97.56 327 ARG A O 1
ATOM 2418 N N . VAL A 1 328 ? -18.035 4.901 8.807 1.00 97.62 328 VAL A N 1
ATOM 2419 C CA . VAL A 1 328 ? -17.743 5.909 9.832 1.00 97.62 328 VAL A CA 1
ATOM 2420 C C . VAL A 1 328 ? -18.914 6.871 9.839 1.00 97.62 328 VAL A C 1
ATOM 2422 O O . VAL A 1 328 ? -19.416 7.227 8.778 1.00 97.62 328 VAL A O 1
ATOM 2425 N N . CYS A 1 329 ? -19.368 7.226 11.031 1.00 97.06 329 CYS A N 1
ATOM 2426 C CA . CYS A 1 329 ? -20.502 8.106 11.240 1.00 97.06 329 CYS A CA 1
ATOM 2427 C C . CYS A 1 329 ? -20.112 9.161 12.258 1.00 97.06 329 CYS A C 1
ATOM 2429 O O . CYS A 1 329 ? -19.661 8.806 13.353 1.00 97.06 329 CYS A O 1
ATOM 2431 N N . ALA A 1 330 ? -20.315 10.430 11.937 1.00 95.94 330 ALA A N 1
ATOM 2432 C CA . ALA A 1 330 ? -20.203 11.495 12.909 1.00 95.94 330 ALA A CA 1
ATOM 2433 C C . ALA A 1 330 ? -21.232 12.597 12.653 1.00 95.94 330 ALA A C 1
ATOM 2435 O O . ALA A 1 330 ? -21.545 12.970 11.528 1.00 95.94 330 ALA A O 1
ATOM 2436 N N . SER A 1 331 ? -21.779 13.127 13.740 1.00 95.06 331 SER A N 1
ATOM 2437 C CA . SER A 1 331 ? -22.712 14.241 13.697 1.00 95.06 331 SER A CA 1
ATOM 2438 C C . SER A 1 331 ? -21.966 15.577 13.709 1.00 95.06 331 SER A C 1
ATOM 2440 O O . SER A 1 331 ? -20.917 15.719 14.340 1.00 95.06 331 SER A O 1
ATOM 2442 N N . GLY A 1 332 ? -22.522 16.587 13.038 1.00 93.62 332 GLY A N 1
ATOM 2443 C CA . GLY A 1 332 ? -21.985 17.949 13.033 1.00 93.62 332 GLY A CA 1
ATOM 2444 C C . GLY A 1 332 ? -21.602 18.448 11.638 1.00 93.62 332 GLY A C 1
ATOM 2445 O O . GLY A 1 332 ? -22.051 17.884 10.643 1.00 93.62 332 GLY A O 1
ATOM 2446 N N . PRO A 1 333 ? -20.832 19.547 11.548 1.00 93.38 333 PRO A N 1
ATOM 2447 C CA . PRO A 1 333 ? -20.347 20.044 10.266 1.00 93.38 333 PRO A CA 1
ATOM 2448 C C . PRO A 1 333 ? -19.340 19.061 9.665 1.00 93.38 333 PRO A C 1
ATOM 2450 O O . PRO A 1 333 ? -18.532 18.494 10.402 1.00 93.38 333 PRO A O 1
ATOM 2453 N N . THR A 1 334 ? -19.346 18.915 8.341 1.00 93.12 334 THR A N 1
ATOM 2454 C CA . THR A 1 334 ? -18.359 18.120 7.597 1.00 93.12 334 THR A CA 1
ATOM 2455 C C . THR A 1 334 ? -16.937 18.399 8.084 1.00 93.12 334 THR A C 1
ATOM 2457 O O . THR A 1 334 ? -16.581 19.556 8.323 1.00 93.12 334 THR A O 1
ATOM 2460 N N . GLY A 1 335 ? -16.134 17.340 8.222 1.00 93.19 335 GLY A N 1
ATOM 2461 C CA . GLY A 1 335 ? -14.698 17.443 8.486 1.00 93.19 335 GLY A CA 1
ATOM 2462 C C . GLY A 1 335 ? -13.923 17.936 7.259 1.00 93.19 335 GLY A C 1
ATOM 2463 O O . GLY A 1 335 ? -14.226 18.985 6.685 1.00 93.19 335 GLY A O 1
ATOM 2464 N N . CYS A 1 336 ? -12.932 17.162 6.820 1.00 94.06 336 CYS A N 1
ATOM 2465 C CA . CYS A 1 336 ? -12.147 17.445 5.618 1.00 94.06 336 CYS A CA 1
ATOM 2466 C C . CYS A 1 336 ? -13.031 17.811 4.410 1.00 94.06 336 CYS A C 1
ATOM 2468 O O . CYS A 1 336 ? -13.814 17.000 3.919 1.00 94.06 336 CYS A O 1
ATOM 2470 N N . SER A 1 337 ? -12.857 19.016 3.869 1.00 91.00 337 SER A N 1
ATOM 2471 C CA . SER A 1 337 ? -13.485 19.423 2.609 1.00 91.00 337 SER A CA 1
ATOM 2472 C C . SER A 1 337 ? -12.417 19.659 1.549 1.00 91.00 337 SER A C 1
ATOM 2474 O O . SER A 1 337 ? -11.352 20.213 1.822 1.00 91.00 337 SER A O 1
ATOM 2476 N N . GLN A 1 338 ? -12.687 19.225 0.319 1.00 88.25 338 GLN A N 1
ATOM 2477 C CA . GLN A 1 338 ? -11.826 19.503 -0.833 1.00 88.25 338 GLN A CA 1
ATOM 2478 C C . GLN A 1 338 ? -12.637 20.305 -1.840 1.00 88.25 338 GLN A C 1
ATOM 2480 O O . GLN A 1 338 ? -13.725 19.889 -2.229 1.00 88.25 338 GLN A O 1
ATOM 2485 N N . ASN A 1 339 ? -12.127 21.467 -2.255 1.00 89.81 339 ASN A N 1
ATOM 2486 C CA . ASN A 1 339 ? -12.812 22.353 -3.203 1.00 89.81 339 ASN A CA 1
ATOM 2487 C C . ASN A 1 339 ? -14.266 22.671 -2.792 1.00 89.81 339 ASN A C 1
ATOM 2489 O O . ASN A 1 339 ? -15.166 22.630 -3.628 1.00 89.81 339 ASN A O 1
ATOM 2493 N N . TYR A 1 340 ? -14.503 22.937 -1.501 1.00 90.56 340 TYR A N 1
ATOM 2494 C CA . TYR A 1 340 ? -15.834 23.213 -0.930 1.00 90.56 340 TYR A CA 1
ATOM 2495 C C . TYR A 1 340 ? -16.860 22.077 -1.086 1.00 90.56 340 TYR A C 1
ATOM 2497 O O . TYR A 1 340 ? -18.052 22.293 -0.883 1.00 90.56 340 TYR A O 1
ATOM 2505 N N . THR A 1 341 ? -16.414 20.871 -1.443 1.00 94.75 341 THR A N 1
ATOM 2506 C CA . THR A 1 341 ? -17.263 19.680 -1.501 1.00 94.75 341 THR A CA 1
ATOM 2507 C C . THR A 1 341 ? -17.203 18.966 -0.157 1.00 94.75 341 THR A C 1
ATOM 2509 O O . THR A 1 341 ? -16.105 18.711 0.349 1.00 94.75 341 THR A O 1
ATOM 2512 N N . SER A 1 342 ? -18.372 18.665 0.415 1.00 94.06 342 SER A N 1
ATOM 2513 C CA . SER A 1 342 ? -18.483 17.810 1.592 1.00 94.06 342 SER A CA 1
ATOM 2514 C C . SER A 1 342 ? -18.576 16.338 1.206 1.00 94.06 342 SER A C 1
ATOM 2516 O O . SER A 1 342 ? -19.095 15.986 0.146 1.00 94.06 342 SER A O 1
ATOM 2518 N N . PHE A 1 343 ? -18.046 15.479 2.073 1.00 96.00 343 PHE A N 1
ATOM 2519 C CA . PHE A 1 343 ? -18.010 14.032 1.878 1.00 96.00 343 PHE A CA 1
ATOM 2520 C C . PHE A 1 343 ? -18.585 13.332 3.111 1.00 96.00 343 PHE A C 1
ATOM 2522 O O . PHE A 1 343 ? -17.900 12.572 3.780 1.00 96.00 343 PHE A O 1
ATOM 2529 N N . ASP A 1 344 ? -19.834 13.636 3.446 1.00 96.69 344 ASP A N 1
ATOM 2530 C CA . ASP A 1 344 ? -20.497 13.066 4.622 1.00 96.69 344 ASP A CA 1
ATOM 2531 C C . ASP A 1 344 ? -21.058 11.667 4.322 1.00 96.69 344 ASP A C 1
ATOM 2533 O O . ASP A 1 344 ? -21.354 11.333 3.166 1.00 96.69 344 ASP A O 1
ATOM 2537 N N . ALA A 1 345 ? -21.233 10.841 5.356 1.00 96.50 345 ALA A N 1
ATOM 2538 C CA . ALA A 1 345 ? -21.891 9.553 5.203 1.00 96.50 345 ALA A CA 1
ATOM 2539 C C . ALA A 1 345 ? -23.347 9.724 4.733 1.00 96.50 345 ALA A C 1
ATOM 2541 O O . ALA A 1 345 ? -24.050 10.636 5.185 1.00 96.50 345 ALA A O 1
ATOM 2542 N N . PRO A 1 346 ? -23.869 8.811 3.894 1.00 96.00 346 PRO A N 1
ATOM 2543 C CA . PRO A 1 346 ? -25.296 8.779 3.609 1.00 96.00 346 PRO A CA 1
ATOM 2544 C C . PRO A 1 346 ? -26.102 8.608 4.913 1.00 96.00 346 PRO A C 1
ATOM 2546 O O . PRO A 1 346 ? -25.764 7.729 5.712 1.00 96.00 346 PRO A O 1
ATOM 2549 N N . PRO A 1 347 ? -27.194 9.369 5.136 1.00 94.38 347 PRO A N 1
ATOM 2550 C CA . PRO A 1 347 ? -27.956 9.315 6.390 1.00 94.38 347 PRO A CA 1
ATOM 2551 C C . PRO A 1 347 ? -28.452 7.911 6.759 1.00 94.38 347 PRO A C 1
ATOM 2553 O O . PRO A 1 347 ? -28.516 7.547 7.931 1.00 94.38 347 PRO A O 1
ATOM 2556 N N . GLU A 1 348 ? -28.761 7.102 5.746 1.00 95.25 348 GLU A N 1
ATOM 2557 C CA . GLU A 1 348 ? -29.212 5.712 5.874 1.00 95.25 348 GLU A CA 1
ATOM 2558 C C . GLU A 1 348 ? -28.155 4.803 6.516 1.00 95.25 348 GLU A C 1
ATOM 2560 O O . GLU A 1 348 ? -28.492 3.854 7.222 1.00 95.25 348 GLU A O 1
ATOM 2565 N N . VAL A 1 349 ? -26.872 5.104 6.294 1.00 95.50 349 VAL A N 1
ATOM 2566 C CA . VAL A 1 349 ? -25.744 4.319 6.802 1.00 95.50 349 VAL A CA 1
ATOM 2567 C C . VAL A 1 349 ? -25.485 4.631 8.278 1.00 95.50 349 VAL A C 1
ATOM 2569 O O . VAL A 1 349 ? -24.941 3.785 8.978 1.00 95.50 349 VAL A O 1
ATOM 2572 N N . CYS A 1 350 ? -25.921 5.783 8.795 1.00 95.94 350 CYS A N 1
ATOM 2573 C CA . CYS A 1 350 ? -25.557 6.268 10.133 1.00 95.94 350 CYS A CA 1
ATOM 2574 C C . CYS A 1 350 ? -26.696 6.293 11.161 1.00 95.94 350 CYS A C 1
ATOM 2576 O O . CYS A 1 350 ? -26.634 7.023 12.150 1.00 95.94 350 CYS A O 1
ATOM 2578 N N . ALA A 1 351 ? -27.706 5.436 10.987 1.00 92.75 351 ALA A N 1
ATOM 2579 C CA . ALA A 1 351 ? -28.832 5.317 11.918 1.00 92.75 351 ALA A CA 1
ATOM 2580 C C . ALA A 1 351 ? -28.428 4.917 13.358 1.00 92.75 351 ALA A C 1
ATOM 2582 O O . ALA A 1 351 ? -29.115 5.284 14.309 1.00 92.75 351 ALA A O 1
ATOM 2583 N N . ASP A 1 352 ? -27.296 4.223 13.533 1.00 89.94 352 ASP A N 1
ATOM 2584 C CA . ASP A 1 352 ? -26.801 3.726 14.833 1.00 89.94 352 ASP A CA 1
ATOM 2585 C C . ASP A 1 352 ? -25.933 4.753 15.602 1.00 89.94 352 ASP A C 1
ATOM 2587 O O . ASP A 1 352 ? -25.271 4.438 16.604 1.00 89.94 352 ASP A O 1
ATOM 2591 N N . GLY A 1 353 ? -25.929 6.002 15.128 1.00 92.62 353 GLY A N 1
ATOM 2592 C CA . GLY A 1 353 ? -25.221 7.135 15.716 1.00 92.62 353 GLY A CA 1
ATOM 2593 C C . GLY A 1 353 ? -23.706 7.114 15.506 1.00 92.62 353 GLY A C 1
ATOM 2594 O O . GLY A 1 353 ? -23.138 6.214 14.881 1.00 92.62 353 GLY A O 1
ATOM 2595 N N . ASP A 1 354 ? -23.043 8.111 16.087 1.00 93.69 354 ASP A N 1
ATOM 2596 C CA . ASP A 1 354 ? -21.626 8.398 15.854 1.00 93.69 354 ASP A CA 1
ATOM 2597 C C . ASP A 1 354 ? -20.713 7.241 16.272 1.00 93.69 354 ASP A C 1
ATOM 2599 O O . ASP A 1 354 ? -20.868 6.668 17.356 1.00 93.69 354 ASP A O 1
ATOM 2603 N N . GLY A 1 355 ? -19.749 6.893 15.424 1.00 94.38 355 GLY A N 1
ATOM 2604 C CA . GLY A 1 355 ? -18.768 5.848 15.683 1.00 94.38 355 GLY A CA 1
ATOM 2605 C C . GLY A 1 355 ? -17.993 5.417 14.443 1.00 94.38 355 GLY A C 1
ATOM 2606 O O . GLY A 1 355 ? -18.343 5.742 13.310 1.00 94.38 355 GLY A O 1
ATOM 2607 N N . LEU A 1 356 ? -16.938 4.642 14.682 1.00 96.62 356 LEU A N 1
ATOM 2608 C CA . LEU A 1 356 ? -16.191 3.934 13.648 1.00 96.62 356 LEU A CA 1
ATOM 2609 C C . LEU A 1 356 ? -16.587 2.461 13.706 1.00 96.62 356 LEU A C 1
ATOM 2611 O O . LEU A 1 356 ? -16.531 1.866 14.778 1.00 96.62 356 LEU A O 1
ATOM 2615 N N . TYR A 1 357 ? -16.980 1.864 12.588 1.00 97.56 357 TYR A N 1
ATOM 2616 C CA . TYR A 1 357 ? -17.490 0.496 12.552 1.00 97.56 357 TYR A CA 1
ATOM 2617 C C . TYR A 1 357 ? -16.549 -0.387 11.739 1.00 97.56 357 TYR A C 1
ATOM 2619 O O . TYR A 1 357 ? -16.148 -0.022 10.634 1.00 97.56 357 TYR A O 1
ATOM 2627 N N . ILE A 1 358 ? -16.173 -1.541 12.291 1.00 97.50 358 ILE A N 1
ATOM 2628 C CA . ILE A 1 358 ? -15.338 -2.535 11.604 1.00 97.50 358 ILE A CA 1
ATOM 2629 C C . ILE A 1 358 ? -16.073 -3.866 11.495 1.00 97.50 358 ILE A C 1
ATOM 2631 O O . ILE A 1 358 ? -16.766 -4.274 12.425 1.00 97.50 358 ILE A O 1
ATOM 2635 N N . ASP A 1 359 ? -15.883 -4.570 10.385 1.00 96.44 359 ASP A N 1
ATOM 2636 C CA . ASP A 1 359 ? -16.513 -5.876 10.151 1.00 96.44 359 ASP A CA 1
ATOM 2637 C C . ASP A 1 359 ? -15.529 -6.969 9.713 1.00 96.44 359 ASP A C 1
ATOM 2639 O O . ASP A 1 359 ? -15.861 -8.158 9.706 1.00 96.44 359 ASP A O 1
ATOM 2643 N N . ARG A 1 360 ? -14.281 -6.595 9.409 1.00 95.06 360 ARG A N 1
ATOM 2644 C CA . ARG A 1 360 ? -13.184 -7.539 9.193 1.00 95.06 360 ARG A CA 1
ATOM 2645 C C . ARG A 1 360 ? -11.913 -7.065 9.864 1.00 95.06 360 ARG A C 1
ATOM 2647 O O . ARG A 1 360 ? -11.599 -5.875 9.874 1.00 95.06 360 ARG A O 1
ATOM 2654 N N . ILE A 1 361 ? -11.157 -8.022 10.378 1.00 95.81 361 ILE A N 1
ATOM 2655 C CA . ILE A 1 361 ? -9.862 -7.782 11.006 1.00 95.81 361 ILE A CA 1
ATOM 2656 C C . ILE A 1 361 ? -8.923 -8.950 10.713 1.00 95.81 361 ILE A C 1
ATOM 2658 O O . ILE A 1 361 ? -9.358 -10.086 10.552 1.00 95.81 361 ILE A O 1
ATOM 2662 N N . SER A 1 362 ? -7.629 -8.664 10.624 1.00 95.25 362 SER A N 1
ATOM 2663 C CA . SER A 1 362 ? -6.552 -9.650 10.606 1.00 95.25 362 SER A CA 1
ATOM 2664 C C . SER A 1 362 ? -5.323 -9.040 11.252 1.00 95.25 362 SER A C 1
ATOM 2666 O O . SER A 1 362 ? -4.827 -8.017 10.776 1.00 95.25 362 SER A O 1
ATOM 2668 N N . CYS A 1 363 ? -4.793 -9.678 12.293 1.00 97.00 363 CYS A N 1
ATOM 2669 C CA . CYS A 1 363 ? -3.654 -9.141 13.025 1.00 97.00 363 CYS A CA 1
ATOM 2670 C C . CYS A 1 363 ? -2.365 -9.924 12.783 1.00 97.00 363 CYS A C 1
ATOM 2672 O O . CYS A 1 363 ? -2.371 -11.135 12.561 1.00 97.00 363 CYS A O 1
ATOM 2674 N N . VAL A 1 364 ? -1.233 -9.229 12.859 1.00 96.00 364 VAL A N 1
ATOM 2675 C CA . VAL A 1 364 ? 0.097 -9.816 12.709 1.00 96.00 364 VAL A CA 1
ATOM 2676 C C . VAL A 1 364 ? 1.057 -9.232 13.735 1.00 96.00 364 VAL A C 1
ATOM 2678 O O . VAL A 1 364 ? 1.204 -8.018 13.850 1.00 96.00 364 VAL A O 1
ATOM 2681 N N . ASN A 1 365 ? 1.712 -10.097 14.507 1.00 96.69 365 ASN A N 1
ATOM 2682 C CA . ASN A 1 365 ? 2.669 -9.655 15.520 1.00 96.69 365 ASN A CA 1
ATOM 2683 C C . ASN A 1 365 ? 3.926 -9.078 14.859 1.00 96.69 365 ASN A C 1
ATOM 2685 O O . ASN A 1 365 ? 4.443 -9.657 13.893 1.00 96.69 365 ASN A O 1
ATOM 2689 N N . CYS A 1 366 ? 4.465 -8.003 15.433 1.00 95.75 366 CYS A N 1
ATOM 2690 C CA . CYS A 1 366 ? 5.775 -7.490 15.046 1.00 95.75 366 CYS A CA 1
ATOM 2691 C C . CYS A 1 366 ? 6.847 -8.578 15.203 1.00 95.75 366 CYS A C 1
ATOM 2693 O O . CYS A 1 366 ? 6.839 -9.339 16.169 1.00 95.75 366 CYS A O 1
ATOM 2695 N N . GLY A 1 367 ? 7.751 -8.685 14.226 1.00 91.50 367 GLY A N 1
ATOM 2696 C CA . GLY A 1 367 ? 8.826 -9.686 14.220 1.00 91.50 367 GLY A CA 1
ATOM 2697 C C . GLY A 1 367 ? 8.385 -11.131 13.943 1.00 91.50 367 GLY A C 1
ATOM 2698 O O . GLY A 1 367 ? 9.229 -12.023 13.878 1.00 91.50 367 GLY A O 1
ATOM 2699 N N . SER A 1 368 ? 7.089 -11.397 13.753 1.00 93.56 368 SER A N 1
ATOM 2700 C CA . SER A 1 368 ? 6.623 -12.731 13.362 1.00 93.56 368 SER A CA 1
ATOM 2701 C C . SER A 1 368 ? 6.921 -13.033 11.890 1.00 93.56 368 SER A C 1
ATOM 2703 O O . SER A 1 368 ? 7.011 -12.129 11.061 1.00 93.56 368 SER A O 1
ATOM 2705 N N . ARG A 1 369 ? 6.991 -14.320 11.519 1.00 88.06 369 ARG A N 1
ATOM 2706 C CA . ARG A 1 369 ? 7.087 -14.723 10.100 1.00 88.06 369 ARG A CA 1
ATOM 2707 C C . ARG A 1 369 ? 5.897 -14.238 9.268 1.00 88.06 369 ARG A C 1
ATOM 2709 O O . ARG A 1 369 ? 6.075 -13.933 8.095 1.00 88.06 369 ARG A O 1
ATOM 2716 N N . GLY A 1 370 ? 4.713 -14.127 9.878 1.00 88.88 370 GLY A N 1
ATOM 2717 C CA . GLY A 1 370 ? 3.519 -13.591 9.220 1.00 88.88 370 GLY A CA 1
ATOM 2718 C C . GLY A 1 370 ? 3.702 -12.146 8.755 1.00 88.88 370 GLY A C 1
ATOM 2719 O O . GLY A 1 370 ? 3.125 -11.760 7.746 1.00 88.88 370 GLY A O 1
ATOM 2720 N N . MET A 1 371 ? 4.565 -11.370 9.419 1.00 89.94 371 MET A N 1
ATOM 2721 C CA . MET A 1 371 ? 4.867 -9.988 9.039 1.00 89.94 371 MET A CA 1
ATOM 2722 C C . MET A 1 371 ? 5.527 -9.896 7.660 1.00 89.94 371 MET A C 1
ATOM 2724 O O . MET A 1 371 ? 5.255 -8.967 6.909 1.00 89.94 371 MET A O 1
ATOM 2728 N N . LEU A 1 372 ? 6.346 -10.889 7.298 1.00 83.31 372 LEU A N 1
ATOM 2729 C CA . LEU A 1 372 ? 6.952 -10.977 5.964 1.00 83.31 372 LEU A CA 1
ATOM 2730 C C . LEU A 1 372 ? 5.895 -11.214 4.875 1.00 83.31 372 LEU A C 1
ATOM 2732 O O . LEU A 1 372 ? 6.120 -10.895 3.715 1.00 83.31 372 LEU A O 1
ATOM 2736 N N . GLN A 1 373 ? 4.746 -11.778 5.248 1.00 86.25 373 GLN A N 1
ATOM 2737 C CA . GLN A 1 373 ? 3.626 -12.058 4.353 1.00 86.25 373 GLN A CA 1
ATOM 2738 C C . GLN A 1 373 ? 2.545 -10.985 4.375 1.00 86.25 373 GLN A C 1
ATOM 2740 O O . GLN A 1 373 ? 1.663 -11.026 3.519 1.00 86.25 373 GLN A O 1
ATOM 2745 N N . PHE A 1 374 ? 2.603 -10.050 5.323 1.00 90.56 374 PHE A N 1
ATOM 2746 C CA . PHE A 1 374 ? 1.605 -9.008 5.497 1.00 90.56 374 PHE A CA 1
ATOM 2747 C C . PHE A 1 374 ? 1.787 -7.929 4.418 1.00 90.56 374 PHE A C 1
ATOM 2749 O O . PHE A 1 374 ? 2.803 -7.228 4.427 1.00 90.56 374 PHE A O 1
ATOM 2756 N N . PRO A 1 375 ? 0.853 -7.793 3.463 1.00 88.62 375 PRO A N 1
ATOM 2757 C CA . PRO A 1 375 ? 0.992 -6.850 2.370 1.00 88.62 375 PRO A CA 1
ATOM 2758 C C . PRO A 1 375 ? 0.757 -5.434 2.891 1.00 88.62 375 PRO A C 1
ATOM 2760 O O . PRO A 1 375 ? -0.213 -5.167 3.600 1.00 88.62 375 PRO A O 1
ATOM 2763 N N . GLY A 1 376 ? 1.628 -4.507 2.505 1.00 92.81 376 GLY A N 1
ATOM 2764 C CA . GLY A 1 376 ? 1.330 -3.085 2.608 1.00 92.81 376 GLY A CA 1
ATOM 2765 C C . GLY A 1 376 ? 0.153 -2.683 1.718 1.00 92.81 376 GLY A C 1
ATOM 2766 O O . GLY A 1 376 ? -0.116 -3.307 0.691 1.00 92.81 376 GLY A O 1
ATOM 2767 N N . LEU A 1 377 ? -0.520 -1.592 2.082 1.00 91.62 377 LEU A N 1
ATOM 2768 C CA . LEU A 1 377 ? -1.611 -1.029 1.282 1.00 91.62 377 LEU A CA 1
ATOM 2769 C C . LEU A 1 377 ? -1.146 -0.007 0.234 1.00 91.62 377 LEU A C 1
ATOM 2771 O O . LEU A 1 377 ? -1.876 0.285 -0.716 1.00 91.62 377 LEU A O 1
ATOM 2775 N N . HIS A 1 378 ? 0.075 0.507 0.363 1.00 92.62 378 HIS A N 1
ATOM 2776 C CA . HIS A 1 378 ? 0.642 1.494 -0.551 1.00 92.62 378 HIS A CA 1
ATOM 2777 C C . HIS A 1 378 ? 1.936 0.941 -1.148 1.00 92.62 378 HIS A C 1
ATOM 2779 O O . HIS A 1 378 ? 2.931 0.813 -0.429 1.00 92.62 378 HIS A O 1
ATOM 2785 N N . PRO A 1 379 ? 1.931 0.577 -2.441 1.00 95.38 379 PRO A N 1
ATOM 2786 C CA . PRO A 1 379 ? 3.160 0.312 -3.164 1.00 95.38 379 PRO A CA 1
ATOM 2787 C C . PRO A 1 379 ? 4.095 1.521 -3.110 1.00 95.38 379 PRO A C 1
ATOM 2789 O O . PRO A 1 379 ? 3.645 2.655 -3.262 1.00 95.38 379 PRO A O 1
ATOM 2792 N N . VAL A 1 380 ? 5.385 1.275 -2.915 1.00 95.69 380 VAL A N 1
ATOM 2793 C CA . VAL A 1 380 ? 6.430 2.306 -2.912 1.00 95.69 380 VAL A CA 1
ATOM 2794 C C . VAL A 1 380 ? 7.625 1.837 -3.729 1.00 95.69 380 VAL A C 1
ATOM 2796 O O . VAL A 1 380 ? 7.913 0.638 -3.772 1.00 95.69 380 VAL A O 1
ATOM 2799 N N . ILE A 1 381 ? 8.335 2.781 -4.345 1.00 96.94 381 ILE A N 1
ATOM 2800 C CA . ILE A 1 381 ? 9.640 2.515 -4.952 1.00 96.94 381 ILE A CA 1
ATOM 2801 C C . ILE A 1 381 ? 10.659 2.277 -3.837 1.00 96.94 381 ILE A C 1
ATOM 2803 O O . ILE A 1 381 ? 10.717 3.033 -2.865 1.00 96.94 381 ILE A O 1
ATOM 2807 N N . VAL A 1 382 ? 11.431 1.200 -3.955 1.00 95.31 382 VAL A N 1
ATOM 2808 C CA . VAL A 1 382 ? 12.451 0.800 -2.970 1.00 95.31 382 VAL A CA 1
ATOM 2809 C C . VAL A 1 382 ? 13.861 0.737 -3.549 1.00 95.31 382 VAL A C 1
ATOM 2811 O O . VAL A 1 382 ? 14.819 0.666 -2.778 1.00 95.31 382 VAL A O 1
ATOM 2814 N N . LYS A 1 383 ? 13.990 0.769 -4.877 1.00 92.06 383 LYS A N 1
ATOM 2815 C CA . LYS A 1 383 ? 15.254 0.873 -5.602 1.00 92.06 383 LYS A CA 1
ATOM 2816 C C . LYS A 1 383 ? 15.007 1.507 -6.960 1.00 92.06 383 LYS A C 1
ATOM 2818 O O . LYS A 1 383 ? 14.016 1.073 -7.594 1.00 92.06 383 LYS A O 1
#

Secondary structure (DSSP, 8-state):
--HHHHHHHHHHHHHHHHHHHHHHHHHHHHHHHHHHHHHHHHHHHHHHHHHHHHHHHH-GGGHHHHHT-S--HHHHHHHHHHHHHTTTTTT-EE----S-SS-BTTB-EEEEEEETTTTEEEET-SS--EEEEE-EEGGGSTTT-S-S---HHHHHHT--------EEEEE----B--SEEEEGGGS-TT-BTT--EEEEEEEEEE-BTTS-TTS-GGGEEEEEEETSPPSSHHHHHHHHHT-PPPB--TTSEEEEES---HHHHHHHHHHHH-SSTTGGGEEE-TTT--EEEEEEEEEEE----BPSSSPPEEEE--EEEEEEEEEEE--SS-SS-BTTB--PPPGGGGTT-SEEEEEEEEEEETTSHHHHH---SS-EE--